Protein AF-A0A8H6QRD6-F1 (afdb_monomer)

Radius of gyration: 29.02 Å; Cα contacts (8 Å, |Δi|>4): 895; chains: 1; bounding box: 68×52×86 Å

pLDDT: mean 90.39, std 12.4, range [26.47, 98.62]

Mean predicted aligned error: 15.02 Å

Sequence (496 aa):
MPYAVLGATGNCGTALIKNLLGSSTSKVHAYCRNKRKLQRLLPQVADNKQVDIFEGSIDDLPLITACVRTCHAVFLVISTNDNVPQCHMALDTATAVIQALRILQGEGATMPKLVLLSSATLDDQLSRNTAPWVRWILLKSASQVYQDLAQAETFLRSQQHWVSTIFIKPGGLSVDVQRGHRLSFTEEKSPLSYLDLAAAMIEAADDPDGRYDMRNVGVTYADGPARFPRGAPMCIFMGLVRHFLPFLHPYLPATGPNQPFCAARRSTKPDMTDIKPITVYGKGGPNPPRVAILLAELDLPHKIITVPLSKVKEPDYLAINPNGRIPAIYDPNTDLTLWESGAIIEYLVSHYDPNHRISFPAGSNLAALATQWLFFQASGQGPYYGQAAWFKKFHPEKVPSAVERYVKEINRVTGVLEGHLARQPVATGGDGPWLVGGKCSFADLAWISWQFIITAIIQPDDGYTVEDYPHVKDWLDRMMARPGVKKGMADIYPDT

Structure (mmCIF, N/CA/C/O backbone):
data_AF-A0A8H6QRD6-F1
#
_entry.id   AF-A0A8H6QRD6-F1
#
loop_
_atom_site.group_PDB
_atom_site.id
_atom_site.type_symbol
_atom_site.label_atom_id
_atom_site.label_alt_id
_atom_site.label_comp_id
_atom_site.label_asym_id
_atom_site.label_entity_id
_atom_site.label_seq_id
_atom_site.pdbx_PDB_ins_code
_atom_site.Cartn_x
_atom_site.Cartn_y
_atom_site.Cartn_z
_atom_site.occupancy
_atom_site.B_iso_or_equiv
_atom_site.auth_seq_id
_atom_site.auth_comp_id
_atom_site.auth_asym_id
_atom_site.auth_atom_id
_atom_site.pdbx_PDB_model_num
ATOM 1 N N . MET A 1 1 ? -31.481 3.401 17.141 1.00 85.25 1 MET A N 1
ATOM 2 C CA . MET A 1 1 ? -30.694 4.132 16.122 1.00 85.25 1 MET A CA 1
ATOM 3 C C . MET A 1 1 ? -29.303 3.507 16.060 1.00 85.25 1 MET A C 1
ATOM 5 O O . MET A 1 1 ? -28.861 3.023 17.096 1.00 85.25 1 MET A O 1
ATOM 9 N N . PRO A 1 2 ? -28.653 3.425 14.889 1.00 94.25 2 PRO A N 1
ATOM 10 C CA . PRO A 1 2 ? -27.316 2.851 14.764 1.00 94.25 2 PRO A CA 1
ATOM 11 C C . PRO A 1 2 ? -26.226 3.699 15.436 1.00 94.25 2 PRO A C 1
ATOM 13 O O . PRO A 1 2 ? -26.386 4.903 15.613 1.00 94.25 2 PRO A O 1
ATOM 16 N N . TYR A 1 3 ? -25.098 3.077 15.761 1.00 97.75 3 TYR A N 1
ATOM 17 C CA . TYR A 1 3 ? -23.858 3.739 16.166 1.00 97.75 3 TYR A CA 1
ATOM 18 C C . TYR A 1 3 ? -22.844 3.633 15.032 1.00 97.75 3 TYR A C 1
ATOM 20 O O . TYR A 1 3 ? -22.601 2.530 14.542 1.00 97.75 3 TYR A O 1
ATOM 28 N N . ALA A 1 4 ? -22.214 4.736 14.635 1.00 98.25 4 ALA A N 1
ATOM 29 C CA . ALA A 1 4 ? -21.121 4.686 13.667 1.00 98.25 4 ALA A CA 1
ATOM 30 C C . ALA A 1 4 ? -19.770 4.589 14.379 1.00 98.25 4 ALA A C 1
ATOM 32 O O . ALA A 1 4 ? -19.483 5.374 15.277 1.00 98.25 4 ALA A O 1
ATOM 33 N N . VAL A 1 5 ? -18.921 3.652 13.959 1.00 98.25 5 VAL A N 1
ATOM 34 C CA . VAL A 1 5 ? -17.552 3.488 14.468 1.00 98.25 5 VAL A CA 1
ATOM 35 C C . VAL A 1 5 ? -16.572 3.734 13.327 1.00 98.25 5 VAL A C 1
ATOM 37 O O . VAL A 1 5 ? -16.309 2.843 12.513 1.00 98.25 5 VAL A O 1
ATOM 40 N N . LEU A 1 6 ? -16.008 4.944 13.270 1.00 97.56 6 LEU A N 1
ATOM 41 C CA . LEU A 1 6 ? -14.956 5.288 12.321 1.00 97.56 6 LEU A CA 1
ATOM 42 C C . LEU A 1 6 ? -13.609 4.875 12.905 1.00 97.56 6 LEU A C 1
ATOM 44 O O . LEU A 1 6 ? -13.173 5.397 13.928 1.00 97.56 6 LEU A O 1
ATOM 48 N N . GLY A 1 7 ? -12.950 3.917 12.249 1.00 93.06 7 GLY A N 1
ATOM 49 C CA . GLY A 1 7 ? -11.740 3.274 12.775 1.00 93.06 7 GLY A CA 1
ATOM 50 C C . GLY A 1 7 ? -11.978 1.859 13.289 1.00 93.06 7 GLY A C 1
ATOM 51 O O . GLY A 1 7 ? -11.255 1.395 14.170 1.00 93.06 7 GLY A O 1
ATOM 52 N N . ALA A 1 8 ? -12.945 1.143 12.705 1.00 94.88 8 ALA A N 1
ATOM 53 C CA . ALA A 1 8 ? -13.391 -0.185 13.134 1.00 94.88 8 ALA A CA 1
ATOM 54 C C . ALA A 1 8 ? -12.275 -1.245 13.247 1.00 94.88 8 ALA A C 1
ATOM 56 O O . ALA A 1 8 ? -12.426 -2.222 13.971 1.00 94.88 8 ALA A O 1
ATOM 57 N N . THR A 1 9 ? -11.139 -1.066 12.559 1.00 89.62 9 THR A N 1
ATOM 58 C CA . THR A 1 9 ? -10.000 -2.011 12.596 1.00 89.62 9 THR A CA 1
ATOM 59 C C . THR A 1 9 ? -8.931 -1.687 13.648 1.00 89.62 9 THR A C 1
ATOM 61 O O . THR A 1 9 ? -7.951 -2.427 13.757 1.00 89.62 9 THR A O 1
ATOM 64 N N . GLY A 1 10 ? -9.069 -0.583 14.391 1.00 88.12 10 GLY A N 1
ATOM 65 C CA . GLY A 1 10 ? -8.185 -0.230 15.506 1.00 88.12 10 GLY A CA 1
ATOM 66 C C . GLY A 1 10 ? -8.552 -0.965 16.800 1.00 88.12 10 GLY A C 1
ATOM 67 O O . GLY A 1 10 ? -9.644 -1.514 16.925 1.00 88.12 10 GLY A O 1
ATOM 68 N N . ASN A 1 11 ? -7.666 -0.953 17.802 1.00 90.69 11 ASN A N 1
ATOM 69 C CA . ASN A 1 11 ? -7.944 -1.592 19.101 1.00 90.69 11 ASN A CA 1
ATOM 70 C C . ASN A 1 11 ? -9.183 -0.987 19.791 1.00 90.69 11 ASN A C 1
ATOM 72 O O . ASN A 1 11 ? -10.016 -1.728 20.299 1.00 90.69 11 ASN A O 1
ATOM 76 N N . CYS A 1 12 ? -9.336 0.344 19.762 1.00 93.62 12 CYS A N 1
ATOM 77 C CA . CYS A 1 12 ? -10.519 1.010 20.313 1.00 93.62 12 CYS A CA 1
ATOM 78 C C . CYS A 1 12 ? -11.778 0.717 19.480 1.00 93.62 12 CYS A C 1
ATOM 80 O O . CYS A 1 12 ? -12.794 0.309 20.030 1.00 93.62 12 CYS A O 1
ATOM 82 N N . GLY A 1 13 ? -11.700 0.828 18.147 1.00 95.38 13 GLY A N 1
ATOM 83 C CA . GLY A 1 13 ? -12.836 0.535 17.265 1.00 95.38 13 GLY A CA 1
ATOM 84 C C . GLY A 1 13 ? -13.336 -0.906 17.386 1.00 95.38 13 GLY A C 1
ATOM 85 O O . GLY A 1 13 ? -14.536 -1.139 17.490 1.00 95.38 13 GLY A O 1
ATOM 86 N N . THR A 1 14 ? -12.426 -1.879 17.463 1.00 94.06 14 THR A N 1
ATOM 87 C CA . THR A 1 14 ? -12.810 -3.281 17.682 1.00 94.06 14 THR A CA 1
ATOM 88 C C . THR A 1 14 ? -13.427 -3.511 19.062 1.00 94.06 14 THR A C 1
ATOM 90 O O . THR A 1 14 ? -14.372 -4.289 19.172 1.00 94.06 14 THR A O 1
ATOM 93 N N . ALA A 1 15 ? -12.941 -2.829 20.104 1.00 94.50 15 ALA A N 1
ATOM 94 C CA . ALA A 1 15 ? -13.530 -2.875 21.442 1.00 94.50 15 ALA A CA 1
ATOM 95 C C . ALA A 1 15 ? -14.936 -2.245 21.487 1.00 94.50 15 ALA A C 1
ATOM 97 O O . ALA A 1 15 ? -15.842 -2.843 22.061 1.00 94.50 15 ALA A O 1
ATOM 98 N N . LEU A 1 16 ? -15.144 -1.106 20.815 1.00 96.12 16 LEU A N 1
ATOM 99 C CA . LEU A 1 16 ? -16.460 -0.471 20.660 1.00 96.12 16 LEU A CA 1
ATOM 100 C C . LEU A 1 16 ? -17.461 -1.415 20.000 1.00 96.12 16 LEU A C 1
ATOM 102 O O . LEU A 1 16 ? -18.538 -1.635 20.542 1.00 96.12 16 LEU A O 1
ATOM 106 N N . ILE A 1 17 ? -17.089 -2.031 18.875 1.00 95.44 17 ILE A N 1
ATOM 107 C CA . ILE A 1 17 ? -17.973 -2.972 18.174 1.00 95.44 17 ILE A CA 1
ATOM 108 C C . ILE A 1 17 ? -18.297 -4.177 19.066 1.00 95.44 17 ILE A C 1
ATOM 110 O O . ILE A 1 17 ? -19.452 -4.584 19.132 1.00 95.44 17 ILE A O 1
ATOM 114 N N . LYS A 1 18 ? -17.315 -4.730 19.793 1.00 93.19 18 LYS A N 1
ATOM 115 C CA . LYS A 1 18 ? -17.559 -5.836 20.737 1.00 93.19 18 LYS A CA 1
ATOM 116 C C . LYS A 1 18 ? -18.562 -5.456 21.827 1.00 93.19 18 LYS A C 1
ATOM 118 O O . LYS A 1 18 ? -19.479 -6.231 22.075 1.00 93.19 18 LYS A O 1
ATOM 123 N N . ASN A 1 19 ? -18.407 -4.284 22.442 1.00 92.69 19 ASN A N 1
ATOM 124 C CA . ASN A 1 19 ? -19.301 -3.833 23.509 1.00 92.69 19 ASN A CA 1
ATOM 125 C C . ASN A 1 19 ? -20.708 -3.530 22.975 1.00 92.69 19 ASN A C 1
ATOM 127 O O . ASN A 1 19 ? -21.690 -3.949 23.580 1.00 92.69 19 ASN A O 1
ATOM 131 N N . LEU A 1 20 ? -20.814 -2.873 21.814 1.00 94.06 20 LEU A N 1
ATOM 132 C CA . LEU A 1 20 ? -22.099 -2.558 21.182 1.00 94.06 20 LEU A CA 1
ATOM 133 C C . LEU A 1 20 ? -22.873 -3.819 20.781 1.00 94.06 20 LEU A C 1
ATOM 135 O O . LEU A 1 20 ? -24.078 -3.879 20.999 1.00 94.06 20 LEU A O 1
ATOM 139 N N . LEU A 1 21 ? -22.190 -4.841 20.256 1.00 91.00 21 LEU A N 1
ATOM 140 C CA . LEU A 1 21 ? -22.807 -6.129 19.916 1.00 91.00 21 LEU A CA 1
ATOM 141 C C . LEU A 1 21 ? -23.189 -6.974 21.140 1.00 91.00 21 LEU A C 1
ATOM 143 O O . LEU A 1 21 ? -23.931 -7.942 21.000 1.00 91.00 21 LEU A O 1
ATOM 147 N N . GLY A 1 22 ? -22.711 -6.618 22.336 1.00 84.00 22 GLY A N 1
ATOM 148 C CA . GLY A 1 22 ? -23.193 -7.203 23.588 1.00 84.00 22 GLY A CA 1
ATOM 149 C C . GLY A 1 22 ? -24.637 -6.807 23.920 1.00 84.00 22 GLY A C 1
ATOM 150 O O . GLY A 1 22 ? -25.295 -7.503 24.689 1.00 84.00 22 GLY A O 1
ATOM 151 N N . SER A 1 23 ? -25.147 -5.722 23.324 1.00 80.50 23 SER A N 1
ATOM 152 C CA . SER A 1 23 ? -26.540 -5.288 23.446 1.00 80.50 23 SER A CA 1
ATOM 153 C C . SER A 1 23 ? -27.387 -5.829 22.290 1.00 80.50 23 SER A C 1
ATOM 155 O O . SER A 1 23 ? -27.069 -5.641 21.115 1.00 80.50 23 SER A O 1
ATOM 157 N N . SER A 1 24 ? -28.515 -6.474 22.599 1.00 64.25 24 SER A N 1
ATOM 158 C CA . SER A 1 24 ? -29.408 -7.078 21.596 1.00 64.25 24 SER A CA 1
ATOM 159 C C . SER A 1 24 ? -30.145 -6.058 20.715 1.00 64.25 24 SER A C 1
ATOM 161 O O . SER A 1 24 ? -30.715 -6.431 19.690 1.00 64.25 24 SER A O 1
ATOM 163 N N . THR A 1 25 ? -30.122 -4.771 21.070 1.00 76.56 25 THR A N 1
ATOM 164 C CA . THR A 1 25 ? -30.872 -3.706 20.384 1.00 76.56 25 THR A CA 1
ATOM 165 C C . THR A 1 25 ? -30.006 -2.784 19.527 1.00 76.56 25 THR A C 1
ATOM 167 O O . THR A 1 25 ? -30.541 -1.974 18.766 1.00 76.56 25 THR A O 1
ATOM 170 N N . SER A 1 26 ? -28.681 -2.870 19.640 1.00 85.12 26 SER A N 1
ATOM 171 C CA . SER A 1 26 ? -27.770 -1.935 18.978 1.00 85.12 26 SER A CA 1
ATOM 172 C C . SER A 1 26 ? -27.490 -2.347 17.534 1.00 85.12 26 SER A C 1
ATOM 174 O O . SER A 1 26 ? -27.178 -3.501 17.250 1.00 85.12 26 SER A O 1
ATOM 176 N N . LYS A 1 27 ? -27.570 -1.381 16.612 1.00 94.62 27 LYS A N 1
ATOM 177 C CA . LYS A 1 27 ? -27.100 -1.518 15.226 1.00 94.62 27 LYS A CA 1
ATOM 178 C C . LYS A 1 27 ? -25.787 -0.749 15.074 1.00 94.62 27 LYS A C 1
ATOM 180 O O . LYS A 1 27 ? -25.632 0.308 15.680 1.00 94.62 27 LYS A O 1
ATOM 185 N N . VAL A 1 28 ? -24.842 -1.256 14.295 1.00 96.88 28 VAL A N 1
ATOM 186 C CA . VAL A 1 28 ? -23.491 -0.703 14.170 1.00 96.88 28 VAL A CA 1
ATOM 187 C C . VAL A 1 28 ? -23.169 -0.449 12.705 1.00 96.88 28 VAL A C 1
ATOM 189 O O . VAL A 1 28 ? -23.204 -1.363 11.890 1.00 96.88 28 VAL A O 1
ATOM 192 N N . HIS A 1 29 ? -22.806 0.785 12.374 1.00 97.94 29 HIS A N 1
ATOM 193 C CA . HIS A 1 29 ? -22.185 1.138 11.104 1.00 97.94 29 HIS A CA 1
ATOM 194 C C . HIS A 1 29 ? -20.662 1.125 11.299 1.00 97.94 29 HIS A C 1
ATOM 196 O O . HIS A 1 29 ? -20.092 1.998 11.953 1.00 97.94 29 HIS A O 1
ATOM 202 N N . ALA A 1 30 ? -19.988 0.098 10.788 1.00 97.31 30 ALA A N 1
ATOM 203 C CA . ALA A 1 30 ? -18.553 -0.091 10.955 1.00 97.31 30 ALA A CA 1
ATOM 204 C C . ALA A 1 30 ? -17.796 0.431 9.728 1.00 97.31 30 ALA A C 1
ATOM 206 O O . ALA A 1 30 ? -17.772 -0.221 8.683 1.00 97.31 30 ALA A O 1
ATOM 207 N N . TYR A 1 31 ? -17.139 1.585 9.862 1.00 97.56 31 TYR A N 1
ATOM 208 C CA . TYR A 1 31 ? -16.312 2.142 8.793 1.00 97.56 31 TYR A CA 1
ATOM 209 C C . TYR A 1 31 ? -14.870 1.624 8.861 1.00 97.56 31 TYR A C 1
ATOM 211 O O . TYR A 1 31 ? -14.189 1.708 9.896 1.00 97.56 31 TYR A O 1
ATOM 219 N N . CYS A 1 32 ? -14.378 1.110 7.733 1.00 91.88 32 CYS A N 1
ATOM 220 C CA . CYS A 1 32 ? -13.007 0.637 7.585 1.00 91.88 32 CYS A CA 1
ATOM 221 C C . CYS A 1 32 ? -12.471 0.840 6.162 1.00 91.88 32 CYS A C 1
ATOM 223 O O . CYS A 1 32 ? -13.219 0.907 5.204 1.00 91.88 32 CYS A O 1
ATOM 225 N N . ARG A 1 33 ? -11.142 0.862 6.009 1.00 84.62 33 ARG A N 1
ATOM 226 C CA . ARG A 1 33 ? -10.495 0.842 4.681 1.00 84.62 33 ARG A CA 1
ATOM 227 C C . ARG A 1 33 ? -10.339 -0.566 4.095 1.00 84.62 33 ARG A C 1
ATOM 229 O O . ARG A 1 33 ? -9.861 -0.712 2.981 1.00 84.62 33 ARG A O 1
ATOM 236 N N . ASN A 1 34 ? -10.591 -1.598 4.903 1.00 81.75 34 ASN A N 1
ATOM 237 C CA . ASN A 1 34 ? -10.387 -2.995 4.528 1.00 81.75 34 ASN A CA 1
ATOM 238 C C . ASN A 1 34 ? -11.342 -3.891 5.333 1.00 81.75 34 ASN A C 1
ATOM 240 O O . ASN A 1 34 ? -11.109 -4.160 6.521 1.00 81.75 34 ASN A O 1
ATOM 244 N N . LYS A 1 35 ? -12.406 -4.354 4.678 1.00 88.81 35 LYS A N 1
ATOM 245 C CA . LYS A 1 35 ? -13.465 -5.194 5.248 1.00 88.81 35 LYS A CA 1
ATOM 246 C C . LYS A 1 35 ? -12.932 -6.548 5.688 1.00 88.81 35 LYS A C 1
ATOM 248 O O . LYS A 1 35 ? -13.246 -6.994 6.790 1.00 88.81 35 LYS A O 1
ATOM 253 N N . ARG A 1 36 ? -12.054 -7.172 4.895 1.00 81.06 36 ARG A N 1
ATOM 254 C CA . ARG A 1 36 ? -11.445 -8.468 5.248 1.00 81.06 36 ARG A CA 1
ATOM 255 C C . ARG A 1 36 ? -10.624 -8.373 6.539 1.00 81.06 36 ARG A C 1
ATOM 257 O O . ARG A 1 36 ? -10.693 -9.263 7.384 1.00 81.06 36 ARG A O 1
ATOM 264 N N . LYS A 1 37 ? -9.882 -7.277 6.750 1.00 79.62 37 LYS A N 1
ATOM 265 C CA . LYS A 1 37 ? -9.134 -7.022 7.994 1.00 79.62 37 LYS A CA 1
ATOM 266 C C . LYS A 1 37 ? -10.079 -6.900 9.186 1.00 79.62 37 LYS A C 1
ATOM 268 O O . LYS A 1 37 ? -9.773 -7.458 10.238 1.00 79.62 37 LYS A O 1
ATOM 273 N N . LEU A 1 38 ? -11.196 -6.187 9.030 1.00 88.19 38 LEU A N 1
ATOM 274 C CA . LEU A 1 38 ? -12.219 -6.080 10.070 1.00 88.19 38 LEU A CA 1
ATOM 275 C C . LEU A 1 38 ? -12.800 -7.457 10.412 1.00 88.19 38 LEU A C 1
ATOM 277 O O . LEU A 1 38 ? -12.797 -7.834 11.579 1.00 88.19 38 LEU A O 1
ATOM 281 N N . GLN A 1 39 ? -13.197 -8.233 9.403 1.00 89.62 39 GLN A N 1
ATOM 282 C CA . GLN A 1 39 ? -13.740 -9.584 9.576 1.00 89.62 39 GLN A CA 1
ATOM 283 C C . GLN A 1 39 ? -12.731 -10.546 10.218 1.00 89.62 39 GLN A C 1
ATOM 285 O O . GLN A 1 39 ? -13.106 -11.372 11.036 1.00 89.62 39 GLN A O 1
ATOM 290 N N . ARG A 1 40 ? -11.429 -10.415 9.938 1.00 84.88 40 ARG A N 1
ATOM 291 C CA . ARG A 1 40 ? -10.397 -11.211 10.623 1.00 84.88 40 ARG A CA 1
ATOM 292 C C . ARG A 1 40 ? -10.253 -10.842 12.103 1.00 84.88 40 ARG A C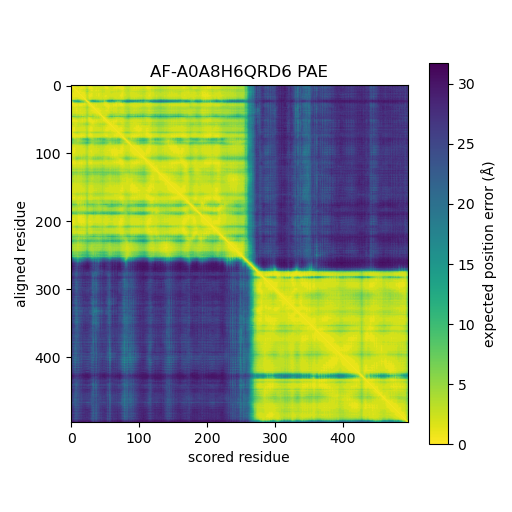 1
ATOM 294 O O . ARG A 1 40 ? -9.999 -11.713 12.928 1.00 84.88 40 ARG A O 1
ATOM 301 N N . LEU A 1 41 ? -10.355 -9.554 12.436 1.00 82.94 41 LEU A N 1
ATOM 302 C CA . LEU A 1 41 ? -10.251 -9.074 13.820 1.00 82.94 41 LEU A CA 1
ATOM 303 C C . LEU A 1 41 ? -11.516 -9.373 14.633 1.00 82.94 41 LEU A C 1
ATOM 305 O O . LEU A 1 41 ? -11.430 -9.588 15.842 1.00 82.94 41 LEU A O 1
ATOM 309 N N . LEU A 1 42 ? -12.673 -9.370 13.971 1.00 88.75 42 LEU A N 1
ATOM 310 C CA . LEU A 1 42 ? -13.986 -9.630 14.545 1.00 88.75 42 LEU A CA 1
ATOM 311 C C . LEU A 1 42 ? -14.784 -10.567 13.620 1.00 88.75 42 LEU A C 1
ATOM 313 O O . LEU A 1 42 ? -15.651 -10.092 12.889 1.00 88.75 42 LEU A O 1
ATOM 317 N N . PRO A 1 43 ? -14.535 -11.889 13.636 1.00 87.88 43 PRO A N 1
ATOM 318 C CA . PRO A 1 43 ? -15.242 -12.839 12.768 1.00 87.88 43 PRO A CA 1
ATOM 319 C C . PRO A 1 43 ? -16.766 -12.748 12.875 1.00 87.88 43 PRO A C 1
ATOM 321 O O . PRO A 1 43 ? -17.476 -12.892 11.884 1.00 87.88 43 PRO A O 1
ATOM 324 N N . GLN A 1 44 ? -17.267 -12.398 14.061 1.00 86.94 44 GLN A N 1
ATOM 325 C CA . GLN A 1 44 ? -18.687 -12.209 14.328 1.00 86.94 44 GLN A CA 1
ATOM 326 C C . GLN A 1 44 ? -19.340 -11.052 13.555 1.00 86.94 44 GLN A C 1
ATOM 328 O O . GLN A 1 44 ? -20.554 -10.933 13.619 1.00 86.94 44 GLN A O 1
ATOM 333 N N . VAL A 1 45 ? -18.593 -10.182 12.862 1.00 89.50 45 VAL A N 1
ATOM 334 C CA . VAL A 1 45 ? -19.181 -9.092 12.055 1.00 89.50 45 VAL A CA 1
ATOM 335 C C . VAL A 1 45 ? -19.534 -9.514 10.628 1.00 89.50 45 VAL A C 1
ATOM 337 O O . VAL A 1 45 ? -20.234 -8.772 9.952 1.00 89.50 45 VAL A O 1
ATOM 340 N N . ALA A 1 46 ? -19.040 -10.660 10.141 1.00 84.12 46 ALA A N 1
ATOM 341 C CA . ALA A 1 46 ? -19.188 -11.037 8.733 1.00 84.12 46 ALA A CA 1
ATOM 342 C C . ALA A 1 46 ? -20.646 -11.328 8.336 1.00 84.12 46 ALA A C 1
ATOM 344 O O . ALA A 1 46 ? -21.071 -10.880 7.276 1.00 84.12 46 ALA A O 1
ATOM 345 N N . ASP A 1 47 ? -21.395 -11.993 9.220 1.00 82.38 47 ASP A N 1
ATOM 346 C CA . ASP A 1 47 ? -22.772 -12.450 8.977 1.00 82.38 47 ASP A CA 1
ATOM 347 C C . ASP A 1 47 ? -23.771 -11.896 10.010 1.00 82.38 47 ASP A C 1
ATOM 349 O O . ASP A 1 47 ? -24.867 -12.430 10.204 1.00 82.38 47 ASP A O 1
ATOM 353 N N . ASN A 1 48 ? -23.401 -10.824 10.717 1.00 88.62 48 ASN A N 1
ATOM 354 C CA . ASN A 1 48 ? -24.250 -10.246 11.752 1.00 88.62 48 ASN A CA 1
ATOM 355 C C . ASN A 1 48 ? -25.147 -9.143 11.187 1.00 88.62 48 ASN A C 1
ATOM 357 O O . ASN A 1 48 ? -24.678 -8.079 10.794 1.00 88.62 48 ASN A O 1
ATOM 361 N N . LYS A 1 49 ? -26.463 -9.377 11.234 1.00 90.69 49 LYS A N 1
ATOM 362 C CA . LYS A 1 49 ? -27.506 -8.444 10.774 1.00 90.69 49 LYS A CA 1
ATOM 363 C C . LYS A 1 49 ? -27.524 -7.103 11.521 1.00 90.69 49 LYS A C 1
ATOM 365 O O . LYS A 1 49 ? -28.154 -6.158 11.055 1.00 90.69 49 LYS A O 1
ATOM 370 N N . GLN A 1 50 ? -26.876 -7.020 12.682 1.00 92.38 50 GLN A N 1
ATOM 371 C CA . GLN A 1 50 ? -26.710 -5.780 13.434 1.00 92.38 50 GLN A CA 1
ATOM 372 C C . GLN A 1 50 ? -25.563 -4.911 12.897 1.00 92.38 50 GLN A C 1
ATOM 374 O O . GLN A 1 50 ? -25.451 -3.771 13.336 1.00 92.38 50 GLN A O 1
ATOM 379 N N . VAL A 1 51 ? -24.715 -5.402 11.982 1.00 95.56 51 VAL A N 1
ATOM 380 C CA . VAL A 1 51 ? -23.529 -4.678 11.497 1.00 95.56 51 VAL A CA 1
ATOM 381 C C . VAL A 1 51 ? -23.626 -4.385 10.005 1.00 95.56 51 VAL A C 1
ATOM 383 O O . VAL A 1 51 ? -23.617 -5.296 9.183 1.00 95.56 51 VAL A O 1
ATOM 386 N N . ASP A 1 52 ? -23.603 -3.102 9.656 1.00 96.44 52 ASP A N 1
ATOM 387 C CA . ASP A 1 52 ? -23.394 -2.639 8.286 1.00 96.44 52 ASP A CA 1
ATOM 388 C C . ASP A 1 52 ? -21.933 -2.197 8.132 1.00 96.44 52 ASP A C 1
ATOM 390 O O . ASP A 1 52 ? -21.449 -1.349 8.885 1.00 96.44 52 ASP A O 1
ATOM 394 N N . ILE A 1 53 ? -21.204 -2.782 7.178 1.00 96.62 53 ILE A N 1
ATOM 395 C CA . ILE A 1 53 ? -19.789 -2.460 6.942 1.00 96.62 53 ILE A CA 1
ATOM 396 C C . ILE A 1 53 ? -19.672 -1.473 5.782 1.00 96.62 53 ILE A C 1
ATOM 398 O O . ILE A 1 53 ? -20.071 -1.784 4.661 1.00 96.62 53 ILE A O 1
ATOM 402 N N . PHE A 1 54 ? -19.047 -0.328 6.048 1.00 97.12 54 PHE A N 1
ATOM 403 C CA . PHE A 1 54 ? -18.742 0.706 5.063 1.00 97.12 54 PHE A CA 1
ATOM 404 C C . PHE A 1 54 ? -17.245 0.644 4.740 1.00 97.12 54 PHE A C 1
ATOM 406 O O . PHE A 1 54 ? -16.408 0.979 5.583 1.00 97.12 54 PHE A O 1
ATOM 413 N N . GLU A 1 55 ? -16.906 0.151 3.545 1.00 95.44 55 GLU A N 1
ATOM 414 C CA . GLU A 1 55 ? -15.526 -0.033 3.085 1.00 95.44 55 GLU A CA 1
ATOM 415 C C . GLU A 1 55 ? -15.157 0.971 1.994 1.00 95.44 55 GLU A C 1
ATOM 417 O O . GLU A 1 55 ? -15.759 0.955 0.925 1.00 95.44 55 GLU A O 1
ATOM 422 N N . GLY A 1 56 ? -14.152 1.812 2.241 1.00 88.88 56 GLY A N 1
ATOM 423 C CA . GLY A 1 56 ? -13.671 2.763 1.238 1.00 88.88 56 GLY A CA 1
ATOM 424 C C . GLY A 1 56 ? -12.661 3.773 1.774 1.00 88.88 56 GLY A C 1
ATOM 425 O O . GLY A 1 56 ? -12.075 3.573 2.843 1.00 88.88 56 GLY A O 1
ATOM 426 N N . SER A 1 57 ? -12.433 4.841 1.003 1.00 86.56 57 SER A N 1
ATOM 427 C CA . SER A 1 57 ? -11.603 5.974 1.434 1.00 86.56 57 SER A CA 1
ATOM 428 C C . SER A 1 57 ? -12.368 6.881 2.398 1.00 86.56 57 SER A C 1
ATOM 430 O O . SER A 1 57 ? -13.590 6.977 2.324 1.00 86.56 57 SER A O 1
ATOM 432 N N . ILE A 1 58 ? -11.642 7.597 3.264 1.00 86.12 58 ILE A N 1
ATOM 433 C CA . ILE A 1 58 ? -12.243 8.621 4.136 1.00 86.12 58 ILE A CA 1
ATOM 434 C C . ILE A 1 58 ? -12.689 9.842 3.322 1.00 86.12 58 ILE A C 1
ATOM 436 O O . ILE A 1 58 ? -13.605 10.548 3.726 1.00 86.12 58 ILE A O 1
ATOM 440 N N . ASP A 1 59 ? -12.087 10.027 2.145 1.00 84.50 59 ASP A N 1
ATOM 441 C CA . ASP A 1 59 ? -12.406 11.097 1.197 1.00 84.50 59 ASP A CA 1
ATOM 442 C C . ASP A 1 59 ? -13.657 10.793 0.352 1.00 84.50 59 ASP A C 1
ATOM 444 O O . ASP A 1 59 ? -14.136 11.653 -0.388 1.00 84.50 59 ASP A O 1
ATOM 448 N N . ASP A 1 60 ? -14.200 9.572 0.439 1.00 92.19 60 ASP A N 1
ATOM 449 C CA . ASP A 1 60 ? -15.451 9.194 -0.222 1.00 92.19 60 ASP A CA 1
ATOM 450 C C . ASP A 1 60 ? -16.640 9.754 0.571 1.00 92.19 60 ASP A C 1
ATOM 452 O O . ASP A 1 60 ? -17.232 9.106 1.440 1.00 92.19 60 ASP A O 1
ATOM 456 N N . LEU A 1 61 ? -16.967 11.015 0.291 1.00 94.44 61 LEU A N 1
ATOM 457 C CA . LEU A 1 61 ? -18.015 11.744 0.995 1.00 94.44 61 LEU A CA 1
ATOM 458 C C . LEU A 1 61 ? -19.400 11.060 0.918 1.00 94.44 61 LEU A C 1
ATOM 460 O O . LEU A 1 61 ? -20.060 10.995 1.962 1.00 94.44 61 LEU A O 1
ATOM 464 N N . PRO A 1 62 ? -19.863 10.513 -0.229 1.00 96.88 62 PRO A N 1
ATOM 465 C CA . PRO A 1 62 ? -21.081 9.698 -0.281 1.00 96.88 62 PRO A CA 1
ATOM 466 C C . PRO A 1 62 ? -21.064 8.505 0.680 1.00 96.88 62 PRO A C 1
ATOM 468 O O . PRO A 1 62 ? -22.047 8.276 1.391 1.00 96.88 62 PRO A O 1
ATOM 471 N N . LEU A 1 63 ? -19.948 7.775 0.750 1.00 96.94 63 LEU A N 1
ATOM 472 C CA . LEU A 1 63 ? -19.799 6.636 1.652 1.00 96.94 63 LEU A CA 1
ATOM 473 C C . LEU A 1 63 ? -19.846 7.058 3.122 1.00 96.94 63 LEU A C 1
ATOM 475 O O . LEU A 1 63 ? -20.566 6.441 3.912 1.00 96.94 63 LEU A O 1
ATOM 479 N N . ILE A 1 64 ? -19.131 8.123 3.498 1.00 97.81 64 ILE A N 1
ATOM 480 C CA . ILE A 1 64 ? -19.161 8.647 4.872 1.00 97.81 64 ILE A CA 1
ATOM 481 C C . ILE A 1 64 ? -20.557 9.157 5.227 1.00 97.81 64 ILE A C 1
ATOM 483 O O . ILE A 1 64 ? -21.060 8.846 6.306 1.00 97.81 64 ILE A O 1
ATOM 487 N N . THR A 1 65 ? -21.227 9.848 4.303 1.00 98.06 65 THR A N 1
ATOM 488 C CA . THR A 1 65 ? -22.618 10.300 4.465 1.00 98.06 65 THR A CA 1
ATOM 489 C C . THR A 1 65 ? -23.562 9.131 4.717 1.00 98.06 65 THR A C 1
ATOM 491 O O . THR A 1 65 ? -24.368 9.192 5.643 1.00 98.06 65 THR A O 1
ATOM 494 N N . ALA A 1 66 ? -23.442 8.042 3.955 1.00 97.50 66 ALA A N 1
ATOM 495 C CA . ALA A 1 66 ? -24.220 6.830 4.188 1.00 97.50 66 ALA A CA 1
ATOM 496 C C . ALA A 1 66 ? -23.896 6.181 5.548 1.00 97.50 66 ALA A C 1
ATOM 498 O O . ALA A 1 66 ? -24.809 5.757 6.256 1.00 97.50 66 ALA A O 1
ATOM 499 N N . CYS A 1 67 ? -22.621 6.165 5.948 1.00 97.62 67 CYS A N 1
ATOM 500 C CA . CYS A 1 67 ? -22.170 5.585 7.212 1.00 97.62 67 CYS A CA 1
ATOM 501 C C . CYS A 1 67 ? -22.689 6.339 8.446 1.00 97.62 67 CYS A C 1
ATOM 503 O O . CYS A 1 67 ? -22.983 5.711 9.463 1.00 97.62 67 CYS A O 1
ATOM 505 N N . VAL A 1 68 ? -22.782 7.671 8.406 1.00 97.75 68 VAL A N 1
ATOM 506 C CA . VAL A 1 68 ? -23.202 8.479 9.573 1.00 97.75 68 VAL A CA 1
ATOM 507 C C . VAL A 1 68 ? -24.697 8.816 9.579 1.00 97.75 68 VAL A C 1
ATOM 509 O O . VAL A 1 68 ? -25.204 9.382 10.550 1.00 97.75 68 VAL A O 1
ATOM 512 N N . ARG A 1 69 ? -25.426 8.452 8.518 1.00 96.06 69 ARG A N 1
ATOM 513 C CA . ARG A 1 69 ? -26.862 8.709 8.377 1.00 96.06 69 ARG A CA 1
ATOM 514 C C . ARG A 1 69 ? -27.660 8.021 9.486 1.00 96.06 69 ARG A C 1
ATOM 516 O O . ARG A 1 69 ? -27.514 6.825 9.728 1.00 96.06 69 ARG A O 1
ATOM 523 N N . THR A 1 70 ? -28.575 8.769 10.110 1.00 92.62 70 THR A N 1
ATOM 524 C CA . THR A 1 70 ? -29.506 8.299 11.164 1.00 92.62 70 THR A CA 1
ATOM 525 C C . THR A 1 70 ? -28.847 7.727 12.425 1.00 92.62 70 THR A C 1
ATOM 527 O O . THR A 1 70 ? -29.508 7.047 13.211 1.00 92.62 70 THR A O 1
ATOM 530 N N . CYS A 1 71 ? -27.556 7.990 12.639 1.00 96.50 71 CYS A N 1
ATOM 531 C CA . CYS A 1 71 ? -26.844 7.490 13.807 1.00 96.50 71 CYS A CA 1
ATOM 532 C C . CYS A 1 71 ? -27.270 8.202 15.098 1.00 96.50 71 CYS A C 1
ATOM 534 O O . CYS A 1 71 ? -27.576 9.389 15.098 1.00 96.50 71 CYS A O 1
ATOM 536 N N . HIS A 1 72 ? -27.253 7.467 16.209 1.00 95.31 72 HIS A N 1
ATOM 537 C CA . HIS A 1 72 ? -27.364 8.026 17.554 1.00 95.31 72 HIS A CA 1
ATOM 538 C C . HIS A 1 72 ? -26.078 8.769 17.931 1.00 95.31 72 HIS A C 1
ATOM 540 O O . HIS A 1 72 ? -26.103 9.940 18.310 1.00 95.31 72 HIS A O 1
ATOM 546 N N . ALA A 1 73 ? -24.945 8.086 17.754 1.00 97.69 73 ALA A N 1
ATOM 547 C CA . ALA A 1 73 ? -23.619 8.624 17.992 1.00 97.69 73 ALA A CA 1
ATOM 548 C C . ALA A 1 73 ? -22.624 8.161 16.920 1.00 97.69 73 ALA A C 1
ATOM 550 O O . ALA A 1 73 ? -22.773 7.090 16.320 1.00 97.69 73 ALA A O 1
ATOM 551 N N . VAL A 1 74 ? -21.603 8.982 16.689 1.00 98.50 74 VAL A N 1
ATOM 552 C CA . VAL A 1 74 ? -20.508 8.729 15.749 1.00 98.50 74 VAL A CA 1
ATOM 553 C C . VAL A 1 74 ? -19.188 8.770 16.516 1.00 98.50 74 VAL A C 1
ATOM 555 O O . VAL A 1 74 ? -18.741 9.826 16.966 1.00 98.50 74 VAL A O 1
ATOM 558 N N . PHE A 1 75 ? -18.554 7.610 16.658 1.00 98.62 75 PHE A N 1
ATOM 559 C CA . PHE A 1 75 ? -17.263 7.451 17.315 1.00 98.62 75 PHE A CA 1
ATOM 560 C C . PHE A 1 75 ? -16.123 7.704 16.326 1.00 98.62 75 PHE A C 1
ATOM 562 O O . PHE A 1 75 ? -15.938 6.954 15.365 1.00 98.62 75 PHE A O 1
ATOM 569 N N . LEU A 1 76 ? -15.332 8.742 16.592 1.00 98.31 76 LEU A N 1
ATOM 570 C CA . LEU A 1 76 ? -14.142 9.115 15.835 1.00 98.31 76 LEU A CA 1
ATOM 571 C C . LEU A 1 76 ? -12.917 8.524 16.546 1.00 98.31 76 LEU A C 1
ATOM 573 O O . LEU A 1 76 ? -12.339 9.143 17.441 1.00 98.31 76 LEU A O 1
ATOM 577 N N . VAL A 1 77 ? -12.553 7.288 16.189 1.00 96.38 77 VAL A N 1
ATOM 578 C CA . VAL A 1 77 ? -11.456 6.526 16.826 1.00 96.38 77 VAL A CA 1
ATOM 579 C C . VAL A 1 77 ? -10.339 6.157 15.848 1.00 96.38 77 VAL A C 1
ATOM 581 O O . VAL A 1 77 ? -9.578 5.212 16.073 1.00 96.38 77 VAL A O 1
ATOM 584 N N . ILE A 1 78 ? -10.239 6.900 14.744 1.00 88.81 78 ILE A N 1
ATOM 585 C CA . ILE A 1 78 ? -9.149 6.781 13.778 1.00 88.81 78 ILE A CA 1
ATOM 586 C C . ILE A 1 78 ? -7.930 7.518 14.327 1.00 88.81 78 ILE A C 1
ATOM 588 O O . ILE A 1 78 ? -7.942 8.735 14.467 1.00 88.81 78 ILE A O 1
ATOM 592 N N . SER A 1 79 ? -6.860 6.779 14.611 1.00 81.06 79 SER A N 1
ATOM 593 C CA . SER A 1 79 ? -5.570 7.354 14.985 1.00 81.06 79 SER A CA 1
ATOM 594 C C . SER A 1 79 ? -4.409 6.500 14.476 1.00 81.06 79 SER A C 1
ATOM 596 O O . SER A 1 79 ? -4.579 5.349 14.055 1.00 81.06 79 SER A O 1
ATOM 598 N N . THR A 1 80 ? -3.211 7.076 14.519 1.00 76.38 80 THR A N 1
ATOM 599 C CA . THR A 1 80 ? -1.946 6.363 14.341 1.00 76.38 80 THR A CA 1
ATOM 600 C C . THR A 1 80 ? -1.201 6.319 15.673 1.00 76.38 80 THR A C 1
ATOM 602 O O . THR A 1 80 ? -1.199 7.291 16.422 1.00 76.38 80 THR A O 1
ATOM 605 N N . ASN A 1 81 ? -0.561 5.186 15.971 1.00 71.44 81 ASN A N 1
ATOM 606 C CA . ASN A 1 81 ? 0.348 5.080 17.119 1.00 71.44 81 ASN A CA 1
ATOM 607 C C . ASN A 1 81 ? 1.759 5.582 16.779 1.00 71.44 81 ASN A C 1
ATOM 609 O O . ASN A 1 81 ? 2.567 5.809 17.675 1.00 71.44 81 ASN A O 1
ATOM 613 N N . ASP A 1 82 ? 2.055 5.742 15.489 1.00 74.31 82 ASP A N 1
ATOM 614 C CA . ASP A 1 82 ? 3.345 6.216 15.018 1.00 74.31 82 ASP A CA 1
ATOM 615 C C . ASP A 1 82 ? 3.377 7.738 14.933 1.00 74.31 82 ASP A C 1
ATOM 617 O O . ASP A 1 82 ? 2.446 8.367 14.428 1.00 74.31 82 ASP A O 1
ATOM 621 N N . ASN A 1 83 ? 4.502 8.315 15.360 1.00 82.19 83 ASN A N 1
ATOM 622 C CA . ASN A 1 83 ? 4.808 9.740 15.243 1.00 82.19 83 ASN A CA 1
ATOM 623 C C . ASN A 1 83 ? 5.178 10.106 13.788 1.00 82.19 83 ASN A C 1
ATOM 625 O O . ASN A 1 83 ? 6.318 10.475 13.498 1.00 82.19 83 ASN A O 1
ATOM 629 N N . VAL A 1 84 ? 4.247 9.884 12.855 1.00 80.06 84 VAL A N 1
ATOM 630 C CA . VAL A 1 84 ? 4.422 10.096 11.410 1.00 80.06 84 VAL A CA 1
ATOM 631 C C . VAL A 1 84 ? 4.330 11.595 11.095 1.00 80.06 84 VAL A C 1
ATOM 633 O O . VAL A 1 84 ? 3.309 12.200 11.421 1.00 80.06 84 VAL A O 1
ATOM 636 N N . PRO A 1 85 ? 5.354 12.212 10.476 1.00 75.75 85 PRO A N 1
ATOM 637 C CA . PRO A 1 85 ? 5.293 13.612 10.058 1.00 75.75 85 PRO A CA 1
ATOM 638 C C . PRO A 1 85 ? 4.117 13.887 9.112 1.00 75.75 85 PRO A C 1
ATOM 640 O O . PRO A 1 85 ? 3.870 13.086 8.215 1.00 75.75 85 PRO A O 1
ATOM 643 N N . GLN A 1 86 ? 3.441 15.032 9.287 1.00 76.81 86 GLN A N 1
ATOM 644 C CA . GLN A 1 86 ? 2.369 15.524 8.395 1.00 76.81 86 GLN A CA 1
ATOM 645 C C . GLN A 1 86 ? 1.154 14.584 8.267 1.00 76.81 86 GLN A C 1
ATOM 647 O O . GLN A 1 86 ? 0.413 14.633 7.289 1.00 76.81 86 GLN A O 1
ATOM 652 N N . CYS A 1 87 ? 0.955 13.698 9.242 1.00 79.94 87 CYS A N 1
ATOM 653 C CA . CYS A 1 87 ? -0.166 12.770 9.272 1.00 79.94 87 CYS A CA 1
ATOM 654 C C . CYS A 1 87 ? -1.320 13.381 10.080 1.00 79.94 87 CYS A C 1
ATOM 656 O O . CYS A 1 87 ? -1.143 13.644 11.269 1.00 79.94 87 CYS A O 1
ATOM 658 N N . HIS A 1 88 ? -2.480 13.581 9.447 1.00 87.50 88 HIS A N 1
ATOM 659 C CA . HIS A 1 88 ? -3.634 14.299 10.013 1.00 87.50 88 HIS A CA 1
ATOM 660 C C . HIS A 1 88 ? -4.895 13.422 10.106 1.00 87.50 88 HIS A C 1
ATOM 662 O O . HIS A 1 88 ? -6.005 13.839 9.794 1.00 87.50 88 HIS A O 1
ATOM 668 N N . MET A 1 89 ? -4.736 12.166 10.528 1.00 89.50 89 MET A N 1
ATOM 669 C CA . MET A 1 89 ? -5.813 11.169 10.496 1.00 89.50 89 MET A CA 1
ATOM 670 C C . MET A 1 89 ? -7.066 11.590 11.278 1.00 89.50 89 MET A C 1
ATOM 672 O O . MET A 1 89 ? -8.182 11.331 10.820 1.00 89.50 89 MET A O 1
ATOM 676 N N . ALA A 1 90 ? -6.905 12.180 12.464 1.00 93.44 90 ALA A N 1
ATOM 677 C CA . ALA A 1 90 ? -8.022 12.572 13.315 1.00 93.44 90 ALA A CA 1
ATOM 678 C C . ALA A 1 90 ? -8.738 13.803 12.744 1.00 93.44 90 ALA A C 1
ATOM 680 O O . ALA A 1 90 ? -9.971 13.821 12.681 1.00 93.44 90 ALA A O 1
ATOM 681 N N . LEU A 1 91 ? -7.974 14.798 12.282 1.00 94.81 91 LEU A N 1
ATOM 682 C CA . LEU A 1 91 ? -8.507 16.009 11.661 1.00 94.81 91 LEU A CA 1
ATOM 683 C C . LEU A 1 91 ? -9.221 15.721 10.332 1.00 94.81 91 LEU A C 1
ATOM 685 O O . LEU A 1 91 ? -10.331 16.216 10.122 1.00 94.81 91 LEU A O 1
ATOM 689 N N . ASP A 1 92 ? -8.626 14.897 9.468 1.00 92.94 92 ASP A N 1
ATOM 690 C CA . ASP A 1 92 ? -9.197 14.511 8.172 1.00 92.94 92 ASP A CA 1
ATOM 691 C C . ASP A 1 92 ? -10.524 13.770 8.377 1.00 92.94 92 ASP A C 1
ATOM 693 O O . ASP A 1 92 ? -11.544 14.095 7.768 1.00 92.94 92 ASP A O 1
ATOM 697 N N . THR A 1 93 ? -10.546 12.833 9.332 1.00 95.56 93 THR A N 1
ATOM 698 C CA . THR A 1 93 ? -11.762 12.097 9.705 1.00 95.56 93 THR A CA 1
ATOM 699 C C . THR A 1 93 ? -12.845 13.034 10.238 1.00 95.56 93 THR A C 1
ATOM 701 O O . THR A 1 93 ? -14.002 12.936 9.830 1.00 95.56 93 THR A O 1
ATOM 704 N N . ALA A 1 94 ? -12.492 13.952 11.144 1.00 97.62 94 ALA A N 1
ATOM 705 C CA . ALA A 1 94 ? -13.439 14.920 11.688 1.00 97.62 94 ALA A CA 1
ATOM 706 C C . ALA A 1 94 ? -14.010 15.821 10.582 1.00 97.62 94 ALA A C 1
ATOM 708 O O . ALA A 1 94 ? -15.211 16.088 10.563 1.00 97.62 94 ALA A O 1
ATOM 709 N N . THR A 1 95 ? -13.173 16.244 9.634 1.00 97.62 95 THR A N 1
ATOM 710 C CA . THR A 1 95 ? -13.569 17.100 8.512 1.00 97.62 95 THR A CA 1
ATOM 711 C C . THR A 1 95 ? -14.531 16.378 7.572 1.00 97.62 95 THR A C 1
ATOM 713 O O . THR A 1 95 ? -15.596 16.919 7.274 1.00 97.62 95 THR A O 1
ATOM 716 N N . ALA A 1 96 ? -14.221 15.139 7.176 1.00 97.12 96 ALA A N 1
ATOM 717 C CA . ALA A 1 96 ? -15.097 14.320 6.337 1.00 97.12 96 ALA A CA 1
ATOM 718 C C . ALA A 1 96 ? -16.466 14.075 7.000 1.00 97.12 96 ALA A C 1
ATOM 720 O O . ALA A 1 96 ? -17.510 14.215 6.361 1.00 97.12 96 ALA A O 1
ATOM 721 N N . VAL A 1 97 ? -16.485 13.782 8.307 1.00 98.25 97 VAL A N 1
ATOM 722 C CA . VAL A 1 97 ? -17.739 13.601 9.059 1.00 98.25 97 VAL A CA 1
ATOM 723 C C . VAL A 1 97 ? -18.540 14.895 9.132 1.00 98.25 97 VAL A C 1
ATOM 725 O O . VAL A 1 97 ? -19.746 14.871 8.907 1.00 98.25 97 VAL A O 1
ATOM 728 N N . ILE A 1 98 ? -17.902 16.035 9.397 1.00 98.38 98 ILE A N 1
ATOM 729 C CA . ILE A 1 98 ? -18.595 17.327 9.426 1.00 98.38 98 ILE A CA 1
ATOM 730 C C . ILE A 1 98 ? -19.186 17.676 8.054 1.00 98.38 98 ILE A C 1
ATOM 732 O O . ILE A 1 98 ? -20.331 18.122 7.988 1.00 98.38 98 ILE A O 1
ATOM 736 N N . GLN A 1 99 ? -18.461 17.430 6.960 1.00 98.00 99 GLN A N 1
ATOM 737 C CA . GLN A 1 99 ? -18.982 17.621 5.602 1.00 98.00 99 GLN A CA 1
ATOM 738 C C . GLN A 1 99 ? -20.203 16.729 5.332 1.00 98.00 99 GLN A C 1
ATOM 740 O O . GLN A 1 99 ? -21.224 17.216 4.847 1.00 98.00 99 GLN A O 1
ATOM 745 N N . ALA A 1 100 ? -20.137 15.453 5.717 1.00 98.19 100 ALA A N 1
ATOM 746 C CA . ALA A 1 100 ? -21.253 14.519 5.600 1.00 98.19 100 ALA A CA 1
ATOM 747 C C . ALA A 1 100 ? -22.474 14.963 6.426 1.00 98.19 100 ALA A C 1
ATOM 749 O O . ALA A 1 100 ? -23.608 14.945 5.943 1.00 98.19 100 ALA A O 1
ATOM 750 N N . LEU A 1 101 ? -22.255 15.425 7.659 1.00 98.25 101 LEU A N 1
ATOM 751 C CA . LEU A 1 101 ? -23.324 15.921 8.524 1.00 98.25 101 LEU A CA 1
ATOM 752 C C . LEU A 1 101 ? -23.957 17.214 8.004 1.00 98.25 101 LEU A C 1
ATOM 754 O O . LEU A 1 101 ? -25.159 17.388 8.167 1.00 98.25 101 LEU A O 1
ATOM 758 N N . ARG A 1 102 ? -23.205 18.096 7.332 1.00 97.81 102 ARG A N 1
ATOM 759 C CA . ARG A 1 102 ? -23.774 19.290 6.680 1.00 97.81 102 ARG A CA 1
ATOM 760 C C . ARG A 1 102 ? -24.744 18.927 5.557 1.00 97.81 102 ARG A C 1
ATOM 762 O O . ARG A 1 102 ? -25.792 19.559 5.447 1.00 97.81 102 ARG A O 1
ATOM 769 N N . ILE A 1 103 ? -24.428 17.898 4.768 1.00 97.56 103 ILE A N 1
ATOM 770 C CA . ILE A 1 103 ? -25.340 17.374 3.739 1.00 97.56 103 ILE A CA 1
ATOM 771 C C . ILE A 1 103 ? -26.624 16.868 4.403 1.00 97.56 103 ILE A C 1
ATOM 773 O O . ILE A 1 103 ? -27.718 17.303 4.051 1.00 97.56 103 ILE A O 1
ATOM 777 N N . LEU A 1 104 ? -26.491 16.027 5.431 1.00 97.31 104 LEU A N 1
ATOM 778 C CA . LEU A 1 104 ? -27.631 15.473 6.167 1.00 97.31 104 LEU A CA 1
ATOM 779 C C . LEU A 1 104 ? -28.462 16.548 6.885 1.00 97.31 104 LEU A C 1
ATOM 781 O O . LEU A 1 104 ? -29.683 16.436 6.952 1.00 97.31 104 LEU A O 1
ATOM 785 N N . GLN A 1 105 ? -27.823 17.605 7.388 1.00 95.94 105 GLN A N 1
ATOM 786 C CA . GLN A 1 105 ? -28.500 18.761 7.974 1.00 95.94 105 GLN A CA 1
ATOM 787 C C . GLN A 1 105 ? -29.367 19.476 6.930 1.00 95.94 105 GLN A C 1
ATOM 789 O O . GLN A 1 105 ? -30.506 19.828 7.231 1.00 95.94 105 GLN A O 1
ATOM 794 N N . GLY A 1 106 ? -28.862 19.649 5.703 1.00 94.88 106 GLY A N 1
ATOM 795 C CA . GLY A 1 106 ? -29.629 20.206 4.585 1.00 94.88 106 GLY A CA 1
ATOM 796 C C . GLY A 1 106 ? -30.830 19.344 4.176 1.00 94.88 106 GLY A C 1
ATOM 797 O O . GLY A 1 106 ? -31.831 19.873 3.703 1.00 94.88 106 GLY A O 1
ATOM 798 N N . GLU A 1 107 ? -30.763 18.035 4.422 1.00 95.44 107 GLU A N 1
ATOM 799 C CA . GLU A 1 107 ? -31.863 17.080 4.220 1.00 95.44 107 GLU A CA 1
ATOM 800 C C . GLU A 1 107 ? -32.851 17.015 5.406 1.00 95.44 107 GLU A C 1
ATOM 802 O O . GLU A 1 107 ? -33.806 16.240 5.372 1.00 95.44 107 GLU A O 1
ATOM 807 N N . GLY A 1 108 ? -32.639 17.804 6.468 1.00 92.81 108 GLY A N 1
ATOM 808 C CA . GLY A 1 108 ? -33.495 17.815 7.659 1.00 92.81 108 GLY A CA 1
ATOM 809 C C . GLY A 1 108 ? -33.273 16.641 8.620 1.00 92.81 108 GLY A C 1
ATOM 810 O O . GLY A 1 108 ? -34.134 16.359 9.453 1.00 92.81 108 GLY A O 1
ATOM 811 N N . ALA A 1 109 ? -32.140 15.939 8.526 1.00 92.88 109 ALA A N 1
ATOM 812 C CA . ALA A 1 109 ? -31.813 14.849 9.440 1.00 92.88 109 ALA A CA 1
ATOM 813 C C . ALA A 1 109 ? -31.451 15.359 10.847 1.00 92.88 109 ALA A C 1
ATOM 815 O O . ALA A 1 109 ? -30.862 16.427 11.019 1.00 92.88 109 ALA A O 1
ATOM 816 N N . THR A 1 110 ? -31.739 14.553 11.869 1.00 92.19 110 THR A N 1
ATOM 817 C CA . THR A 1 110 ? -31.272 14.801 13.241 1.00 92.19 110 THR A CA 1
ATOM 818 C C . THR A 1 110 ? -29.763 14.574 13.340 1.00 92.19 110 THR A C 1
ATOM 820 O O . THR A 1 110 ? -29.251 13.577 12.828 1.00 92.19 110 THR A O 1
ATOM 823 N N . MET A 1 111 ? -29.047 15.490 13.997 1.00 96.19 111 MET A N 1
ATOM 824 C CA . MET A 1 111 ? -27.595 15.387 14.161 1.00 96.19 111 MET A CA 1
ATOM 825 C C . MET A 1 111 ? -27.223 14.379 15.258 1.00 96.19 111 MET A C 1
ATOM 827 O O . MET A 1 111 ? -27.804 14.437 16.344 1.00 96.19 111 MET A O 1
ATOM 831 N N . PRO A 1 112 ? -26.257 13.475 15.007 1.00 97.12 112 PRO A N 1
ATOM 832 C CA . PRO A 1 112 ? -25.758 12.561 16.026 1.00 97.12 112 PRO A CA 1
ATOM 833 C C . PRO A 1 112 ? -24.881 13.294 17.045 1.00 97.12 112 PRO A C 1
ATOM 835 O O . PRO A 1 112 ? -24.315 14.352 16.751 1.00 97.12 112 PRO A O 1
ATOM 838 N N . LYS A 1 113 ? -24.662 12.673 18.208 1.00 97.25 113 LYS A N 1
ATOM 839 C CA . LYS A 1 113 ? -23.543 13.059 19.078 1.00 97.25 113 LYS A CA 1
ATOM 840 C C . LYS A 1 113 ? -22.225 12.576 18.472 1.00 97.25 113 LYS A C 1
ATOM 842 O O . LYS A 1 113 ? -22.098 11.411 18.091 1.00 97.25 113 LYS A O 1
ATOM 847 N N . LEU A 1 114 ? -21.223 13.442 18.401 1.00 98.62 114 LEU A N 1
ATOM 848 C CA . LEU A 1 114 ? -19.865 13.041 18.041 1.00 98.62 114 LEU A CA 1
ATOM 849 C C . LEU A 1 114 ? -19.096 12.644 19.300 1.00 98.62 114 LEU A C 1
ATOM 851 O O . LEU A 1 114 ? -19.206 13.299 20.332 1.00 98.62 114 LEU A O 1
ATOM 855 N N . VAL A 1 115 ? -18.282 11.595 19.218 1.00 98.62 115 VAL A N 1
ATOM 856 C CA . VAL A 1 115 ? -17.417 11.167 20.324 1.00 98.62 115 VAL A CA 1
ATOM 857 C C . VAL A 1 115 ? -15.999 11.008 19.795 1.00 98.62 115 VAL A C 1
ATOM 859 O O . VAL A 1 115 ? -15.697 10.046 19.087 1.00 98.62 115 VAL A O 1
ATOM 862 N N . LEU A 1 116 ? -15.127 11.963 20.120 1.00 98.44 116 LEU A N 1
ATOM 863 C CA . LEU A 1 116 ? -13.727 11.950 19.702 1.00 98.44 116 LEU A CA 1
ATOM 864 C C . LEU A 1 116 ? -12.870 11.231 20.744 1.00 98.44 116 LEU A C 1
ATOM 866 O O . LEU A 1 116 ? -12.865 11.605 21.920 1.00 98.44 116 LEU A O 1
ATOM 870 N N . LEU A 1 117 ? -12.092 10.243 20.299 1.00 97.56 117 LEU A N 1
ATOM 871 C CA . LEU A 1 117 ? -10.990 9.710 21.093 1.00 97.56 117 LEU A CA 1
ATOM 872 C C . LEU A 1 117 ? -9.799 10.672 21.033 1.00 97.56 117 LEU A C 1
ATOM 874 O O . LEU A 1 117 ? -9.114 10.752 20.018 1.00 97.56 117 LEU A O 1
ATOM 878 N N . SER A 1 118 ? -9.549 11.369 22.138 1.00 95.94 118 SER A N 1
ATOM 879 C CA . SER A 1 118 ? -8.386 12.232 22.353 1.00 95.94 118 SER A CA 1
ATOM 880 C C . SER A 1 118 ? -7.474 11.637 23.441 1.00 95.94 118 SER A C 1
ATOM 882 O O . SER A 1 118 ? -7.367 10.417 23.570 1.00 95.94 118 SER A O 1
ATOM 884 N N . SER A 1 119 ? -6.763 12.465 24.209 1.00 95.25 119 SER A N 1
ATOM 885 C CA . SER A 1 119 ? -5.839 12.042 25.262 1.00 95.25 119 SER A CA 1
ATOM 886 C C . SER A 1 119 ? -5.818 13.018 26.433 1.00 95.25 119 SER A C 1
ATOM 888 O O . SER A 1 119 ? -5.768 14.234 26.243 1.00 95.25 119 SER A O 1
ATOM 890 N N . ALA A 1 120 ? -5.754 12.479 27.654 1.00 95.69 120 ALA A N 1
ATOM 891 C CA . ALA A 1 120 ? -5.544 13.259 28.874 1.00 95.69 120 ALA A CA 1
ATOM 892 C C . ALA A 1 120 ? -4.214 14.025 28.867 1.00 95.69 120 ALA A C 1
ATOM 894 O O . ALA A 1 120 ? -4.103 15.061 29.508 1.00 95.69 120 ALA A O 1
ATOM 895 N N . THR A 1 121 ? -3.212 13.568 28.106 1.00 94.44 121 THR A N 1
ATOM 896 C CA . THR A 1 121 ? -1.887 14.222 28.045 1.00 94.44 121 THR A CA 1
ATOM 897 C C . THR A 1 121 ? -1.965 15.651 27.480 1.00 94.44 121 THR A C 1
ATOM 899 O O . THR A 1 121 ? -1.148 16.508 27.837 1.00 94.44 121 THR A O 1
ATOM 902 N N . LEU A 1 122 ? -2.962 15.916 26.626 1.00 94.25 122 LEU A N 1
ATOM 903 C CA . LEU A 1 122 ? -3.251 17.234 26.049 1.00 94.25 122 LEU A CA 1
ATOM 904 C C . LEU A 1 122 ? -4.003 18.169 27.005 1.00 94.25 122 LEU A C 1
ATOM 906 O O . LEU A 1 122 ? -4.131 19.352 26.710 1.00 94.25 122 LEU A O 1
ATOM 910 N N . ASP A 1 123 ? -4.524 17.657 28.117 1.00 95.31 123 ASP A N 1
ATOM 911 C CA . ASP A 1 123 ? -5.378 18.399 29.036 1.00 95.31 123 ASP A CA 1
ATOM 912 C C . ASP A 1 123 ? -4.632 18.687 30.339 1.00 95.31 123 ASP A C 1
ATOM 914 O O . ASP A 1 123 ? -4.193 17.768 31.030 1.00 95.31 123 ASP A O 1
ATOM 918 N N . ASP A 1 124 ? -4.459 19.966 30.672 1.00 92.00 124 ASP A N 1
ATOM 919 C CA . ASP A 1 124 ? -3.714 20.381 31.864 1.00 92.00 124 ASP A CA 1
ATOM 920 C C . ASP A 1 124 ? -4.380 19.929 33.170 1.00 92.00 124 ASP A C 1
ATOM 922 O O . ASP A 1 124 ? -3.684 19.635 34.142 1.00 92.00 124 ASP A O 1
ATOM 926 N N . GLN A 1 125 ? -5.714 19.862 33.207 1.00 93.19 125 GLN A N 1
ATOM 927 C CA . GLN A 1 125 ? -6.451 19.494 34.411 1.00 93.19 125 GLN A CA 1
ATOM 928 C C . GLN A 1 125 ? -6.403 17.990 34.656 1.00 93.19 125 GLN A C 1
ATOM 930 O O . GLN A 1 125 ? -6.223 17.577 35.800 1.00 93.19 125 GLN A O 1
ATOM 935 N N . LEU A 1 126 ? -6.558 17.185 33.606 1.00 93.38 126 LEU A N 1
ATOM 936 C CA . LEU A 1 126 ? -6.432 15.735 33.715 1.00 93.38 126 LEU A CA 1
ATOM 937 C C . LEU A 1 126 ? -4.965 15.384 34.017 1.00 93.38 126 LEU A C 1
ATOM 939 O O . LEU A 1 126 ? -4.642 14.945 35.119 1.00 93.38 126 LEU A O 1
ATOM 943 N N . SER A 1 127 ? -4.027 15.781 33.153 1.00 91.94 127 SER A N 1
ATOM 944 C CA . SER A 1 127 ? -2.606 15.421 33.297 1.00 91.94 127 SER A CA 1
ATOM 945 C C . SER A 1 127 ? -1.861 16.019 34.503 1.00 91.94 127 SER A C 1
ATOM 947 O O . SER A 1 127 ? -0.663 15.768 34.647 1.00 91.94 127 SER A O 1
ATOM 949 N N . ARG A 1 128 ? -2.526 16.752 35.409 1.00 90.12 128 ARG A N 1
ATOM 950 C CA . ARG A 1 128 ? -1.933 17.383 36.607 1.00 90.12 128 ARG A CA 1
ATOM 951 C C . ARG A 1 128 ? -1.178 16.419 37.523 1.00 90.12 128 ARG A C 1
ATOM 953 O O . ARG A 1 128 ? -0.226 16.822 38.184 1.00 90.12 128 ARG A O 1
ATOM 960 N N . ASN A 1 129 ? -1.590 15.151 37.558 1.00 87.50 129 ASN A N 1
ATOM 961 C CA . ASN A 1 129 ? -0.944 14.113 38.367 1.00 87.50 129 ASN A CA 1
ATOM 962 C C . ASN A 1 129 ? 0.214 13.418 37.628 1.00 87.50 129 ASN A C 1
ATOM 964 O O . ASN A 1 129 ? 0.952 12.632 38.224 1.00 87.50 129 ASN A O 1
ATOM 968 N N . THR A 1 130 ? 0.395 13.699 36.336 1.00 88.69 130 THR A N 1
ATOM 969 C CA . THR A 1 130 ? 1.532 13.209 35.558 1.00 88.69 130 THR A CA 1
ATOM 970 C C . THR A 1 130 ? 2.734 14.109 35.817 1.00 88.69 130 THR A C 1
ATOM 972 O O . THR A 1 130 ? 2.678 15.316 35.590 1.00 88.69 130 THR A O 1
ATOM 975 N N . ALA A 1 131 ? 3.853 13.526 36.259 1.00 92.50 131 ALA A N 1
ATOM 976 C CA . ALA A 1 131 ? 5.075 14.288 36.504 1.00 92.50 131 ALA A CA 1
ATOM 977 C C . ALA A 1 131 ? 5.457 15.134 35.264 1.00 92.50 131 ALA A C 1
ATOM 979 O O . ALA A 1 131 ? 5.461 14.591 34.152 1.00 92.50 131 ALA A O 1
ATOM 980 N N . PRO A 1 132 ? 5.820 16.426 35.411 1.00 92.69 132 PRO A N 1
ATOM 981 C CA . PRO A 1 132 ? 6.011 17.328 34.269 1.00 92.69 132 PRO A CA 1
ATOM 982 C C . PRO A 1 132 ? 6.996 16.816 33.211 1.00 92.69 132 PRO A C 1
ATOM 984 O O . PRO A 1 132 ? 6.755 16.948 32.013 1.00 92.69 132 PRO A O 1
ATOM 987 N N . TRP A 1 133 ? 8.082 16.168 33.640 1.00 92.94 133 TRP A N 1
ATOM 988 C CA . TRP A 1 133 ? 9.074 15.585 32.734 1.00 92.94 133 TRP A CA 1
ATOM 989 C C . TRP A 1 133 ? 8.539 14.353 31.982 1.00 92.94 133 TRP A C 1
ATOM 991 O O . TRP A 1 133 ? 8.863 14.171 30.811 1.00 92.94 133 TRP A O 1
ATOM 1001 N N . VAL A 1 134 ? 7.670 13.543 32.603 1.00 92.12 134 VAL A N 1
ATOM 1002 C CA . VAL A 1 134 ? 6.989 12.416 31.938 1.00 92.12 134 VAL A CA 1
ATOM 1003 C C . VAL A 1 134 ? 6.016 12.948 30.896 1.00 92.12 134 VAL A C 1
ATOM 1005 O O . VAL A 1 134 ? 6.034 12.495 29.753 1.00 92.12 134 VAL A O 1
ATOM 1008 N N . ARG A 1 135 ? 5.207 13.951 31.259 1.00 93.25 135 ARG A N 1
ATOM 1009 C CA . ARG A 1 135 ? 4.281 14.608 30.329 1.00 93.25 135 ARG A CA 1
ATOM 1010 C C . ARG A 1 135 ? 5.030 15.186 29.129 1.00 93.25 135 ARG A C 1
ATOM 1012 O O . ARG A 1 135 ? 4.613 14.982 27.992 1.00 93.25 135 ARG A O 1
ATOM 1019 N N . TRP A 1 136 ? 6.166 15.838 29.369 1.00 94.88 136 TRP A N 1
ATOM 1020 C CA . TRP A 1 136 ? 7.033 16.347 28.309 1.00 94.88 136 TRP A CA 1
ATOM 1021 C C . TRP A 1 136 ? 7.533 15.228 27.383 1.00 94.88 136 TRP A C 1
ATOM 1023 O O . TRP A 1 136 ? 7.406 15.353 26.166 1.00 94.88 136 TRP A O 1
ATOM 1033 N N . ILE A 1 137 ? 8.026 14.110 27.933 1.00 94.81 137 ILE A N 1
ATOM 1034 C CA . ILE A 1 137 ? 8.465 12.951 27.136 1.00 94.81 137 ILE A CA 1
ATOM 1035 C C . ILE A 1 137 ? 7.321 12.430 26.265 1.00 94.81 137 ILE A C 1
ATOM 1037 O O . ILE A 1 137 ? 7.521 12.205 25.072 1.00 94.81 137 ILE A O 1
ATOM 1041 N N . LEU A 1 138 ? 6.124 12.265 26.834 1.00 92.94 138 LEU A N 1
ATOM 1042 C CA . LEU A 1 138 ? 4.956 11.791 26.096 1.00 92.94 138 LEU A CA 1
ATOM 1043 C C . LEU A 1 138 ? 4.635 12.737 24.936 1.00 92.94 138 LEU A C 1
ATOM 1045 O O . LEU A 1 138 ? 4.655 12.294 23.786 1.00 92.94 138 LEU A O 1
ATOM 1049 N N . LEU A 1 139 ? 4.450 14.032 25.218 1.00 94.25 139 LEU A N 1
ATOM 1050 C CA . LEU A 1 139 ? 4.149 15.063 24.218 1.00 94.25 139 LEU A CA 1
ATOM 1051 C C . LEU A 1 139 ? 5.172 15.107 23.080 1.00 94.25 139 LEU A C 1
ATOM 1053 O O . LEU A 1 139 ? 4.807 15.337 21.931 1.00 94.25 139 LEU A O 1
ATOM 1057 N N . LYS A 1 140 ? 6.453 14.874 23.377 1.00 95.38 140 LYS A N 1
ATOM 1058 C CA . LYS A 1 140 ? 7.509 14.833 22.362 1.00 95.38 140 LYS A CA 1
ATOM 1059 C C . LYS A 1 140 ? 7.507 13.526 21.581 1.00 95.38 140 LYS A C 1
ATOM 1061 O O . LYS A 1 140 ? 7.577 13.552 20.357 1.00 95.38 140 LYS A O 1
ATOM 1066 N N . SER A 1 141 ? 7.360 12.393 22.261 1.00 92.56 141 SER A N 1
ATOM 1067 C CA . SER A 1 141 ? 7.399 11.074 21.627 1.00 92.56 141 SER A CA 1
ATOM 1068 C C . SER A 1 141 ? 6.275 10.846 20.610 1.00 92.56 141 SER A C 1
ATOM 1070 O O . SER A 1 141 ? 6.500 10.204 19.591 1.00 92.56 141 SER A O 1
ATOM 1072 N N . ALA A 1 142 ? 5.091 11.415 20.825 1.00 91.31 142 ALA A N 1
ATOM 1073 C CA . ALA A 1 142 ? 3.962 11.310 19.901 1.00 91.31 142 ALA A CA 1
ATOM 1074 C C . ALA A 1 142 ? 3.502 12.691 19.413 1.00 91.31 142 ALA A C 1
ATOM 1076 O O . ALA A 1 142 ? 2.310 12.942 19.263 1.00 91.31 142 ALA A O 1
ATOM 1077 N N . SER A 1 143 ? 4.448 13.607 19.186 1.00 92.50 143 SER A N 1
ATOM 1078 C CA . SER A 1 143 ? 4.161 15.013 18.875 1.00 92.50 143 SER A CA 1
ATOM 1079 C C . SER A 1 143 ? 3.186 15.225 17.721 1.00 92.50 143 SER A C 1
ATOM 1081 O O . SER A 1 143 ? 2.318 16.078 17.830 1.00 92.50 143 SER A O 1
ATOM 1083 N N . GLN A 1 144 ? 3.311 14.457 16.638 1.00 91.06 144 GLN A N 1
ATOM 1084 C CA . GLN A 1 144 ? 2.447 14.565 15.460 1.00 91.06 144 GLN A CA 1
ATOM 1085 C C . GLN A 1 144 ? 1.034 14.070 15.783 1.00 91.06 144 GLN A C 1
ATOM 1087 O O . GLN A 1 144 ? 0.062 14.735 15.453 1.00 91.06 144 GLN A O 1
ATOM 1092 N N . VAL A 1 145 ? 0.921 12.967 16.534 1.00 91.94 145 VAL A N 1
ATOM 1093 C CA . VAL A 1 145 ? -0.369 12.430 17.004 1.00 91.94 145 VAL A CA 1
ATOM 1094 C C . VAL A 1 145 ? -1.075 13.438 17.911 1.00 91.94 145 VAL A C 1
ATOM 1096 O O . VAL A 1 145 ? -2.263 13.698 17.756 1.00 91.94 145 VAL A O 1
ATOM 1099 N N . TYR A 1 146 ? -0.344 14.039 18.850 1.00 94.50 146 TYR A N 1
ATOM 1100 C CA . TYR A 1 146 ? -0.891 15.039 19.763 1.00 94.50 146 TYR A CA 1
ATOM 1101 C C . TYR A 1 146 ? -1.272 16.344 19.059 1.00 94.50 146 TYR A C 1
ATOM 1103 O O . TYR A 1 146 ? -2.288 16.939 19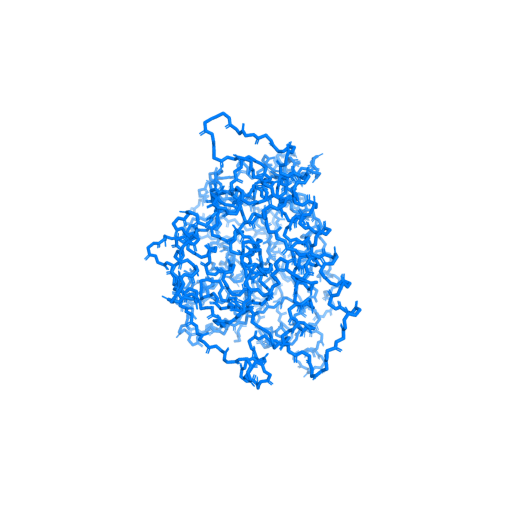.409 1.00 94.50 146 TYR A O 1
ATOM 1111 N N . GLN A 1 147 ? -0.495 16.776 18.063 1.00 94.19 147 GLN A N 1
ATOM 1112 C CA . GLN A 1 147 ? -0.832 17.934 17.234 1.00 94.19 147 GLN A CA 1
ATOM 1113 C C . GLN A 1 147 ? -2.104 17.689 16.416 1.00 94.19 147 GLN A C 1
ATOM 1115 O O . GLN A 1 147 ? -2.993 18.536 16.440 1.00 94.19 147 GLN A O 1
ATOM 1120 N N . ASP A 1 148 ? -2.223 16.528 15.767 1.00 95.38 148 ASP A N 1
ATOM 1121 C CA . ASP A 1 148 ? -3.414 16.121 15.010 1.00 95.38 148 ASP A CA 1
ATOM 1122 C C . ASP A 1 148 ? -4.667 16.083 15.904 1.00 95.38 148 ASP A C 1
ATOM 1124 O O . ASP A 1 148 ? -5.674 16.724 15.605 1.00 95.38 148 ASP A O 1
ATOM 1128 N N . LEU A 1 149 ? -4.585 15.444 17.078 1.00 95.81 149 LEU A N 1
ATOM 1129 C CA . LEU A 1 149 ? -5.688 15.417 18.047 1.00 95.81 149 LEU A CA 1
ATOM 1130 C C . LEU A 1 149 ? -6.088 16.819 18.530 1.00 95.81 149 LEU A C 1
ATOM 1132 O O . LEU A 1 149 ? -7.277 17.125 18.601 1.00 95.81 149 LEU A O 1
ATOM 1136 N N . ALA A 1 150 ? -5.122 17.689 18.838 1.00 96.19 150 ALA A N 1
ATOM 1137 C CA . ALA A 1 150 ? -5.409 19.058 19.269 1.00 96.19 150 ALA A CA 1
ATOM 1138 C C . ALA A 1 150 ? -6.075 19.892 18.155 1.00 96.19 150 ALA A C 1
ATOM 1140 O O . ALA A 1 150 ? -6.985 20.685 18.425 1.00 96.19 150 ALA A O 1
ATOM 1141 N N . GLN A 1 151 ? -5.657 19.698 16.900 1.00 96.75 151 GLN A N 1
ATOM 1142 C CA . GLN A 1 151 ? -6.282 20.328 15.736 1.00 96.75 151 GLN A CA 1
ATOM 1143 C C . GLN A 1 151 ? -7.710 19.816 15.522 1.00 96.75 151 GLN A C 1
ATOM 1145 O O . GLN A 1 151 ? -8.617 20.629 15.345 1.00 96.75 151 GLN A O 1
ATOM 1150 N N . ALA A 1 152 ? -7.935 18.503 15.623 1.00 97.38 152 ALA A N 1
ATOM 1151 C CA . ALA A 1 152 ? -9.265 17.904 15.544 1.00 97.38 152 ALA A CA 1
ATOM 1152 C C . ALA A 1 152 ? -10.193 18.401 16.669 1.00 97.38 152 ALA A C 1
ATOM 1154 O O . ALA A 1 152 ? -11.344 18.747 16.402 1.00 97.38 152 ALA A O 1
ATOM 1155 N N . GLU A 1 153 ? -9.700 18.516 17.912 1.00 98.00 153 GLU A N 1
ATOM 1156 C CA . GLU A 1 153 ? -10.465 19.106 19.022 1.00 98.00 153 GLU A CA 1
ATOM 1157 C C . GLU A 1 153 ? -10.875 20.547 18.718 1.00 98.00 153 GLU A C 1
ATOM 1159 O O . GLU A 1 153 ? -12.042 20.910 18.868 1.00 98.00 153 GLU A O 1
ATOM 1164 N N . THR A 1 154 ? -9.923 21.368 18.277 1.00 98.31 154 THR A N 1
ATOM 1165 C CA . THR A 1 154 ? -10.170 22.778 17.947 1.00 98.31 154 THR A CA 1
ATOM 1166 C C . THR A 1 154 ? -11.194 22.903 16.820 1.00 98.31 154 THR A C 1
ATOM 1168 O O . THR A 1 154 ? -12.140 23.689 16.916 1.00 98.31 154 THR A O 1
ATOM 1171 N N . PHE A 1 155 ? -11.046 22.082 15.779 1.00 98.44 155 PHE A N 1
ATOM 1172 C CA . PHE A 1 155 ? -11.970 22.031 14.657 1.00 98.44 155 PHE A CA 1
ATOM 1173 C C . PHE A 1 155 ? -13.384 21.641 15.102 1.00 98.44 155 PHE A C 1
ATOM 1175 O O . PHE A 1 155 ? -14.326 22.375 14.817 1.00 98.44 155 PHE A O 1
ATOM 1182 N N . LEU A 1 156 ? -13.560 20.560 15.865 1.00 98.38 156 LEU A N 1
ATOM 1183 C CA . LEU A 1 156 ? -14.887 20.133 16.322 1.00 98.38 156 LEU A CA 1
ATOM 1184 C C . LEU A 1 156 ? -15.525 21.136 17.292 1.00 98.38 156 LEU A C 1
ATOM 1186 O O . LEU A 1 156 ? -16.723 21.398 17.200 1.00 98.38 156 LEU A O 1
ATOM 1190 N N . ARG A 1 157 ? -14.740 21.793 18.156 1.00 98.25 157 ARG A N 1
ATOM 1191 C CA . ARG A 1 157 ? -15.248 22.886 19.007 1.00 98.25 157 ARG A CA 1
ATOM 1192 C C . ARG A 1 157 ? -15.770 24.069 18.204 1.00 98.25 157 ARG A C 1
ATOM 1194 O O . ARG A 1 157 ? -16.752 24.683 18.612 1.00 98.25 157 ARG A O 1
ATOM 1201 N N . SER A 1 158 ? -15.185 24.363 17.042 1.00 98.25 158 SER A N 1
ATOM 1202 C CA . SER A 1 158 ? -15.715 25.406 16.149 1.00 98.25 158 SER A CA 1
ATOM 1203 C C . SER A 1 158 ? -17.118 25.076 15.606 1.00 98.25 158 SER A C 1
ATOM 1205 O O . SER A 1 158 ? -17.865 25.975 15.216 1.00 98.25 158 SER A O 1
ATOM 1207 N N . GLN A 1 159 ? -17.519 23.800 15.639 1.00 98.19 159 GLN A N 1
ATOM 1208 C CA . GLN A 1 159 ? -18.814 23.310 15.159 1.00 98.19 159 GLN A CA 1
ATOM 1209 C C . GLN A 1 159 ? -19.886 23.199 16.263 1.00 98.19 159 GLN A C 1
ATOM 1211 O O . GLN A 1 159 ? -21.021 22.825 15.979 1.00 98.19 159 GLN A O 1
ATOM 1216 N N . GLN A 1 160 ? -19.581 23.606 17.502 1.00 96.75 160 GLN A N 1
ATOM 1217 C CA . GLN A 1 160 ? -20.458 23.432 18.674 1.00 96.75 160 GLN A CA 1
ATOM 1218 C C . GLN A 1 160 ? -21.852 24.076 18.573 1.00 96.75 160 GLN A C 1
ATOM 1220 O O . GLN A 1 160 ? -22.749 23.729 19.331 1.00 96.75 160 GLN A O 1
ATOM 1225 N N . HIS A 1 161 ? -22.047 25.029 17.658 1.00 96.50 161 HIS A N 1
ATOM 1226 C CA . HIS A 1 161 ? -23.316 25.741 17.486 1.00 96.50 161 HIS A CA 1
ATOM 1227 C C . HIS A 1 161 ? -24.425 24.883 16.853 1.00 96.50 161 HIS A C 1
ATOM 1229 O O . HIS A 1 161 ? -25.581 25.297 16.858 1.00 96.50 161 HIS A O 1
ATOM 1235 N N . TRP A 1 162 ? -24.088 23.726 16.274 1.00 96.50 162 TRP A N 1
ATOM 1236 C CA . TRP A 1 162 ? -25.053 22.877 15.564 1.00 96.50 162 TRP A CA 1
ATOM 1237 C C . TRP A 1 162 ? -24.816 21.370 15.716 1.00 96.50 162 TRP A C 1
ATOM 1239 O O . TRP A 1 162 ? -25.717 20.595 15.403 1.00 96.50 162 TRP A O 1
ATOM 1249 N N . VAL A 1 163 ? -23.643 20.941 16.195 1.00 97.00 163 VAL A N 1
ATOM 1250 C CA . VAL A 1 163 ? -23.359 19.533 16.497 1.00 97.00 163 VAL A CA 1
ATOM 1251 C C . VAL A 1 163 ? -22.587 19.412 17.811 1.00 97.00 163 VAL A C 1
ATOM 1253 O O . VAL A 1 163 ? -21.603 20.116 18.041 1.00 97.00 163 VAL A O 1
ATOM 1256 N N . SER A 1 164 ? -23.049 18.517 18.685 1.00 97.50 164 SER A N 1
ATOM 1257 C CA . SER A 1 164 ? -22.430 18.251 19.987 1.00 97.50 164 SER A CA 1
ATOM 1258 C C . SER A 1 164 ? -21.291 17.241 19.847 1.00 97.50 164 SER A C 1
ATOM 1260 O O . SER A 1 164 ? -21.422 16.241 19.138 1.00 97.50 164 SER A O 1
ATOM 1262 N N . THR A 1 165 ? -20.167 17.497 20.521 1.00 98.56 165 THR A N 1
ATOM 1263 C CA . THR A 1 165 ? -18.996 16.608 20.540 1.00 98.56 165 THR A CA 1
ATOM 1264 C C . THR A 1 165 ? -18.537 16.339 21.967 1.00 98.56 165 THR A C 1
ATOM 1266 O O . THR A 1 165 ? -18.288 17.271 22.724 1.00 98.56 165 THR A O 1
ATOM 1269 N N . ILE A 1 166 ? -18.356 15.071 22.324 1.00 98.62 166 ILE A N 1
ATOM 1270 C CA . ILE A 1 166 ? -17.749 14.630 23.583 1.00 98.62 166 ILE A CA 1
ATOM 1271 C C . ILE A 1 166 ? -16.269 14.326 23.330 1.00 98.62 166 ILE A C 1
ATOM 1273 O O . ILE A 1 166 ? -15.928 13.585 22.404 1.00 98.62 166 ILE A O 1
ATOM 1277 N N . PHE A 1 167 ? -15.381 14.874 24.162 1.00 98.31 167 PHE A N 1
ATOM 1278 C CA . PHE A 1 167 ? -13.934 14.697 24.033 1.00 98.31 167 PHE A CA 1
ATOM 1279 C C . PHE A 1 167 ? -13.439 13.706 25.085 1.00 98.31 167 PHE A C 1
ATOM 1281 O O . PHE A 1 167 ? -13.179 14.074 26.231 1.00 98.31 167 PHE A O 1
ATOM 1288 N N . ILE A 1 168 ? -13.314 12.438 24.701 1.00 98.06 168 ILE A N 1
ATOM 1289 C CA . ILE A 1 168 ? -12.886 11.367 25.603 1.00 98.06 168 ILE A CA 1
ATOM 1290 C C . ILE A 1 168 ? -11.362 11.400 25.716 1.00 98.06 168 ILE A C 1
ATOM 1292 O O . ILE A 1 168 ? -10.649 11.259 24.724 1.00 98.06 168 ILE A O 1
ATOM 1296 N N . LYS A 1 169 ? -10.858 11.596 26.933 1.00 96.94 169 LYS A N 1
ATOM 1297 C CA . LYS A 1 169 ? -9.449 11.852 27.247 1.00 96.94 169 LYS A CA 1
ATOM 1298 C C . LYS A 1 169 ? -8.894 10.776 28.181 1.00 96.94 169 LYS A C 1
ATOM 1300 O O . LYS A 1 169 ? -8.709 11.024 29.369 1.00 96.94 169 LYS A O 1
ATOM 1305 N N . PRO A 1 170 ? -8.632 9.557 27.687 1.00 94.62 170 PRO A N 1
ATOM 1306 C CA . PRO A 1 170 ? -8.003 8.529 28.495 1.00 94.62 170 PRO A CA 1
ATOM 1307 C C . PRO A 1 170 ? -6.520 8.829 28.722 1.00 94.62 170 PRO A C 1
ATOM 1309 O O . PRO A 1 170 ? -5.887 9.592 27.987 1.00 94.62 170 PRO A O 1
ATOM 1312 N N . GLY A 1 171 ? -5.960 8.167 29.731 1.00 90.00 171 GLY A N 1
ATOM 1313 C CA . GLY A 1 171 ? -4.519 8.035 29.889 1.00 90.00 171 GLY A CA 1
ATOM 1314 C C . GLY A 1 171 ? -3.928 6.940 28.988 1.00 90.00 171 GLY A C 1
ATOM 1315 O O . GLY A 1 171 ? -4.426 6.665 27.897 1.00 90.00 171 GLY A O 1
ATOM 1316 N N . GLY A 1 172 ? -2.851 6.290 29.432 1.00 88.62 172 GLY A N 1
ATOM 1317 C CA . GLY A 1 172 ? -2.198 5.220 28.671 1.00 88.62 172 GLY A CA 1
ATOM 1318 C C . GLY A 1 172 ? -3.127 4.026 28.427 1.00 88.62 172 GLY A C 1
ATOM 1319 O O . GLY A 1 172 ? -3.766 3.547 29.358 1.00 88.62 172 GLY A O 1
ATOM 1320 N N . LEU A 1 173 ? -3.179 3.517 27.192 1.00 89.00 173 LEU A N 1
ATOM 1321 C CA . LEU A 1 173 ? -4.078 2.426 26.794 1.00 89.00 173 LEU A CA 1
ATOM 1322 C C . LEU A 1 173 ? -3.340 1.102 26.598 1.00 89.00 173 LEU A C 1
ATOM 1324 O O . LEU A 1 173 ? -2.211 1.068 26.106 1.00 89.00 173 LEU A O 1
ATOM 1328 N N . SER A 1 174 ? -4.006 -0.002 26.929 1.00 85.75 174 SER A N 1
ATOM 1329 C CA . SER A 1 174 ? -3.460 -1.351 26.790 1.00 85.75 174 SER A CA 1
ATOM 1330 C C . SER A 1 174 ? -4.504 -2.356 26.308 1.00 85.75 174 SER A C 1
ATOM 1332 O O . SER A 1 174 ? -5.698 -2.232 26.586 1.00 85.75 174 SER A O 1
ATOM 1334 N N . VAL A 1 175 ? -4.052 -3.371 25.568 1.00 80.94 175 VAL A N 1
ATOM 1335 C CA . VAL A 1 175 ? -4.890 -4.528 25.230 1.00 80.94 175 VAL A CA 1
ATOM 1336 C C . VAL A 1 175 ? -4.882 -5.466 26.432 1.00 80.94 175 VAL A C 1
ATOM 1338 O O . VAL A 1 175 ? -3.885 -6.130 26.706 1.00 80.94 175 VAL A O 1
ATOM 1341 N N . ASP A 1 176 ? -5.990 -5.485 27.161 1.00 82.62 176 ASP A N 1
ATOM 1342 C CA . ASP A 1 176 ? -6.180 -6.273 28.377 1.00 82.62 176 ASP A CA 1
ATOM 1343 C C . ASP A 1 176 ? -7.675 -6.599 28.548 1.00 82.62 176 ASP A C 1
ATOM 1345 O O . ASP A 1 176 ? -8.500 -6.217 27.714 1.00 82.62 176 ASP A O 1
ATOM 1349 N N . VAL A 1 177 ? -8.017 -7.321 29.613 1.00 82.56 177 VAL A N 1
ATOM 1350 C CA . VAL A 1 177 ? -9.401 -7.623 29.993 1.00 82.56 177 VAL A CA 1
ATOM 1351 C C . VAL A 1 177 ? -10.121 -6.391 30.546 1.00 82.56 177 VAL A C 1
ATOM 1353 O O . VAL A 1 177 ? -9.494 -5.485 31.094 1.00 82.56 177 VAL A O 1
ATOM 1356 N N . GLN A 1 178 ? -11.446 -6.392 30.416 1.00 88.12 178 GLN A N 1
ATOM 1357 C CA . GLN A 1 178 ? -12.333 -5.375 30.973 1.00 88.12 178 GLN A CA 1
ATOM 1358 C C . GLN A 1 178 ? -12.405 -5.520 32.502 1.00 88.12 178 GLN A C 1
ATOM 1360 O O . GLN A 1 178 ? -12.631 -6.625 32.997 1.00 88.12 178 GLN A O 1
ATOM 1365 N N . ARG A 1 179 ? -12.193 -4.425 33.241 1.00 87.69 179 ARG A N 1
ATOM 1366 C CA . ARG A 1 179 ? -12.222 -4.376 34.721 1.00 87.69 179 ARG A CA 1
ATOM 1367 C C . ARG A 1 179 ? -13.121 -3.258 35.265 1.00 87.69 179 ARG A C 1
ATOM 1369 O O . ARG A 1 179 ? -13.003 -2.850 36.416 1.00 87.69 179 ARG A O 1
ATOM 1376 N N . GLY A 1 180 ? -14.004 -2.735 34.421 1.00 89.00 180 GLY A N 1
ATOM 1377 C CA . GLY A 1 180 ? -14.895 -1.634 34.754 1.00 89.00 180 GLY A CA 1
ATOM 1378 C C . GLY A 1 180 ? -14.223 -0.272 34.591 1.00 89.00 180 GLY A C 1
ATOM 1379 O O . GLY A 1 180 ? -12.999 -0.128 34.631 1.00 89.00 180 GLY A O 1
ATOM 1380 N N . HIS A 1 181 ? -15.050 0.752 34.412 1.00 95.00 181 HIS A N 1
ATOM 1381 C CA . HIS A 1 181 ? -14.617 2.113 34.123 1.00 95.00 181 HIS A CA 1
ATOM 1382 C C . HIS A 1 181 ? -15.388 3.129 34.967 1.00 95.00 181 HIS A C 1
ATOM 1384 O O . HIS A 1 181 ? -16.433 2.812 35.533 1.00 95.00 181 HIS A O 1
ATOM 1390 N N . ARG A 1 182 ? -14.863 4.353 35.059 1.00 94.94 182 ARG A N 1
ATOM 1391 C CA . ARG A 1 182 ? -15.583 5.528 35.565 1.00 94.94 182 ARG A CA 1
ATOM 1392 C C . ARG A 1 182 ? -15.203 6.759 34.752 1.00 94.94 182 ARG A C 1
ATOM 1394 O O . ARG A 1 182 ? -14.011 6.993 34.517 1.00 94.94 182 ARG A O 1
ATOM 1401 N N . LEU A 1 183 ? -16.206 7.544 34.373 1.00 96.12 183 LEU A N 1
ATOM 1402 C CA . LEU A 1 183 ? -16.041 8.852 33.743 1.00 96.12 183 LEU A CA 1
ATOM 1403 C C . LEU A 1 183 ? -15.725 9.911 34.808 1.00 96.12 183 LEU A C 1
ATOM 1405 O O . LEU A 1 183 ? -16.320 9.919 35.885 1.00 96.12 183 LEU A O 1
ATOM 1409 N N . SER A 1 184 ? -14.789 10.81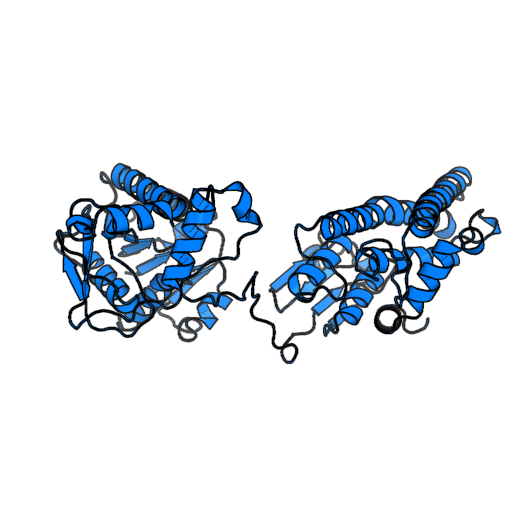1 34.517 1.00 94.81 184 SER A N 1
ATOM 1410 C CA . SER A 1 184 ? -14.406 11.901 35.418 1.00 94.81 184 SER A CA 1
ATOM 1411 C C . SER A 1 184 ? -14.081 13.170 34.638 1.00 94.81 184 SER A C 1
ATOM 1413 O O . SER A 1 184 ? -13.574 13.118 33.525 1.00 94.81 184 SER A O 1
ATOM 1415 N N . PHE A 1 185 ? -14.342 14.333 35.231 1.00 95.12 185 PHE A N 1
ATOM 1416 C CA . PHE A 1 185 ? -13.930 15.624 34.667 1.00 95.12 185 PHE A CA 1
ATOM 1417 C C . PHE A 1 185 ? -12.560 16.088 35.175 1.00 95.12 185 PHE A C 1
ATOM 1419 O O . PHE A 1 185 ? -12.053 17.108 34.721 1.00 95.12 185 PHE A O 1
ATOM 1426 N N . THR A 1 186 ? -11.986 15.395 36.160 1.00 91.62 186 THR A N 1
ATOM 1427 C CA . THR A 1 186 ? -10.824 15.886 36.918 1.00 91.62 186 THR A CA 1
ATOM 1428 C C . THR A 1 186 ? -9.730 14.841 37.114 1.00 91.62 186 THR A C 1
ATOM 1430 O O . THR A 1 186 ? -8.670 15.167 37.654 1.00 91.62 186 THR A O 1
ATOM 1433 N N . GLU A 1 187 ? -9.988 13.594 36.721 1.00 89.00 187 GLU A N 1
ATOM 1434 C CA . GLU A 1 187 ? -9.082 12.469 36.920 1.00 89.00 187 GLU A CA 1
ATOM 1435 C C . GLU A 1 187 ? -9.030 11.559 35.694 1.00 89.00 187 GLU A C 1
ATOM 1437 O O . GLU A 1 187 ? -10.045 11.220 35.086 1.00 89.00 187 GLU A O 1
ATOM 1442 N N . GLU A 1 188 ? -7.834 11.070 35.417 1.00 87.00 188 GLU A N 1
ATOM 1443 C CA . GLU A 1 188 ? -7.530 9.930 34.572 1.00 87.00 188 GLU A CA 1
ATOM 1444 C C . GLU A 1 188 ? -6.657 8.938 35.350 1.00 87.00 188 GLU A C 1
ATOM 1446 O O . GLU A 1 188 ? -5.875 9.308 36.230 1.00 87.00 188 GLU A O 1
ATOM 1451 N N . LYS A 1 189 ? -6.764 7.649 35.017 1.00 86.81 189 LYS A N 1
ATOM 1452 C CA . LYS A 1 189 ? -5.874 6.613 35.556 1.00 86.81 189 LYS A CA 1
ATOM 1453 C C . LYS A 1 189 ? -5.338 5.748 34.427 1.00 86.81 189 LYS A C 1
ATOM 1455 O O . LYS A 1 189 ? -6.059 5.413 33.492 1.00 86.81 189 LYS A O 1
ATOM 1460 N N . SER A 1 190 ? -4.061 5.389 34.530 1.00 84.50 190 SER A N 1
ATOM 1461 C CA . SER A 1 190 ? -3.322 4.641 33.509 1.00 84.50 190 SER A CA 1
ATOM 1462 C C . SER A 1 190 ? -2.592 3.442 34.122 1.00 84.50 190 SER A C 1
ATOM 1464 O O . SER A 1 190 ? -2.101 3.568 35.243 1.00 84.50 190 SER A O 1
ATOM 1466 N N . PRO A 1 191 ? -2.411 2.329 33.386 1.00 89.06 191 PRO A 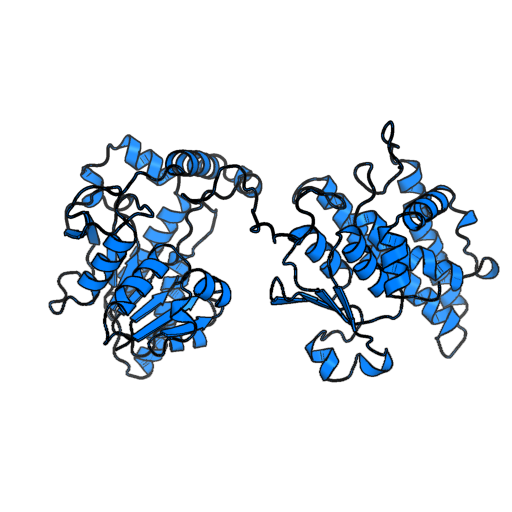N 1
ATOM 1467 C CA . PRO A 1 191 ? -2.991 2.036 32.074 1.00 89.06 191 PRO A CA 1
ATOM 1468 C C . PRO A 1 191 ? -4.476 1.639 32.153 1.00 89.06 191 PRO A C 1
ATOM 1470 O O . PRO A 1 191 ? -4.902 1.013 33.120 1.00 89.06 191 PRO A O 1
ATOM 1473 N N . LEU A 1 192 ? -5.249 1.958 31.116 1.00 91.19 192 LEU A N 1
ATOM 1474 C CA . LEU A 1 192 ? -6.661 1.601 30.949 1.00 91.19 192 LEU A CA 1
ATOM 1475 C C . LEU A 1 192 ? -6.819 0.579 29.809 1.00 91.19 192 LEU A C 1
ATOM 1477 O O . LEU A 1 192 ? -6.097 0.645 28.809 1.00 91.19 192 LEU A O 1
ATOM 1481 N N . SER A 1 193 ? -7.744 -0.376 29.937 1.00 93.00 193 SER A N 1
ATOM 1482 C CA . SER A 1 193 ? -8.008 -1.334 28.859 1.00 93.00 193 SER A CA 1
ATOM 1483 C C . SER A 1 193 ? -8.822 -0.686 27.729 1.00 93.00 193 SER A C 1
ATOM 1485 O O . SER A 1 193 ? -9.670 0.174 27.972 1.00 93.00 193 SER A O 1
ATOM 1487 N N . TYR A 1 194 ? -8.610 -1.110 26.478 1.00 92.94 194 TYR A N 1
ATOM 1488 C CA . TYR A 1 194 ? -9.446 -0.642 25.359 1.00 92.94 194 TYR A CA 1
ATOM 1489 C C . TYR A 1 194 ? -10.932 -1.013 25.524 1.00 92.94 194 TYR A C 1
ATOM 1491 O O . TYR A 1 194 ? -11.784 -0.291 25.018 1.00 92.94 194 TYR A O 1
ATOM 1499 N N . LEU A 1 195 ? -11.247 -2.106 26.231 1.00 92.31 195 LEU A N 1
ATOM 1500 C CA . LEU A 1 195 ? -12.628 -2.525 26.507 1.00 92.31 195 LEU A CA 1
ATOM 1501 C C . LEU A 1 195 ? -13.312 -1.605 27.525 1.00 92.31 195 LEU A C 1
ATOM 1503 O O . LEU A 1 195 ? -14.467 -1.235 27.322 1.00 92.31 195 LEU A O 1
ATOM 1507 N N . ASP A 1 196 ? -12.594 -1.201 28.576 1.00 94.38 196 ASP A N 1
ATOM 1508 C CA . ASP A 1 196 ? -13.085 -0.244 29.575 1.00 94.38 196 ASP A CA 1
ATOM 1509 C C . ASP A 1 196 ? -13.264 1.145 28.960 1.00 94.38 196 ASP A C 1
ATOM 1511 O O . ASP A 1 196 ? -14.290 1.786 29.172 1.00 94.38 196 ASP A O 1
ATOM 1515 N N . LEU A 1 197 ? -12.308 1.580 28.130 1.00 96.50 197 LEU A N 1
ATOM 1516 C CA . LEU A 1 197 ? -12.437 2.811 27.353 1.00 96.50 197 LEU A CA 1
ATOM 1517 C C . LEU A 1 197 ? -13.678 2.776 26.457 1.00 96.50 197 LEU A C 1
ATOM 1519 O O . LEU A 1 197 ? -14.474 3.706 26.488 1.00 96.50 197 LEU A O 1
ATOM 1523 N N . ALA A 1 198 ? -13.854 1.714 25.669 1.00 96.31 198 ALA A N 1
ATOM 1524 C CA . ALA A 1 198 ? -14.992 1.590 24.768 1.00 96.31 198 ALA A CA 1
ATOM 1525 C C . ALA A 1 198 ? -16.332 1.628 25.518 1.00 96.31 198 ALA A C 1
ATOM 1527 O O . ALA A 1 198 ? -17.269 2.268 25.053 1.00 96.31 198 ALA A O 1
ATOM 1528 N N . ALA A 1 199 ? -16.423 0.984 26.685 1.00 95.81 199 ALA A N 1
ATOM 1529 C CA . ALA A 1 199 ? -17.616 1.044 27.526 1.00 95.81 199 ALA A CA 1
ATOM 1530 C C . ALA A 1 199 ? -17.882 2.474 28.032 1.00 95.81 199 ALA A C 1
ATOM 1532 O O . ALA A 1 199 ? -19.004 2.953 27.912 1.00 95.81 199 ALA A O 1
ATOM 1533 N N . ALA A 1 200 ? -16.838 3.185 28.469 1.00 96.81 200 ALA A N 1
ATOM 1534 C CA . ALA A 1 200 ? -16.930 4.579 28.903 1.00 96.81 200 ALA A CA 1
ATOM 1535 C C . ALA A 1 200 ? -17.390 5.523 27.783 1.00 96.81 200 ALA A C 1
ATOM 1537 O O . ALA A 1 200 ? -18.185 6.432 28.008 1.00 96.81 200 ALA A O 1
ATOM 1538 N N . MET A 1 201 ? -16.907 5.300 26.558 1.00 97.94 201 MET A N 1
ATOM 1539 C CA . MET A 1 201 ? -17.329 6.067 25.385 1.00 97.94 201 MET A CA 1
ATOM 1540 C C . MET A 1 201 ? -18.820 5.870 25.083 1.00 97.94 201 MET A C 1
ATOM 1542 O O . MET A 1 201 ? -19.489 6.834 24.721 1.00 97.94 201 MET A O 1
ATOM 1546 N N . ILE A 1 202 ? -19.330 4.643 25.231 1.00 97.00 202 ILE A N 1
ATOM 1547 C CA . ILE A 1 202 ? -20.750 4.322 25.030 1.00 97.00 202 ILE A CA 1
ATOM 1548 C C . ILE A 1 202 ? -21.598 4.947 26.145 1.00 97.00 202 ILE A C 1
ATOM 1550 O O . ILE A 1 202 ? -22.562 5.634 25.831 1.00 97.00 202 ILE A O 1
ATOM 1554 N N . GLU A 1 203 ? -21.197 4.811 27.417 1.00 96.38 203 GLU A N 1
ATOM 1555 C CA . GLU A 1 203 ? -21.886 5.446 28.556 1.00 96.38 203 GLU A CA 1
ATOM 1556 C C . GLU A 1 203 ? -22.002 6.966 28.371 1.00 96.38 203 GLU A C 1
ATOM 1558 O O . GLU A 1 203 ? -23.071 7.539 28.565 1.00 96.38 203 GLU A O 1
ATOM 1563 N N . ALA A 1 204 ? -20.919 7.623 27.944 1.00 97.25 204 ALA A N 1
ATOM 1564 C CA . ALA A 1 204 ? -20.932 9.061 27.706 1.00 97.25 204 ALA A CA 1
ATOM 1565 C C . ALA A 1 204 ? -21.841 9.457 26.528 1.00 97.25 204 ALA A C 1
ATOM 1567 O O . ALA A 1 204 ? -22.512 10.487 26.590 1.00 97.25 204 ALA A O 1
ATOM 1568 N N . ALA A 1 205 ? -21.864 8.655 25.457 1.00 96.69 205 ALA A N 1
ATOM 1569 C CA . ALA A 1 205 ? -22.719 8.895 24.296 1.00 96.69 205 ALA A CA 1
ATOM 1570 C C . ALA A 1 205 ? -24.209 8.771 24.654 1.00 96.69 205 ALA A C 1
ATOM 1572 O O . ALA A 1 205 ? -25.000 9.653 24.309 1.00 96.69 205 ALA A O 1
ATOM 1573 N N . ASP A 1 206 ? -24.553 7.719 25.398 1.00 95.88 206 ASP A N 1
ATOM 1574 C CA . ASP A 1 206 ? -25.923 7.360 25.767 1.00 95.88 206 ASP A CA 1
ATOM 1575 C C . ASP A 1 206 ? -26.472 8.194 26.944 1.00 95.88 206 ASP A C 1
ATOM 1577 O O . ASP A 1 206 ? -27.629 8.023 27.327 1.00 95.88 206 ASP A O 1
ATOM 1581 N N . ASP A 1 207 ? -25.680 9.114 27.514 1.00 95.88 207 ASP A N 1
ATOM 1582 C CA . ASP A 1 207 ? -26.112 9.982 28.612 1.00 95.88 207 ASP A CA 1
ATOM 1583 C C . ASP A 1 207 ? -27.302 10.871 28.184 1.00 95.88 207 ASP A C 1
ATOM 1585 O O . ASP A 1 207 ? -27.140 11.752 27.322 1.00 95.88 207 ASP A O 1
ATOM 1589 N N . PRO A 1 208 ? -28.499 10.671 28.769 1.00 91.44 208 PRO A N 1
ATOM 1590 C CA . PRO A 1 208 ? -29.718 11.352 28.333 1.00 91.44 208 PRO A CA 1
ATOM 1591 C C . PRO A 1 208 ? -29.732 12.829 28.737 1.00 91.44 208 PRO A C 1
ATOM 1593 O O . PRO A 1 208 ? -30.369 13.643 28.072 1.00 91.44 208 PRO A O 1
ATOM 1596 N N . ASP A 1 209 ? -28.998 13.172 29.796 1.00 93.88 209 ASP A N 1
ATOM 1597 C CA . ASP A 1 209 ? -28.941 14.513 30.377 1.00 93.88 209 ASP A CA 1
ATOM 1598 C C . ASP A 1 209 ? -27.899 15.417 29.691 1.00 93.88 209 ASP A C 1
ATOM 1600 O O . ASP A 1 209 ? -27.802 16.604 30.004 1.00 93.88 209 ASP A O 1
ATOM 1604 N N . GLY A 1 210 ? -27.095 14.872 28.768 1.00 93.62 210 GLY A N 1
ATOM 1605 C CA . GLY A 1 210 ? -26.066 15.623 28.044 1.00 93.62 210 GLY A CA 1
ATOM 1606 C C . GLY A 1 210 ? -24.947 16.165 28.942 1.00 93.62 210 GLY A C 1
ATOM 1607 O O . GLY A 1 210 ? -24.314 17.167 28.618 1.00 93.62 210 GLY A O 1
ATOM 1608 N N . ARG A 1 211 ? -24.668 15.521 30.080 1.00 96.75 211 ARG A N 1
ATOM 1609 C CA . ARG A 1 211 ? -23.656 15.939 31.069 1.00 96.75 211 ARG A CA 1
ATOM 1610 C C . ARG A 1 211 ? -22.248 16.015 30.483 1.00 96.75 211 ARG A C 1
ATOM 1612 O O . ARG A 1 211 ? -21.410 16.766 30.985 1.00 96.75 211 ARG A O 1
ATOM 1619 N N . TYR A 1 212 ? -21.978 15.223 29.449 1.00 97.69 212 TYR A N 1
ATOM 1620 C CA . TYR A 1 212 ? -20.665 15.100 28.813 1.00 97.69 212 TYR A CA 1
ATOM 1621 C C . TYR A 1 212 ? -20.529 15.915 27.520 1.00 97.69 212 TYR A C 1
ATOM 1623 O O . TYR A 1 212 ? -19.422 16.053 26.993 1.00 97.69 212 TYR A O 1
ATOM 1631 N N . ASP A 1 213 ? -21.626 16.479 27.024 1.00 97.06 213 ASP A N 1
ATOM 1632 C CA . ASP A 1 213 ? -21.679 17.211 25.765 1.00 97.06 213 ASP A CA 1
ATOM 1633 C C . ASP A 1 213 ? -20.746 18.432 25.799 1.00 97.06 213 ASP A C 1
ATOM 1635 O O . ASP A 1 213 ? -20.783 19.250 26.717 1.00 97.06 213 ASP A O 1
ATOM 1639 N N . MET A 1 214 ? -19.871 18.552 24.795 1.00 97.56 214 MET A N 1
ATOM 1640 C CA . MET A 1 214 ? -18.851 19.606 24.678 1.00 97.56 214 MET A CA 1
ATOM 1641 C C . MET A 1 214 ? -17.777 19.622 25.781 1.00 97.56 214 MET A C 1
ATOM 1643 O O . MET A 1 214 ? -16.983 20.567 25.867 1.00 97.56 214 MET A O 1
ATOM 1647 N N . ARG A 1 215 ? -17.678 18.564 26.597 1.00 97.69 215 ARG A N 1
ATOM 1648 C CA . ARG A 1 215 ? -16.737 18.469 27.725 1.00 97.69 215 ARG A CA 1
ATOM 1649 C C . ARG A 1 215 ? -15.546 17.560 27.428 1.00 97.69 215 ARG A C 1
ATOM 1651 O O . ARG A 1 215 ? -15.622 16.631 26.627 1.00 97.69 215 ARG A O 1
ATOM 1658 N N . ASN A 1 216 ? -14.450 17.827 28.139 1.00 97.94 216 ASN A N 1
ATOM 1659 C CA . ASN A 1 216 ? -13.325 16.904 28.269 1.00 97.94 216 ASN A CA 1
ATOM 1660 C C . ASN A 1 216 ? -13.652 15.891 29.357 1.00 97.94 216 ASN A C 1
ATOM 1662 O O . ASN A 1 216 ? -13.976 16.286 30.477 1.00 97.94 216 ASN A O 1
ATOM 1666 N N . VAL A 1 217 ? -13.575 14.607 29.024 1.00 97.75 217 VAL A N 1
ATOM 1667 C CA . VAL A 1 217 ? -13.975 13.530 29.927 1.00 97.75 217 VAL A CA 1
ATOM 1668 C C . VAL A 1 217 ? -12.831 12.540 30.073 1.00 97.75 217 VAL A C 1
ATOM 1670 O O . VAL A 1 217 ? -12.510 11.791 29.151 1.00 97.75 217 VAL A O 1
ATOM 1673 N N . GLY A 1 218 ? -12.198 12.560 31.240 1.00 96.56 218 GLY A N 1
ATOM 1674 C CA . GLY A 1 218 ? -11.229 11.564 31.665 1.00 96.56 218 GLY A CA 1
ATOM 1675 C C . GLY A 1 218 ? -11.885 10.207 31.902 1.00 96.56 218 GLY A C 1
ATOM 1676 O O . GLY A 1 218 ? -13.065 10.113 32.250 1.00 96.56 218 GLY A O 1
ATOM 1677 N N . VAL A 1 219 ? -11.105 9.142 31.719 1.00 95.50 219 VAL A N 1
ATOM 1678 C CA . VAL A 1 219 ? -11.550 7.770 31.984 1.00 95.50 219 VAL A CA 1
ATOM 1679 C C . VAL A 1 219 ? -10.596 7.111 32.971 1.00 95.50 219 VAL A C 1
ATOM 1681 O O . VAL A 1 219 ? -9.373 7.155 32.815 1.00 95.50 219 VAL A O 1
ATOM 1684 N N . THR A 1 220 ? -11.172 6.490 33.994 1.00 92.19 220 THR A N 1
ATOM 1685 C CA . THR A 1 220 ? -10.451 5.735 35.024 1.00 92.19 220 THR A CA 1
ATOM 1686 C C . THR A 1 220 ? -10.954 4.293 35.060 1.00 92.19 220 THR A C 1
ATOM 1688 O O . THR A 1 220 ? -12.075 4.021 34.637 1.00 92.19 220 THR A O 1
ATOM 1691 N N . TYR A 1 221 ? -10.133 3.361 35.544 1.00 89.62 221 TYR A N 1
ATOM 1692 C CA . TYR A 1 221 ? -10.557 1.980 35.793 1.00 89.62 221 TYR A CA 1
ATOM 1693 C C . TYR A 1 221 ? -11.277 1.866 37.144 1.00 89.62 221 TYR A C 1
ATOM 1695 O O . TYR A 1 221 ? -10.915 2.554 38.104 1.00 89.62 221 TYR A O 1
ATOM 1703 N N . ALA A 1 222 ? -12.274 0.984 37.231 1.00 88.81 222 ALA A N 1
ATOM 1704 C CA . ALA A 1 222 ? -12.954 0.675 38.487 1.00 88.81 222 ALA A CA 1
ATOM 1705 C C . ALA A 1 222 ? -12.131 -0.316 39.329 1.00 88.81 222 ALA A C 1
ATOM 1707 O O . ALA A 1 222 ? -11.746 0.024 40.448 1.00 88.81 222 ALA A O 1
ATOM 1708 N N . ASP A 1 223 ? -11.761 -1.466 38.752 1.00 85.25 223 ASP A N 1
ATOM 1709 C CA . ASP A 1 223 ? -11.110 -2.570 39.469 1.00 85.25 223 ASP A CA 1
ATOM 1710 C C . ASP A 1 223 ? -9.650 -2.784 39.028 1.00 85.25 223 ASP A C 1
ATOM 1712 O O . ASP A 1 223 ? -9.245 -3.836 38.529 1.00 85.25 223 ASP A O 1
ATOM 1716 N N . GLY A 1 224 ? -8.828 -1.756 39.249 1.00 86.88 224 GLY A N 1
ATOM 1717 C CA . GLY A 1 224 ? -7.371 -1.814 39.079 1.00 86.88 224 GLY A CA 1
ATOM 1718 C C . GLY A 1 224 ? -6.846 -1.577 37.649 1.00 86.88 224 GLY A C 1
ATOM 1719 O O . GLY A 1 224 ? -7.594 -1.636 36.672 1.00 86.88 224 GLY A O 1
ATOM 1720 N N . PRO A 1 225 ? -5.540 -1.274 37.513 1.00 88.56 225 PRO A N 1
ATOM 1721 C CA . PRO A 1 225 ? -4.940 -0.887 36.240 1.00 88.56 225 PRO A CA 1
ATOM 1722 C C . PRO A 1 225 ? -4.854 -2.043 35.243 1.00 88.56 225 PRO A C 1
ATOM 1724 O O . PRO A 1 225 ? -4.670 -3.207 35.606 1.00 88.56 225 PRO A O 1
ATOM 1727 N N . ALA A 1 226 ? -4.896 -1.702 33.956 1.00 86.12 226 ALA A N 1
ATOM 1728 C CA . ALA A 1 226 ? -4.518 -2.617 32.893 1.00 86.12 226 ALA A CA 1
ATOM 1729 C C . ALA A 1 226 ? -3.011 -2.911 32.905 1.00 86.12 226 ALA A C 1
ATOM 1731 O O . ALA A 1 226 ? -2.191 -2.117 33.374 1.00 86.12 226 ALA A O 1
ATOM 1732 N N . ARG A 1 227 ? -2.630 -4.067 32.356 1.00 84.75 227 ARG A N 1
ATOM 1733 C CA . ARG A 1 227 ? -1.229 -4.461 32.197 1.00 84.75 227 ARG A CA 1
ATOM 1734 C C . ARG A 1 227 ? -0.489 -3.412 31.381 1.00 84.75 227 ARG A C 1
ATOM 1736 O O . ARG A 1 227 ? -0.936 -3.030 30.300 1.00 84.75 227 ARG A O 1
ATOM 1743 N N . PHE A 1 228 ? 0.673 -2.990 31.871 1.00 81.38 228 PHE A N 1
ATOM 1744 C CA . PHE A 1 228 ? 1.509 -2.045 31.143 1.00 81.38 228 PHE A CA 1
ATOM 1745 C C . PHE A 1 228 ? 1.936 -2.637 29.786 1.00 81.38 228 PHE A C 1
ATOM 1747 O O . PHE A 1 228 ? 2.388 -3.790 29.745 1.00 81.38 228 PHE A O 1
ATOM 1754 N N . PRO A 1 229 ? 1.805 -1.900 28.668 1.00 74.81 229 PRO A N 1
ATOM 1755 C CA . PRO A 1 229 ? 2.147 -2.435 27.357 1.00 74.81 229 PRO A CA 1
ATOM 1756 C C . PRO A 1 229 ? 3.659 -2.655 27.264 1.00 74.81 229 PRO A C 1
ATOM 1758 O O . PRO A 1 229 ? 4.437 -1.706 27.360 1.00 74.81 229 PRO A O 1
ATOM 1761 N N . ARG A 1 230 ? 4.100 -3.897 27.022 1.00 73.44 230 ARG A N 1
ATOM 1762 C CA . ARG A 1 230 ? 5.537 -4.231 26.929 1.00 73.44 230 ARG A CA 1
ATOM 1763 C C . ARG A 1 230 ? 6.272 -3.436 25.839 1.00 73.44 230 ARG A C 1
ATOM 1765 O O . ARG A 1 230 ? 7.459 -3.175 25.985 1.00 73.44 230 ARG A O 1
ATOM 1772 N N . GLY A 1 231 ? 5.576 -3.029 24.773 1.00 73.19 231 GLY A N 1
ATOM 1773 C CA . GLY A 1 231 ? 6.136 -2.214 23.690 1.00 73.19 231 GLY A CA 1
ATOM 1774 C C . GLY A 1 231 ? 6.194 -0.706 23.969 1.00 73.19 231 GLY A C 1
ATOM 1775 O O . GLY A 1 231 ? 6.836 0.015 23.207 1.00 73.19 231 GLY A O 1
ATOM 1776 N N . ALA A 1 232 ? 5.559 -0.207 25.038 1.00 80.81 232 ALA A N 1
ATOM 1777 C CA . ALA A 1 232 ? 5.429 1.232 25.283 1.00 80.81 232 ALA A CA 1
ATOM 1778 C C . ALA A 1 232 ? 6.772 1.974 25.441 1.00 80.81 232 ALA A C 1
ATOM 1780 O O . ALA A 1 232 ? 6.920 3.013 24.797 1.00 80.81 232 ALA A O 1
ATOM 1781 N N . PRO A 1 233 ? 7.781 1.469 26.187 1.00 86.19 233 PRO A N 1
ATOM 1782 C CA . PRO A 1 233 ? 9.069 2.160 26.308 1.00 86.19 233 PRO A CA 1
ATOM 1783 C C . PRO A 1 233 ? 9.750 2.348 24.951 1.00 86.19 233 PRO A C 1
ATOM 1785 O O . PRO A 1 233 ? 10.344 3.389 24.680 1.00 86.19 233 PRO A O 1
ATOM 1788 N N . MET A 1 234 ? 9.601 1.360 24.067 1.00 82.75 234 MET A N 1
ATOM 1789 C CA . MET A 1 234 ? 10.203 1.406 22.743 1.00 82.75 234 MET A CA 1
ATOM 1790 C C . MET A 1 234 ? 9.463 2.338 21.788 1.00 82.75 234 MET A C 1
ATOM 1792 O O . MET A 1 234 ? 10.097 3.053 21.014 1.00 82.75 234 MET A O 1
ATOM 1796 N N . CYS A 1 235 ? 8.131 2.371 21.875 1.00 82.88 235 CYS A N 1
ATOM 1797 C CA . CYS A 1 235 ? 7.319 3.338 21.139 1.00 82.88 235 CYS A CA 1
ATOM 1798 C C . CYS A 1 235 ? 7.684 4.770 21.548 1.00 82.88 235 CYS A C 1
ATOM 1800 O O . CYS A 1 235 ? 7.878 5.618 20.683 1.00 82.88 235 CYS A O 1
ATOM 1802 N N . ILE A 1 236 ? 7.865 5.018 22.852 1.00 89.31 236 ILE A N 1
ATOM 1803 C CA . ILE A 1 236 ? 8.308 6.318 23.369 1.00 89.31 236 ILE A CA 1
ATOM 1804 C C . ILE A 1 236 ? 9.690 6.672 22.810 1.00 89.31 236 ILE A C 1
ATOM 1806 O O . ILE A 1 236 ? 9.862 7.752 22.250 1.00 89.31 236 ILE A O 1
ATOM 1810 N N . PHE A 1 237 ? 10.661 5.759 22.902 1.00 90.50 237 PHE A N 1
ATOM 1811 C CA . PHE A 1 237 ? 12.014 5.989 22.394 1.00 90.50 237 PHE A CA 1
ATOM 1812 C C . PHE A 1 237 ? 12.021 6.322 20.895 1.00 90.50 237 PHE A C 1
ATOM 1814 O O . PHE A 1 237 ? 12.519 7.372 20.498 1.00 90.50 237 PHE A O 1
ATOM 1821 N N . MET A 1 238 ? 11.410 5.480 20.060 1.00 88.25 238 MET A N 1
ATOM 1822 C CA . MET A 1 238 ? 11.337 5.699 18.608 1.00 88.25 238 MET A CA 1
ATOM 1823 C C . MET A 1 238 ? 10.548 6.958 18.246 1.00 88.25 238 MET A C 1
ATOM 1825 O O . MET A 1 238 ? 10.887 7.662 17.295 1.00 88.25 238 MET A O 1
ATOM 1829 N N . GLY A 1 239 ? 9.514 7.266 19.022 1.00 89.69 239 GLY A N 1
ATOM 1830 C CA . GLY A 1 239 ? 8.756 8.499 18.917 1.00 89.69 239 GLY A CA 1
ATOM 1831 C C . GLY A 1 239 ? 9.611 9.748 19.138 1.00 89.69 239 GLY A C 1
ATOM 1832 O O . GLY A 1 239 ? 9.526 10.698 18.357 1.00 89.69 239 GLY A O 1
ATOM 1833 N N . LEU A 1 240 ? 10.487 9.726 20.150 1.00 93.00 240 LEU A N 1
ATOM 1834 C CA . LEU A 1 240 ? 11.450 10.800 20.410 1.00 93.00 240 LEU A CA 1
ATOM 1835 C C . LEU A 1 240 ? 12.476 10.916 19.280 1.00 93.00 240 LEU A C 1
ATOM 1837 O O . LEU A 1 240 ? 12.758 12.031 18.844 1.00 93.00 240 LEU A O 1
ATOM 1841 N N . VAL A 1 241 ? 12.984 9.792 18.757 1.00 91.00 241 VAL A N 1
ATOM 1842 C CA . VAL A 1 241 ? 13.890 9.811 17.594 1.00 91.00 241 VAL A CA 1
ATOM 1843 C C . VAL A 1 241 ? 13.206 10.491 16.406 1.00 91.00 241 VAL A C 1
ATOM 1845 O O . VAL A 1 241 ? 13.794 11.382 15.806 1.00 91.00 241 VAL A O 1
ATOM 1848 N N . ARG A 1 242 ? 11.943 10.161 16.106 1.00 88.06 242 ARG A N 1
ATOM 1849 C CA . ARG A 1 242 ? 11.179 10.829 15.035 1.00 88.06 242 ARG A CA 1
ATOM 1850 C C . ARG A 1 242 ? 10.934 12.313 15.291 1.00 88.06 242 ARG A C 1
ATOM 1852 O O . ARG A 1 242 ? 10.890 13.081 14.338 1.00 88.06 242 ARG A O 1
ATOM 1859 N N . HIS A 1 243 ? 10.769 12.716 16.549 1.00 91.62 243 HIS A N 1
ATOM 1860 C CA . HIS A 1 243 ? 10.560 14.118 16.902 1.00 91.62 243 HIS A CA 1
ATOM 1861 C C . HIS A 1 243 ? 11.819 14.958 16.688 1.00 91.62 243 HIS A C 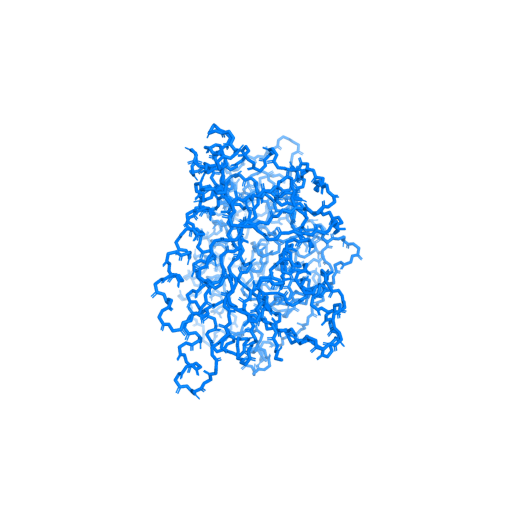1
ATOM 1863 O O . HIS A 1 243 ? 11.761 16.012 16.060 1.00 91.62 243 HIS A O 1
ATOM 1869 N N . PHE A 1 244 ? 12.953 14.499 17.221 1.00 93.62 244 PHE A N 1
ATOM 1870 C CA . PHE A 1 244 ? 14.202 15.261 17.195 1.00 93.62 244 PHE A CA 1
ATOM 1871 C C . PHE A 1 244 ? 14.998 15.065 15.902 1.00 93.62 244 PHE A C 1
ATOM 1873 O O . PHE A 1 244 ? 15.752 15.951 15.512 1.00 93.62 244 PHE A O 1
ATOM 1880 N N . LEU A 1 245 ? 14.817 13.933 15.219 1.00 90.50 245 LEU A N 1
ATOM 1881 C CA . LEU A 1 245 ? 15.495 13.575 13.973 1.00 90.50 245 LEU A CA 1
ATOM 1882 C C . LEU A 1 245 ? 14.451 13.180 12.909 1.00 90.50 245 LEU A C 1
ATOM 1884 O O . LEU A 1 245 ? 14.415 12.029 12.470 1.00 90.50 245 LEU A O 1
ATOM 1888 N N . PRO A 1 246 ? 13.579 14.108 12.467 1.00 82.94 246 PRO A N 1
ATOM 1889 C CA . PRO A 1 246 ? 12.475 13.790 11.556 1.00 82.94 246 PRO A CA 1
ATOM 1890 C C . PRO A 1 246 ? 12.947 13.252 10.199 1.00 82.94 246 PRO A C 1
ATOM 1892 O O . PRO A 1 246 ? 12.266 12.427 9.597 1.00 82.94 246 PRO A O 1
ATOM 1895 N N . PHE A 1 247 ? 14.148 13.631 9.749 1.00 82.12 247 PHE A N 1
ATOM 1896 C CA . PHE A 1 247 ? 14.773 13.089 8.537 1.00 82.12 247 PHE A CA 1
ATOM 1897 C C . PHE A 1 247 ? 15.082 11.586 8.636 1.00 82.12 247 PHE A C 1
ATOM 1899 O O . PHE A 1 247 ? 15.233 10.929 7.609 1.00 82.12 247 PHE A O 1
ATOM 1906 N N . LEU A 1 248 ? 15.149 11.026 9.851 1.00 81.94 248 LEU A N 1
ATOM 1907 C CA . LEU A 1 248 ? 15.298 9.589 10.052 1.00 81.94 248 LEU A CA 1
ATOM 1908 C C . LEU A 1 248 ? 13.978 8.828 9.902 1.00 81.94 248 LEU A C 1
ATOM 1910 O O . LEU A 1 248 ? 14.014 7.607 9.792 1.00 81.94 248 LEU A O 1
ATOM 1914 N N . HIS A 1 249 ? 12.823 9.504 9.868 1.00 77.69 249 HIS A N 1
ATOM 1915 C CA . HIS A 1 249 ? 11.512 8.852 9.799 1.00 77.69 249 HIS A CA 1
ATOM 1916 C C . HIS A 1 249 ? 11.415 7.742 8.730 1.00 77.69 249 HIS A C 1
ATOM 1918 O O . HIS A 1 249 ? 10.959 6.656 9.096 1.00 77.69 249 HIS A O 1
ATOM 1924 N N . PRO A 1 250 ? 11.895 7.930 7.478 1.00 70.69 250 PRO A N 1
ATOM 1925 C CA . PRO A 1 250 ? 11.848 6.886 6.448 1.00 70.69 250 PRO A CA 1
ATOM 1926 C C . PRO A 1 250 ? 12.658 5.622 6.783 1.00 70.69 250 PRO A C 1
ATOM 1928 O O . PRO A 1 250 ? 12.402 4.564 6.217 1.00 70.69 250 PRO A O 1
ATOM 1931 N N . TYR A 1 251 ? 13.622 5.722 7.702 1.00 74.56 251 TYR A N 1
ATOM 1932 C CA . TYR A 1 251 ? 14.545 4.651 8.087 1.00 74.56 251 TYR A CA 1
ATOM 1933 C C . TYR A 1 251 ? 14.166 3.975 9.416 1.00 74.56 251 TYR A C 1
ATOM 1935 O O . TYR A 1 251 ? 14.781 2.979 9.797 1.00 74.56 251 TYR A O 1
ATOM 1943 N N . LEU A 1 252 ? 13.177 4.505 10.148 1.00 73.50 252 LEU A N 1
ATOM 1944 C CA . LEU A 1 252 ? 12.789 4.012 11.474 1.00 73.50 252 LEU A CA 1
ATOM 1945 C C . LEU A 1 252 ? 11.618 3.018 11.392 1.00 73.50 252 LEU A C 1
ATOM 1947 O O . LEU A 1 252 ? 10.630 3.287 10.703 1.00 73.50 252 LEU A O 1
ATOM 1951 N N . PRO A 1 253 ? 11.657 1.900 12.143 1.00 68.75 253 PRO A N 1
ATOM 1952 C CA . PRO A 1 253 ? 10.605 0.884 12.114 1.00 68.75 253 PRO A CA 1
ATOM 1953 C C . PRO A 1 253 ? 9.296 1.424 12.688 1.00 68.75 253 PRO A C 1
ATOM 1955 O O . PRO A 1 253 ? 9.318 2.148 13.683 1.00 68.75 253 PRO A O 1
ATOM 1958 N N . ALA A 1 254 ? 8.152 1.045 12.113 1.00 63.72 254 ALA A N 1
ATOM 1959 C CA . ALA A 1 254 ? 6.848 1.309 12.725 1.00 63.72 254 ALA A CA 1
ATOM 1960 C C . ALA A 1 254 ? 6.808 0.769 14.168 1.00 63.72 254 ALA A C 1
ATOM 1962 O O . ALA A 1 254 ? 7.411 -0.256 14.493 1.00 63.72 254 ALA A O 1
ATOM 1963 N N . THR A 1 255 ? 6.139 1.505 15.041 1.00 62.03 255 THR A N 1
ATOM 1964 C CA . THR A 1 255 ? 6.168 1.355 16.494 1.00 62.03 255 THR A CA 1
ATOM 1965 C C . THR A 1 255 ? 4.757 1.419 17.061 1.00 62.03 255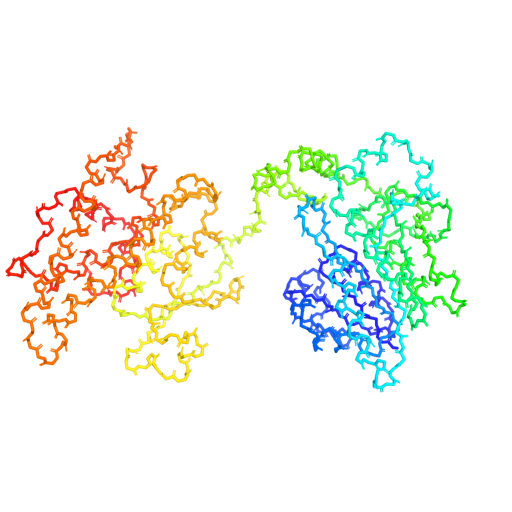 THR A C 1
ATOM 1967 O O . THR A 1 255 ? 4.346 2.386 17.693 1.00 62.03 255 THR A O 1
ATOM 1970 N N . GLY A 1 256 ? 3.992 0.348 16.845 1.00 54.81 256 GLY A N 1
ATOM 1971 C CA . GLY A 1 256 ? 2.765 0.098 17.601 1.00 54.81 256 GLY A CA 1
ATOM 1972 C C . GLY A 1 256 ? 3.041 -0.637 18.926 1.00 54.81 256 GLY A C 1
ATOM 1973 O O . GLY A 1 256 ? 3.922 -1.496 18.961 1.00 54.81 256 GLY A O 1
ATOM 1974 N N . PRO A 1 257 ? 2.246 -0.424 19.997 1.00 43.06 257 PRO A N 1
ATOM 1975 C CA . PRO A 1 257 ? 2.440 -1.061 21.313 1.00 43.06 257 PRO A CA 1
ATOM 1976 C C . PRO A 1 257 ? 2.371 -2.602 21.306 1.00 43.06 257 PRO A C 1
ATOM 1978 O O . PRO A 1 257 ? 2.802 -3.233 22.270 1.00 43.06 257 PRO A O 1
ATOM 1981 N N . ASN A 1 258 ? 1.891 -3.199 20.208 1.00 43.75 258 ASN A N 1
ATOM 1982 C CA . ASN A 1 258 ? 1.829 -4.646 19.971 1.00 43.75 258 ASN A CA 1
ATOM 1983 C C . ASN A 1 258 ? 2.731 -5.127 18.813 1.00 43.75 258 ASN A C 1
ATOM 1985 O O . ASN A 1 258 ? 2.588 -6.262 18.364 1.00 43.75 258 ASN A O 1
ATOM 1989 N N . GLN A 1 259 ? 3.637 -4.292 18.294 1.00 40.62 259 GLN A N 1
ATOM 1990 C CA . GLN A 1 259 ? 4.589 -4.703 17.259 1.00 40.62 259 GLN A CA 1
ATOM 1991 C C . GLN A 1 259 ? 5.922 -5.105 17.915 1.00 40.62 259 GLN A C 1
ATOM 1993 O O . GLN A 1 259 ? 6.586 -4.252 18.504 1.00 40.62 259 GLN A O 1
ATOM 1998 N N . PRO A 1 260 ? 6.341 -6.387 17.863 1.00 31.03 260 PRO A N 1
ATOM 1999 C CA . PRO A 1 260 ? 7.669 -6.768 18.331 1.00 31.03 260 PRO A CA 1
ATOM 2000 C C . PRO A 1 260 ? 8.740 -6.063 17.489 1.00 31.03 260 PRO A C 1
ATOM 2002 O O . PRO A 1 260 ? 8.612 -5.971 16.268 1.00 31.03 260 PRO A O 1
ATOM 2005 N N . PHE A 1 261 ? 9.812 -5.611 18.150 1.00 33.69 261 PHE A N 1
ATOM 2006 C CA . PHE A 1 261 ? 10.908 -4.778 17.624 1.00 33.69 261 PHE A CA 1
ATOM 2007 C C . PHE A 1 261 ? 11.827 -5.485 16.595 1.00 33.69 261 PHE A C 1
ATOM 2009 O O . PHE A 1 261 ? 13.005 -5.192 16.452 1.00 33.69 261 PHE A O 1
ATOM 2016 N N . CYS A 1 262 ? 11.281 -6.432 15.838 1.00 26.47 262 CYS A N 1
ATOM 2017 C CA . CYS A 1 262 ? 11.942 -7.123 14.733 1.00 26.47 262 CYS A CA 1
ATOM 2018 C C . CYS A 1 262 ? 11.028 -7.173 13.492 1.00 26.47 262 CYS A C 1
ATOM 2020 O O . CYS A 1 262 ? 11.003 -8.148 12.738 1.00 26.47 262 CYS A O 1
ATOM 2022 N N . ALA A 1 263 ? 10.210 -6.133 13.322 1.00 29.44 263 ALA A N 1
ATOM 2023 C CA . ALA A 1 263 ? 9.229 -6.018 12.256 1.00 29.44 263 ALA A CA 1
ATOM 2024 C C . ALA A 1 263 ? 9.340 -4.662 11.543 1.00 29.44 263 ALA A C 1
ATOM 2026 O O . ALA A 1 263 ? 8.400 -3.871 11.540 1.00 29.44 263 ALA A O 1
ATOM 2027 N N . ALA A 1 264 ? 10.469 -4.418 10.866 1.00 30.61 264 ALA A N 1
ATOM 2028 C CA . ALA A 1 264 ? 10.401 -3.700 9.591 1.00 30.61 264 ALA A CA 1
ATOM 2029 C C . ALA A 1 264 ? 9.275 -4.357 8.789 1.00 30.61 264 ALA A C 1
ATOM 2031 O O . ALA A 1 264 ? 9.345 -5.576 8.654 1.00 30.61 264 ALA A O 1
ATOM 2032 N N . ARG A 1 265 ? 8.214 -3.609 8.423 1.00 31.12 265 ARG A N 1
ATOM 2033 C CA . ARG A 1 265 ? 6.979 -4.107 7.777 1.00 31.12 265 ARG A CA 1
ATOM 2034 C C . ARG A 1 265 ? 6.903 -5.637 7.787 1.00 31.12 265 ARG A C 1
ATOM 2036 O O . ARG A 1 265 ? 7.106 -6.279 6.760 1.00 31.12 265 ARG A O 1
ATOM 2043 N N . ARG A 1 266 ? 6.585 -6.244 8.938 1.00 32.78 266 ARG A N 1
ATOM 2044 C CA . ARG A 1 266 ? 5.950 -7.558 8.872 1.00 32.78 266 ARG A CA 1
ATOM 2045 C C . ARG A 1 266 ? 4.559 -7.281 8.312 1.00 32.78 266 ARG A C 1
ATOM 2047 O O . ARG A 1 266 ? 3.588 -7.167 9.053 1.00 32.78 266 ARG A O 1
ATOM 2054 N N . SER A 1 267 ? 4.487 -7.197 6.978 1.00 33.00 267 SER A N 1
ATOM 2055 C CA . SER A 1 267 ? 3.625 -8.127 6.258 1.00 33.00 267 SER A CA 1
ATOM 2056 C C . SER A 1 267 ? 3.670 -9.397 7.091 1.00 33.00 267 SER A C 1
ATOM 2058 O O . SER A 1 267 ? 4.748 -9.966 7.296 1.00 33.00 267 SER A O 1
ATOM 2060 N N . THR A 1 268 ? 2.573 -9.705 7.783 1.00 30.75 268 THR A N 1
ATOM 2061 C CA . THR A 1 268 ? 2.401 -11.041 8.341 1.00 30.75 268 THR A CA 1
ATOM 2062 C C . THR A 1 268 ? 2.887 -11.961 7.245 1.00 30.75 268 THR A C 1
ATOM 2064 O O . THR A 1 268 ? 2.298 -11.895 6.166 1.00 30.75 268 THR A O 1
ATOM 2067 N N . LYS A 1 269 ? 4.005 -12.677 7.468 1.00 35.66 269 LYS A N 1
ATOM 2068 C CA . LYS A 1 269 ? 4.467 -13.700 6.532 1.00 35.66 269 LYS A CA 1
ATOM 2069 C C . LYS A 1 269 ? 3.189 -14.397 6.080 1.00 35.66 269 LYS A C 1
ATOM 2071 O O . LYS A 1 269 ? 2.484 -14.890 6.970 1.00 35.66 269 LYS A O 1
ATOM 2076 N N . PRO A 1 270 ? 2.831 -14.386 4.786 1.00 40.19 270 PRO A N 1
ATOM 2077 C CA . PRO A 1 270 ? 2.001 -15.466 4.324 1.00 40.19 270 PRO A CA 1
ATOM 2078 C C . PRO A 1 270 ? 2.789 -16.688 4.769 1.00 40.19 270 PRO A C 1
ATOM 2080 O O . PRO A 1 270 ? 3.992 -16.797 4.499 1.00 40.19 270 PRO A O 1
ATOM 2083 N N . ASP A 1 271 ? 2.173 -17.520 5.592 1.00 43.41 271 ASP A N 1
ATOM 2084 C CA . ASP A 1 271 ? 2.662 -18.874 5.660 1.00 43.41 271 ASP A CA 1
ATOM 2085 C C . ASP A 1 271 ? 2.731 -19.325 4.195 1.00 43.41 271 ASP A C 1
ATOM 2087 O O . ASP A 1 271 ? 1.721 -19.269 3.494 1.00 43.41 271 ASP A O 1
ATOM 2091 N N . MET A 1 272 ? 3.932 -19.610 3.678 1.00 50.66 272 MET A N 1
ATOM 2092 C CA . MET A 1 272 ? 4.108 -19.949 2.257 1.00 50.66 272 MET A CA 1
ATOM 2093 C C . MET A 1 272 ? 3.293 -21.205 1.902 1.00 50.66 272 MET A C 1
ATOM 2095 O O . MET A 1 272 ? 3.091 -21.493 0.728 1.00 50.66 272 MET A O 1
ATOM 2099 N N . THR A 1 273 ? 2.802 -21.928 2.917 1.00 52.72 273 THR A N 1
ATOM 2100 C CA . THR A 1 273 ? 1.872 -23.050 2.791 1.00 52.72 273 THR A CA 1
ATOM 2101 C C . THR A 1 273 ? 0.417 -22.645 2.493 1.00 52.72 273 THR A C 1
ATOM 2103 O O . THR A 1 273 ? -0.354 -23.514 2.099 1.00 52.72 273 THR A O 1
ATOM 2106 N N . ASP A 1 274 ? 0.047 -21.358 2.591 1.00 77.31 274 ASP A N 1
ATOM 2107 C CA . ASP A 1 274 ? -1.321 -20.841 2.366 1.00 77.31 274 ASP A CA 1
ATOM 2108 C C . ASP A 1 274 ? -1.384 -19.684 1.336 1.00 77.31 274 ASP A C 1
ATOM 2110 O O . ASP A 1 274 ? -2.370 -18.945 1.256 1.00 77.31 274 ASP A O 1
ATOM 2114 N N . ILE A 1 275 ? -0.334 -19.491 0.519 1.00 87.12 275 ILE A N 1
ATOM 2115 C CA . ILE A 1 275 ? -0.385 -18.529 -0.596 1.00 87.12 275 ILE A CA 1
ATOM 2116 C C . ILE A 1 275 ? -1.309 -19.075 -1.684 1.00 87.12 275 ILE A C 1
ATOM 2118 O O . ILE A 1 275 ? -1.060 -20.121 -2.286 1.00 87.12 275 ILE A O 1
ATOM 2122 N N . LYS A 1 276 ? -2.371 -18.328 -1.984 1.00 93.38 276 LYS A N 1
ATOM 2123 C CA . LYS A 1 276 ? -3.289 -18.656 -3.074 1.00 93.38 276 LYS A CA 1
ATOM 2124 C C . LYS A 1 276 ? -2.631 -18.370 -4.429 1.00 93.38 276 LYS A C 1
ATOM 2126 O O . LYS A 1 276 ? -1.943 -17.353 -4.550 1.00 93.38 276 LYS A O 1
ATOM 2131 N N . PRO A 1 277 ? -2.880 -19.196 -5.466 1.00 97.12 277 PRO A N 1
ATOM 2132 C CA . PRO A 1 277 ? -2.268 -19.003 -6.773 1.00 97.12 277 PRO A CA 1
ATOM 2133 C C . PRO A 1 277 ? -2.570 -17.632 -7.394 1.00 97.12 277 PRO A C 1
ATOM 2135 O O . PRO A 1 277 ? -3.737 -17.283 -7.599 1.00 97.12 277 PRO A O 1
ATOM 2138 N N . ILE A 1 278 ? -1.523 -16.887 -7.751 1.00 98.12 278 ILE A N 1
ATOM 2139 C CA . ILE A 1 278 ? -1.638 -15.623 -8.491 1.00 98.12 278 ILE A CA 1
ATOM 2140 C C . ILE A 1 278 ? -2.088 -15.931 -9.922 1.00 98.12 278 ILE A C 1
ATOM 2142 O O . ILE A 1 278 ? -1.569 -16.832 -10.581 1.00 98.12 278 ILE A O 1
ATOM 2146 N N . THR A 1 279 ? -3.078 -15.195 -10.419 1.00 98.31 279 THR A N 1
ATOM 2147 C CA . THR A 1 279 ? -3.559 -15.355 -11.795 1.00 98.31 279 THR A CA 1
ATOM 2148 C C . THR A 1 279 ? -2.790 -14.418 -12.709 1.00 98.31 279 THR A C 1
ATOM 2150 O O . THR A 1 279 ? -2.825 -13.212 -12.497 1.00 98.31 279 THR A O 1
ATOM 2153 N N . VAL A 1 280 ? -2.135 -14.951 -13.736 1.00 98.06 280 VAL A N 1
ATOM 2154 C CA . VAL A 1 280 ? -1.482 -14.179 -14.799 1.00 98.06 280 VAL A CA 1
ATOM 2155 C C . VAL A 1 280 ? -2.346 -14.246 -16.050 1.00 98.06 280 VAL A C 1
ATOM 2157 O O . VAL A 1 280 ? -2.695 -15.330 -16.507 1.00 98.06 280 VAL A O 1
ATOM 2160 N N . TYR A 1 281 ? -2.681 -13.099 -16.624 1.00 96.88 281 TYR A N 1
ATOM 2161 C CA . TYR A 1 281 ? -3.441 -12.998 -17.862 1.00 96.88 281 TYR A CA 1
ATOM 2162 C C . TYR A 1 281 ? -2.497 -12.694 -19.031 1.00 96.88 281 TYR A C 1
ATOM 2164 O O . TYR A 1 281 ? -1.913 -11.611 -19.112 1.00 96.88 281 TYR A O 1
ATOM 2172 N N . GLY A 1 282 ? -2.367 -13.652 -19.951 1.00 90.56 282 GLY A N 1
ATOM 2173 C CA . GLY A 1 282 ? -1.574 -13.549 -21.177 1.00 90.56 282 GLY A CA 1
ATOM 2174 C C . GLY A 1 282 ? -0.421 -14.554 -21.256 1.00 90.56 282 GLY A C 1
ATOM 2175 O O . GLY A 1 282 ? 0.339 -14.716 -20.308 1.00 90.56 282 GLY A O 1
ATOM 2176 N N . LYS A 1 283 ? -0.268 -15.187 -22.428 1.00 85.00 283 LYS A N 1
ATOM 2177 C CA . LYS A 1 283 ? 0.765 -16.201 -22.733 1.00 85.00 283 LYS A CA 1
ATOM 2178 C C . LYS A 1 283 ? 1.587 -15.859 -23.997 1.00 85.00 283 LYS A C 1
ATOM 2180 O O . LYS A 1 283 ? 2.193 -16.722 -24.609 1.00 85.00 283 LYS A O 1
ATOM 2185 N N . GLY A 1 284 ? 1.569 -14.601 -24.445 1.00 81.00 284 GLY A N 1
ATOM 2186 C CA . GLY A 1 284 ? 2.125 -14.204 -25.745 1.00 81.00 284 GLY A CA 1
ATOM 2187 C C . GLY A 1 284 ? 3.110 -13.040 -25.680 1.00 81.00 284 GLY A C 1
ATOM 2188 O O . GLY A 1 284 ? 2.892 -12.059 -24.968 1.00 81.00 284 GLY A O 1
ATOM 2189 N N . GLY A 1 285 ? 4.162 -13.121 -26.491 1.00 86.44 285 GLY A N 1
ATOM 2190 C CA . GLY A 1 285 ? 5.156 -12.064 -26.631 1.00 86.44 285 GLY A CA 1
ATOM 2191 C C . GLY A 1 285 ? 6.118 -11.950 -25.441 1.00 86.44 285 GLY A C 1
ATOM 2192 O O . GLY A 1 285 ? 6.086 -12.736 -24.500 1.00 86.44 285 GLY A O 1
ATOM 2193 N N . PRO A 1 286 ? 7.002 -10.948 -25.456 1.00 90.62 286 PRO A N 1
ATOM 2194 C CA . PRO A 1 286 ? 8.157 -10.909 -24.562 1.00 90.62 286 PRO A CA 1
ATOM 2195 C C . PRO A 1 286 ? 7.851 -10.438 -23.137 1.00 90.62 286 PRO A C 1
ATOM 2197 O O . PRO A 1 286 ? 8.687 -10.618 -22.262 1.00 90.62 286 PRO A O 1
ATOM 2200 N N . ASN A 1 287 ? 6.702 -9.815 -22.857 1.00 95.12 287 ASN A N 1
ATOM 2201 C CA . ASN A 1 287 ? 6.421 -9.270 -21.519 1.00 95.12 287 ASN A CA 1
ATOM 2202 C C . ASN A 1 287 ? 5.916 -10.323 -20.504 1.00 95.12 287 ASN A C 1
ATOM 2204 O O . ASN A 1 287 ? 6.435 -10.324 -19.386 1.00 95.12 287 ASN A O 1
ATOM 2208 N N . PRO A 1 288 ? 4.963 -11.225 -20.834 1.00 95.00 288 PRO A N 1
ATOM 2209 C CA . PRO A 1 288 ? 4.487 -12.242 -19.887 1.00 95.00 288 PRO A CA 1
ATOM 2210 C C . PRO A 1 288 ? 5.567 -13.165 -19.291 1.00 95.00 288 PRO A C 1
ATOM 2212 O O . PRO A 1 288 ? 5.514 -13.381 -18.078 1.00 95.00 288 PRO A O 1
ATOM 2215 N N . PRO A 1 289 ? 6.585 -13.639 -20.047 1.00 94.19 289 PRO A N 1
ATOM 2216 C CA . PRO A 1 289 ? 7.662 -14.458 -19.485 1.00 94.19 289 PRO A CA 1
ATOM 2217 C C . PRO A 1 289 ? 8.372 -13.823 -18.294 1.00 94.19 289 PRO A C 1
ATOM 2219 O O . PRO A 1 289 ? 8.696 -14.526 -17.351 1.00 94.19 289 PRO A O 1
ATOM 2222 N N . ARG A 1 290 ? 8.555 -12.496 -18.261 1.00 94.50 290 ARG A N 1
ATOM 2223 C CA . ARG A 1 290 ? 9.211 -11.829 -17.119 1.00 94.50 290 ARG A CA 1
ATOM 2224 C C . ARG A 1 290 ? 8.452 -12.035 -15.814 1.00 94.50 290 ARG A C 1
ATOM 2226 O O . ARG A 1 290 ? 9.062 -12.233 -14.771 1.00 94.50 290 ARG A O 1
ATOM 2233 N N . VAL A 1 291 ? 7.122 -11.982 -15.884 1.00 97.12 291 VAL A N 1
ATOM 2234 C CA . VAL A 1 291 ? 6.251 -12.176 -14.722 1.00 97.12 291 VAL A CA 1
ATOM 2235 C C . VAL A 1 291 ? 6.295 -13.637 -14.283 1.00 97.12 291 VAL A C 1
ATOM 2237 O O . VAL A 1 291 ? 6.492 -13.901 -13.102 1.00 97.12 291 VAL A O 1
ATOM 2240 N N . ALA A 1 292 ? 6.189 -14.580 -15.225 1.00 96.62 292 ALA A N 1
ATOM 2241 C CA . ALA A 1 292 ? 6.285 -16.012 -14.932 1.00 96.62 292 ALA A CA 1
ATOM 2242 C C . ALA A 1 292 ? 7.649 -16.393 -14.324 1.00 96.62 292 ALA A C 1
ATOM 2244 O O . ALA A 1 292 ? 7.702 -17.098 -13.319 1.00 96.62 292 ALA A O 1
ATOM 2245 N N . ILE A 1 293 ? 8.745 -15.855 -14.869 1.00 97.00 293 ILE A N 1
ATOM 2246 C CA . ILE A 1 293 ? 10.103 -16.025 -14.336 1.00 97.00 293 ILE A CA 1
ATOM 2247 C C . ILE A 1 293 ? 10.186 -15.523 -12.897 1.00 97.00 293 ILE A C 1
ATOM 2249 O O . ILE A 1 293 ? 10.699 -16.240 -12.047 1.00 97.00 293 ILE A O 1
ATOM 2253 N N . LEU A 1 294 ? 9.668 -14.329 -12.589 1.00 97.50 294 LEU A N 1
ATOM 2254 C CA . LEU A 1 294 ? 9.708 -13.816 -11.217 1.00 97.50 294 LEU A CA 1
ATOM 2255 C C . LEU A 1 294 ? 8.852 -14.633 -10.252 1.00 97.50 294 LEU A C 1
ATOM 2257 O O . LEU A 1 294 ? 9.273 -14.862 -9.124 1.00 97.50 294 LEU A O 1
ATOM 2261 N N . LEU A 1 295 ? 7.674 -15.086 -10.682 1.00 97.56 295 LEU A N 1
ATOM 2262 C CA . LEU A 1 295 ? 6.839 -15.976 -9.877 1.00 97.56 295 LEU A CA 1
ATOM 2263 C C . LEU A 1 295 ? 7.581 -17.286 -9.573 1.00 97.56 295 LEU A C 1
ATOM 2265 O O . LEU A 1 295 ? 7.578 -17.735 -8.430 1.00 97.56 295 LEU A O 1
ATOM 2269 N N . ALA A 1 296 ? 8.278 -17.860 -10.558 1.00 96.75 296 ALA A N 1
ATOM 2270 C CA . ALA A 1 296 ? 9.101 -19.052 -10.376 1.00 96.75 296 ALA A CA 1
ATOM 2271 C C . ALA A 1 296 ? 10.332 -18.797 -9.483 1.00 96.75 296 ALA A C 1
ATOM 2273 O O . ALA A 1 296 ? 10.583 -19.568 -8.563 1.00 96.75 296 ALA A O 1
ATOM 2274 N N . GLU A 1 297 ? 11.059 -17.697 -9.692 1.00 96.19 297 GLU A N 1
ATOM 2275 C CA . GLU A 1 297 ? 12.206 -17.265 -8.873 1.00 96.19 297 GLU A CA 1
ATOM 2276 C C . GLU A 1 297 ? 11.815 -16.831 -7.454 1.00 96.19 297 GLU A C 1
ATOM 2278 O O . GLU A 1 297 ? 12.700 -16.593 -6.636 1.00 96.19 297 GLU A O 1
ATOM 2283 N N . LEU A 1 298 ? 10.522 -16.730 -7.133 1.00 95.69 298 LEU A N 1
ATOM 2284 C CA . LEU A 1 298 ? 9.973 -16.471 -5.793 1.00 95.69 298 LEU A CA 1
ATOM 2285 C C . LEU A 1 298 ? 9.207 -17.670 -5.216 1.00 95.69 298 LEU A C 1
ATOM 2287 O O . LEU A 1 298 ? 8.656 -17.566 -4.123 1.00 95.69 298 LEU A O 1
ATOM 2291 N N . ASP A 1 299 ? 9.191 -18.805 -5.921 1.00 94.88 299 ASP A N 1
ATOM 2292 C CA . ASP A 1 299 ? 8.431 -20.003 -5.546 1.00 94.88 299 ASP A CA 1
ATOM 2293 C C . ASP A 1 299 ? 6.931 -19.720 -5.311 1.00 94.88 299 ASP A C 1
ATOM 2295 O O . ASP A 1 299 ? 6.283 -20.345 -4.471 1.00 94.88 299 ASP A O 1
ATOM 2299 N N . LEU A 1 300 ? 6.361 -18.767 -6.057 1.00 95.69 300 LEU A N 1
ATOM 2300 C CA . LEU A 1 300 ? 4.967 -18.359 -5.909 1.00 95.69 300 LEU A CA 1
ATOM 2301 C C . LEU A 1 300 ? 4.039 -19.255 -6.741 1.00 95.69 300 LEU A C 1
ATOM 2303 O O . LEU A 1 300 ? 4.236 -19.395 -7.959 1.00 95.69 300 LEU A O 1
ATOM 2307 N N . PRO A 1 301 ? 2.990 -19.838 -6.125 1.00 95.44 301 PRO A N 1
ATOM 2308 C CA . PRO A 1 301 ? 1.990 -20.579 -6.869 1.00 95.44 301 PRO A CA 1
ATOM 2309 C C . PRO A 1 301 ? 1.260 -19.619 -7.805 1.00 95.44 301 PRO A C 1
ATOM 2311 O O . PRO A 1 301 ? 0.882 -18.508 -7.425 1.00 95.44 301 PRO A O 1
ATOM 2314 N N . HIS A 1 302 ? 1.052 -20.043 -9.044 1.00 96.50 302 HIS A N 1
ATOM 2315 C CA . HIS A 1 302 ? 0.392 -19.216 -10.038 1.00 96.50 302 HIS A CA 1
ATOM 2316 C C . HIS A 1 302 ? -0.307 -20.061 -11.097 1.00 96.50 302 HIS A C 1
ATOM 2318 O O . HIS A 1 302 ? -0.031 -21.248 -11.264 1.00 96.50 302 HIS A O 1
ATOM 2324 N N . LYS A 1 303 ? -1.243 -19.432 -11.803 1.00 95.81 303 LYS A N 1
ATOM 2325 C CA . LYS A 1 303 ? -1.908 -19.990 -12.979 1.00 95.81 303 LYS A CA 1
ATOM 2326 C C . LYS A 1 303 ? -1.894 -18.967 -14.102 1.00 95.81 303 LYS A C 1
ATOM 2328 O O . LYS A 1 303 ? -2.053 -17.774 -13.850 1.00 95.81 303 LYS A O 1
ATOM 2333 N N . ILE A 1 304 ? -1.752 -19.437 -15.335 1.00 95.62 304 ILE A N 1
ATOM 2334 C CA . ILE A 1 304 ? -1.694 -18.577 -16.518 1.00 95.62 304 ILE A CA 1
ATOM 2335 C C . ILE A 1 304 ? -2.962 -18.779 -17.338 1.00 95.62 304 ILE A C 1
ATOM 2337 O O . ILE A 1 304 ? -3.246 -19.875 -17.817 1.00 95.62 304 ILE A O 1
ATOM 2341 N N . ILE A 1 305 ? -3.733 -17.709 -17.495 1.00 95.00 305 ILE A N 1
ATOM 2342 C CA . ILE A 1 305 ? -4.905 -17.654 -18.358 1.00 95.00 305 ILE A CA 1
ATOM 2343 C C . ILE A 1 305 ? -4.457 -17.094 -19.701 1.00 95.00 305 ILE A C 1
ATOM 2345 O O . ILE A 1 305 ? -3.955 -15.973 -19.797 1.00 95.00 305 ILE A O 1
ATOM 2349 N N . THR A 1 306 ? -4.642 -17.879 -20.758 1.00 94.75 306 THR A N 1
ATOM 2350 C CA . THR A 1 306 ? -4.321 -17.424 -22.111 1.00 94.75 306 THR A CA 1
ATOM 2351 C C . THR A 1 306 ? -5.330 -16.368 -22.545 1.00 94.75 306 THR A C 1
ATOM 2353 O O . THR A 1 306 ? -6.529 -16.624 -22.576 1.00 94.75 306 THR A O 1
ATOM 2356 N N . VAL A 1 307 ? -4.828 -15.192 -22.919 1.00 93.19 307 VAL A N 1
ATOM 2357 C CA . VAL A 1 307 ? -5.615 -14.123 -23.540 1.00 93.19 307 VAL A CA 1
ATOM 2358 C C . VAL A 1 307 ? -5.112 -13.955 -24.975 1.00 93.19 307 VAL A C 1
ATOM 2360 O O . VAL A 1 307 ? -3.970 -13.519 -25.156 1.00 93.19 307 VAL A O 1
ATOM 2363 N N . PRO A 1 308 ? -5.904 -14.322 -26.000 1.00 92.06 308 PRO A N 1
ATOM 2364 C CA . PRO A 1 308 ? -5.514 -14.123 -27.392 1.00 92.06 308 PRO A CA 1
ATOM 2365 C C . PRO A 1 308 ? -5.276 -12.640 -27.695 1.00 92.06 308 PRO A C 1
ATOM 2367 O O . PRO A 1 308 ? -6.042 -11.787 -27.251 1.00 92.06 308 PRO A O 1
ATOM 2370 N N . LEU A 1 309 ? -4.258 -12.314 -28.500 1.00 90.00 309 LEU A N 1
ATOM 2371 C CA . LEU A 1 309 ? -3.964 -10.918 -28.863 1.00 90.00 309 LEU A CA 1
ATOM 2372 C C . LEU A 1 309 ? -5.123 -10.228 -29.599 1.00 90.00 309 LEU A C 1
ATOM 2374 O O . LEU A 1 309 ? -5.270 -9.019 -29.490 1.00 90.00 309 LEU A O 1
ATOM 2378 N N . SER A 1 310 ? -5.980 -10.978 -30.295 1.00 92.50 310 SER A N 1
ATOM 2379 C CA . SER A 1 310 ? -7.207 -10.454 -30.912 1.00 92.50 310 SER A CA 1
ATOM 2380 C C . SER A 1 310 ? -8.287 -10.059 -29.896 1.00 92.50 310 SER A C 1
ATOM 2382 O O . SER A 1 310 ? -9.195 -9.310 -30.236 1.00 92.50 310 SER A O 1
ATOM 2384 N N . LYS A 1 311 ? -8.187 -10.542 -28.652 1.00 93.44 311 LYS A N 1
ATOM 2385 C CA . LYS A 1 311 ? -9.184 -10.385 -27.584 1.00 93.44 311 LYS A CA 1
ATOM 2386 C C . LYS A 1 311 ? -8.813 -9.327 -26.543 1.00 93.44 311 LYS A C 1
ATOM 2388 O O . LYS A 1 311 ? -9.656 -8.930 -25.749 1.00 93.44 311 LYS A O 1
ATOM 2393 N N . VAL A 1 312 ? -7.583 -8.803 -26.560 1.00 94.44 312 VAL A N 1
ATOM 2394 C CA . VAL A 1 312 ? -7.100 -7.820 -25.561 1.00 94.44 312 VAL A CA 1
ATOM 2395 C C . VAL A 1 312 ? -7.811 -6.461 -25.618 1.00 94.44 312 VAL A C 1
ATOM 2397 O O . VAL A 1 312 ? -7.574 -5.613 -24.764 1.00 94.44 312 VAL A O 1
ATOM 2400 N N . LYS A 1 313 ? -8.642 -6.217 -26.636 1.00 95.94 313 LYS A N 1
ATOM 2401 C CA . LYS A 1 313 ? -9.448 -4.995 -26.779 1.00 95.94 313 LYS A CA 1
ATOM 2402 C C . LYS A 1 313 ? -10.938 -5.222 -26.514 1.00 95.94 313 LYS A C 1
ATOM 2404 O O . LYS A 1 313 ? -11.715 -4.286 -26.652 1.00 95.94 313 LYS A O 1
ATOM 2409 N N . GLU A 1 314 ? -11.341 -6.437 -26.147 1.00 94.69 314 GLU A N 1
ATOM 2410 C CA . GLU A 1 314 ? -12.732 -6.728 -25.799 1.00 94.69 314 GLU A CA 1
ATOM 2411 C C . GLU A 1 314 ? -13.057 -6.273 -24.366 1.00 94.69 314 GLU A C 1
ATOM 2413 O O . GLU A 1 314 ? -12.151 -6.243 -23.522 1.00 94.69 314 GLU A O 1
ATOM 2418 N N . PRO A 1 315 ? -14.329 -5.929 -24.071 1.00 95.62 315 PRO A N 1
ATOM 2419 C CA . PRO A 1 315 ? -14.736 -5.381 -22.775 1.00 95.62 315 PRO A CA 1
ATOM 2420 C C . PRO A 1 315 ? -14.260 -6.197 -21.568 1.00 95.62 315 PRO A C 1
ATOM 2422 O O . PRO A 1 315 ? -13.769 -5.620 -20.601 1.00 95.62 315 PRO A O 1
ATOM 2425 N N . ASP A 1 316 ? -14.317 -7.528 -21.658 1.00 91.00 316 ASP A N 1
ATOM 2426 C CA . ASP A 1 316 ? -13.936 -8.431 -20.568 1.00 91.00 316 ASP A CA 1
ATOM 2427 C C . ASP A 1 316 ? -12.464 -8.281 -20.163 1.00 91.00 316 ASP A C 1
ATOM 2429 O O . ASP A 1 316 ? -12.139 -8.272 -18.977 1.00 91.00 316 ASP A O 1
ATOM 2433 N N . TYR A 1 317 ? -11.555 -8.124 -21.133 1.00 95.94 317 TYR A N 1
ATOM 2434 C CA . TYR A 1 317 ? -10.141 -7.909 -20.821 1.00 95.94 317 TYR A CA 1
ATOM 2435 C C . TYR A 1 317 ? -9.847 -6.451 -20.466 1.00 95.94 317 TYR A C 1
ATOM 2437 O O . TYR A 1 317 ? -9.002 -6.194 -19.610 1.00 95.94 317 TYR A O 1
ATOM 2445 N N . LEU A 1 318 ? -10.554 -5.490 -21.069 1.00 94.25 318 LEU A N 1
ATOM 2446 C CA . LEU A 1 318 ? -10.410 -4.073 -20.721 1.00 94.25 318 LEU A CA 1
ATOM 2447 C C . LEU A 1 318 ? -10.828 -3.778 -19.273 1.00 94.25 318 LEU A C 1
ATOM 2449 O O . LEU A 1 318 ? -10.255 -2.884 -18.654 1.00 94.25 318 LEU A O 1
ATOM 2453 N N . ALA A 1 319 ? -11.751 -4.563 -18.711 1.00 93.00 319 ALA A N 1
ATOM 2454 C CA . ALA A 1 319 ? -12.093 -4.513 -17.290 1.00 93.00 319 ALA A CA 1
ATOM 2455 C C . ALA A 1 319 ? -10.927 -4.931 -16.368 1.00 93.00 319 ALA A C 1
ATOM 2457 O O . ALA A 1 319 ? -10.875 -4.503 -15.218 1.00 93.00 319 ALA A O 1
ATOM 2458 N N . ILE A 1 320 ? -9.981 -5.739 -16.864 1.00 94.81 320 ILE A N 1
ATOM 2459 C CA . ILE A 1 320 ? -8.771 -6.167 -16.138 1.00 94.81 320 ILE A CA 1
ATOM 2460 C C . ILE A 1 320 ? -7.619 -5.189 -16.395 1.00 94.81 320 ILE A C 1
ATOM 2462 O O . ILE A 1 320 ? -6.927 -4.761 -15.472 1.00 94.81 320 ILE A O 1
ATOM 2466 N N . ASN A 1 321 ? -7.393 -4.851 -17.665 1.00 97.19 321 ASN A N 1
ATOM 2467 C CA . ASN A 1 321 ? -6.372 -3.910 -18.092 1.00 97.19 321 ASN A CA 1
ATOM 2468 C C . ASN A 1 321 ? -6.955 -2.919 -19.114 1.00 97.19 321 ASN A C 1
ATOM 2470 O O . ASN A 1 321 ? -7.059 -3.272 -20.294 1.00 97.19 321 ASN A O 1
ATOM 2474 N N . PRO A 1 322 ? -7.222 -1.658 -18.728 1.00 96.75 322 PRO A N 1
ATOM 2475 C CA . PRO A 1 322 ? -7.774 -0.650 -19.631 1.00 96.75 322 PRO A CA 1
ATOM 2476 C C . PRO A 1 322 ? -6.831 -0.273 -20.788 1.00 96.75 322 PRO A C 1
ATOM 2478 O O . PRO A 1 322 ? -7.295 0.192 -21.825 1.00 96.75 322 PRO A O 1
ATOM 2481 N N . ASN A 1 323 ? -5.516 -0.512 -20.675 1.00 96.88 323 ASN A N 1
ATOM 2482 C CA . ASN A 1 323 ? -4.572 -0.359 -21.793 1.00 96.88 323 ASN A CA 1
ATOM 2483 C C . ASN A 1 323 ? -4.787 -1.446 -22.870 1.00 96.88 323 ASN A C 1
ATOM 2485 O O . ASN A 1 323 ? -4.400 -1.298 -24.033 1.00 96.88 323 ASN A O 1
ATOM 2489 N N . GLY A 1 324 ? -5.408 -2.573 -22.511 1.00 96.12 324 GLY A N 1
ATOM 2490 C CA . GLY A 1 324 ? -5.654 -3.689 -23.416 1.00 96.12 324 GLY A CA 1
ATOM 2491 C C . GLY A 1 324 ? -4.358 -4.273 -23.978 1.00 96.12 324 GLY A C 1
ATOM 2492 O O . GLY A 1 324 ? -4.206 -4.400 -25.194 1.00 96.12 324 GLY A O 1
ATOM 2493 N N . ARG A 1 325 ? -3.383 -4.540 -23.098 1.00 96.25 325 ARG A N 1
ATOM 2494 C CA . ARG A 1 325 ? -2.111 -5.220 -23.408 1.00 96.25 325 ARG A CA 1
ATOM 2495 C C . ARG A 1 325 ? -1.819 -6.299 -22.363 1.00 96.25 325 ARG A C 1
ATOM 2497 O O . ARG A 1 325 ? -2.309 -6.227 -21.241 1.00 96.25 325 ARG A O 1
ATOM 2504 N N . ILE A 1 326 ? -1.030 -7.306 -22.720 1.00 96.19 326 ILE A N 1
ATOM 2505 C CA . ILE A 1 326 ? -0.571 -8.352 -21.790 1.00 96.19 326 ILE A CA 1
ATOM 2506 C C . ILE A 1 326 ? 0.875 -8.077 -21.332 1.00 96.19 326 ILE A C 1
ATOM 2508 O O . ILE A 1 326 ? 1.656 -7.512 -22.110 1.00 96.19 326 ILE A O 1
ATOM 2512 N N . PRO A 1 327 ? 1.268 -8.495 -20.115 1.00 97.31 327 PRO A N 1
ATOM 2513 C CA . PRO A 1 327 ? 0.464 -9.204 -19.117 1.00 97.31 327 PRO A CA 1
ATOM 2514 C C . PRO A 1 327 ? -0.330 -8.276 -18.182 1.00 97.31 327 PRO A C 1
ATOM 2516 O O . PRO A 1 327 ? -0.014 -7.095 -18.029 1.00 97.31 327 PRO A O 1
ATOM 2519 N N . ALA A 1 328 ? -1.315 -8.865 -17.510 1.00 98.25 328 ALA A N 1
ATOM 2520 C CA . ALA A 1 328 ? -1.900 -8.370 -16.265 1.00 98.25 328 ALA A CA 1
ATOM 2521 C C . ALA A 1 328 ? -1.895 -9.499 -15.222 1.00 98.25 328 ALA A C 1
ATOM 2523 O O . ALA A 1 328 ? -1.783 -10.670 -15.588 1.00 98.25 328 ALA A O 1
ATOM 2524 N N . ILE A 1 329 ? -2.032 -9.173 -13.939 1.00 98.50 329 ILE A N 1
ATOM 2525 C CA . ILE A 1 329 ? -2.220 -10.154 -12.868 1.00 98.50 329 ILE A CA 1
ATOM 2526 C C . ILE A 1 329 ? -3.448 -9.831 -12.022 1.00 98.50 329 ILE A C 1
ATOM 2528 O O . ILE A 1 329 ? -3.832 -8.671 -11.892 1.00 98.50 329 ILE A O 1
ATOM 2532 N N . TYR A 1 330 ? -4.009 -10.865 -11.401 1.00 98.25 330 TYR A N 1
ATOM 2533 C CA . TYR A 1 330 ? -4.840 -10.743 -10.210 1.00 98.25 330 TYR A CA 1
ATOM 2534 C C . TYR A 1 330 ? -4.206 -11.548 -9.081 1.00 98.25 330 TYR A C 1
ATOM 2536 O O . TYR A 1 330 ? -4.000 -12.761 -9.208 1.00 98.25 330 TYR A O 1
ATOM 2544 N N . ASP A 1 331 ? -3.906 -10.869 -7.981 1.00 97.12 331 ASP A N 1
ATOM 2545 C CA . ASP A 1 331 ? -3.374 -11.480 -6.777 1.00 97.12 331 ASP A CA 1
ATOM 2546 C C . ASP A 1 331 ? -4.472 -11.610 -5.705 1.00 97.12 331 ASP A C 1
ATOM 2548 O O . ASP A 1 331 ? -4.838 -10.618 -5.069 1.00 97.12 331 ASP A O 1
ATOM 2552 N N . PRO A 1 332 ? -4.996 -12.825 -5.452 1.00 92.62 332 PRO A N 1
ATOM 2553 C CA . PRO A 1 332 ? -6.055 -13.036 -4.465 1.00 92.62 332 PRO A CA 1
ATOM 2554 C C . PRO A 1 332 ? -5.595 -12.824 -3.013 1.00 92.62 332 PRO A C 1
ATOM 2556 O O . PRO A 1 332 ? -6.440 -12.719 -2.118 1.00 92.62 332 PRO A O 1
ATOM 2559 N N . ASN A 1 333 ? -4.283 -12.788 -2.757 1.00 91.38 333 ASN A N 1
ATOM 2560 C CA . ASN A 1 333 ? -3.718 -12.634 -1.416 1.00 91.38 333 ASN A CA 1
ATOM 2561 C C . ASN A 1 333 ? -3.753 -11.170 -0.950 1.00 91.38 333 ASN A C 1
ATOM 2563 O O . ASN A 1 333 ? -3.908 -10.906 0.243 1.00 91.38 333 ASN A O 1
ATOM 2567 N N . THR A 1 334 ? -3.661 -10.222 -1.885 1.00 87.31 334 THR A N 1
ATOM 2568 C CA . THR A 1 334 ? -3.774 -8.773 -1.633 1.00 87.31 334 THR A CA 1
ATOM 2569 C C . THR A 1 334 ? -5.040 -8.155 -2.223 1.00 87.31 334 THR A C 1
ATOM 2571 O O . THR A 1 334 ? -5.332 -6.998 -1.937 1.00 87.31 334 THR A O 1
ATOM 2574 N N . ASP A 1 335 ? -5.806 -8.939 -2.986 1.00 90.31 335 ASP A N 1
ATOM 2575 C CA . ASP A 1 335 ? -6.988 -8.509 -3.734 1.00 90.31 335 ASP A CA 1
ATOM 2576 C C . ASP A 1 335 ? -6.692 -7.403 -4.755 1.00 90.31 335 ASP A C 1
ATOM 2578 O O . ASP A 1 335 ? -7.488 -6.489 -4.959 1.00 90.31 335 ASP A O 1
ATOM 2582 N N . LEU A 1 336 ? -5.524 -7.482 -5.395 1.00 92.69 336 LEU A N 1
ATOM 2583 C CA . LEU A 1 336 ? -5.049 -6.475 -6.337 1.00 92.69 336 LEU A CA 1
ATOM 2584 C C . LEU A 1 336 ? -5.069 -7.008 -7.770 1.00 92.69 336 LEU A C 1
ATOM 2586 O O . LEU A 1 336 ? -4.473 -8.045 -8.068 1.00 92.69 336 LEU A O 1
ATOM 2590 N N . THR A 1 337 ? -5.698 -6.252 -8.671 1.00 96.56 337 THR A N 1
ATOM 2591 C CA . THR A 1 337 ? -5.501 -6.397 -10.120 1.00 96.56 337 THR A CA 1
ATOM 2592 C C . THR A 1 337 ? -4.505 -5.343 -10.587 1.00 96.56 337 THR A C 1
ATOM 2594 O O . THR A 1 337 ? -4.673 -4.162 -10.289 1.00 96.56 337 THR A O 1
ATOM 2597 N N . LEU A 1 338 ? -3.462 -5.764 -11.302 1.00 96.94 338 LEU A N 1
ATOM 2598 C CA . LEU A 1 338 ? -2.366 -4.893 -11.730 1.00 96.94 338 LEU A CA 1
ATOM 2599 C C . LEU A 1 338 ? -1.902 -5.254 -13.145 1.00 96.94 338 LEU A C 1
ATOM 2601 O O . LEU A 1 338 ? -1.830 -6.424 -13.511 1.00 96.94 338 LEU A O 1
ATOM 2605 N N . TRP A 1 339 ? -1.556 -4.245 -13.936 1.00 97.81 339 TRP A N 1
ATOM 2606 C CA . TRP A 1 339 ? -0.994 -4.373 -15.282 1.00 97.81 339 TRP A CA 1
ATOM 2607 C C . TRP A 1 339 ? 0.283 -3.527 -15.406 1.00 97.81 339 TRP A C 1
ATOM 2609 O O . TRP A 1 339 ? 0.649 -2.840 -14.459 1.00 97.81 339 TRP A O 1
ATOM 2619 N N . GLU A 1 340 ? 0.961 -3.618 -16.556 1.00 97.88 340 GLU A N 1
ATOM 2620 C CA . GLU A 1 340 ? 2.378 -3.258 -16.776 1.00 97.88 340 GLU A CA 1
ATOM 2621 C C . GLU A 1 340 ? 3.361 -4.241 -16.131 1.00 97.88 340 GLU A C 1
ATOM 2623 O O . GLU A 1 340 ? 3.454 -4.363 -14.913 1.00 97.88 340 GLU A O 1
ATOM 2628 N N . SER A 1 341 ? 4.166 -4.925 -16.954 1.00 97.12 341 SER A N 1
ATOM 2629 C CA . SER A 1 341 ? 5.095 -5.951 -16.456 1.00 97.12 341 SER A CA 1
ATOM 2630 C C . SER A 1 341 ? 6.145 -5.392 -15.492 1.00 97.12 341 SER A C 1
ATOM 2632 O O . SER A 1 341 ? 6.537 -6.096 -14.570 1.00 97.12 341 SER A O 1
ATOM 2634 N N . GLY A 1 342 ? 6.579 -4.138 -15.671 1.00 97.31 342 GLY A N 1
ATOM 2635 C CA . GLY A 1 342 ? 7.498 -3.475 -14.739 1.00 97.31 342 GLY A CA 1
ATOM 2636 C C . GLY A 1 342 ? 6.861 -3.220 -13.370 1.00 97.31 342 GLY A C 1
ATOM 2637 O O . GLY A 1 342 ? 7.436 -3.588 -12.350 1.00 97.31 342 GLY A O 1
ATOM 2638 N N . ALA A 1 343 ? 5.634 -2.692 -13.348 1.00 98.31 343 ALA A N 1
ATOM 2639 C CA . ALA A 1 343 ? 4.892 -2.472 -12.107 1.00 98.31 343 ALA A CA 1
ATOM 2640 C C . ALA A 1 343 ? 4.577 -3.795 -11.390 1.00 98.31 343 ALA A C 1
ATOM 2642 O O . ALA A 1 343 ? 4.701 -3.890 -10.171 1.00 98.31 343 ALA A O 1
ATOM 2643 N N . ILE A 1 344 ? 4.231 -4.842 -12.149 1.00 98.62 344 ILE A N 1
ATOM 2644 C CA . ILE A 1 344 ? 4.031 -6.197 -11.620 1.00 98.62 344 ILE A CA 1
ATOM 2645 C C . ILE A 1 344 ? 5.311 -6.721 -10.954 1.00 98.62 344 ILE A C 1
ATOM 2647 O O . ILE A 1 344 ? 5.241 -7.273 -9.861 1.00 98.62 344 ILE A O 1
ATOM 2651 N N . ILE A 1 345 ? 6.477 -6.531 -11.577 1.00 98.38 345 ILE A N 1
ATOM 2652 C CA . ILE A 1 345 ? 7.771 -6.930 -11.006 1.00 98.38 345 ILE A CA 1
ATOM 2653 C C . ILE A 1 345 ? 8.018 -6.229 -9.663 1.00 98.38 345 ILE A C 1
ATOM 2655 O O . ILE A 1 345 ? 8.308 -6.909 -8.677 1.00 98.38 345 ILE A O 1
ATOM 2659 N N . GLU A 1 346 ? 7.860 -4.902 -9.596 1.00 97.56 346 GLU A N 1
ATOM 2660 C CA . GLU A 1 346 ? 8.042 -4.140 -8.349 1.00 97.56 346 GLU A CA 1
ATOM 2661 C C . GLU A 1 346 ? 7.053 -4.575 -7.260 1.00 97.56 346 GLU A C 1
ATOM 2663 O O . GLU A 1 346 ? 7.413 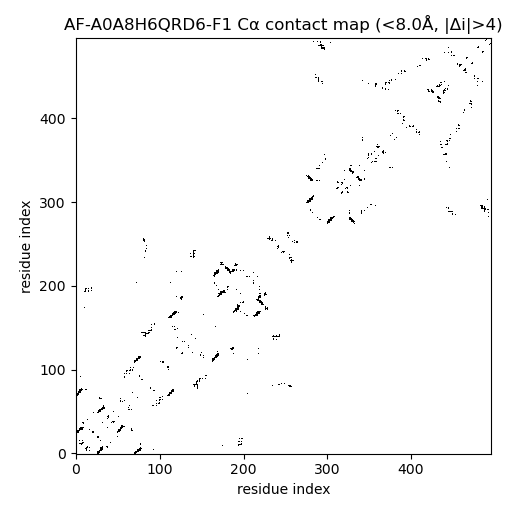-4.725 -6.086 1.00 97.56 346 GLU A O 1
ATOM 2668 N N . TYR A 1 347 ? 5.806 -4.838 -7.650 1.00 98.00 347 TYR A N 1
ATOM 2669 C CA . TYR A 1 347 ? 4.784 -5.382 -6.767 1.00 98.00 347 TYR A CA 1
ATOM 2670 C C . TYR A 1 347 ? 5.200 -6.741 -6.184 1.00 98.00 347 TYR A C 1
ATOM 2672 O O . TYR A 1 347 ? 5.175 -6.912 -4.963 1.00 98.00 347 TYR A O 1
ATOM 2680 N N . LEU A 1 348 ? 5.639 -7.684 -7.023 1.00 97.75 348 LEU A N 1
ATOM 2681 C CA . LEU A 1 348 ? 6.001 -9.030 -6.580 1.00 97.75 348 LEU A CA 1
ATOM 2682 C C . LEU A 1 348 ? 7.183 -9.007 -5.610 1.00 97.75 348 LEU A C 1
ATOM 2684 O O . LEU A 1 348 ? 7.098 -9.599 -4.536 1.00 97.75 348 LEU A O 1
ATOM 2688 N N . VAL A 1 349 ? 8.261 -8.285 -5.930 1.00 96.38 349 VAL A N 1
ATOM 2689 C CA . VAL A 1 349 ? 9.432 -8.238 -5.038 1.00 96.38 349 VAL A CA 1
ATOM 2690 C C . VAL A 1 349 ? 9.134 -7.513 -3.725 1.00 96.38 349 VAL A C 1
ATOM 2692 O O . VAL A 1 349 ? 9.596 -7.937 -2.669 1.00 96.38 349 VAL A O 1
ATOM 2695 N N . SER A 1 350 ? 8.313 -6.460 -3.748 1.00 92.06 350 SER A N 1
ATOM 2696 C CA . SER A 1 350 ? 7.960 -5.725 -2.526 1.00 92.06 350 SER A CA 1
ATOM 2697 C C . SER A 1 350 ? 7.048 -6.513 -1.580 1.00 92.06 350 SER A C 1
ATOM 2699 O O . SER A 1 350 ? 7.118 -6.305 -0.367 1.00 92.06 350 SER A O 1
ATOM 2701 N N . HIS A 1 351 ? 6.213 -7.414 -2.106 1.00 93.12 351 HIS A N 1
ATOM 2702 C CA . HIS A 1 351 ? 5.252 -8.186 -1.310 1.00 93.12 351 HIS A CA 1
ATOM 2703 C C . HIS A 1 351 ? 5.745 -9.591 -0.952 1.00 93.12 351 HIS A C 1
ATOM 2705 O O . HIS A 1 351 ? 5.388 -10.098 0.114 1.00 93.12 351 HIS A O 1
ATOM 2711 N N . TYR A 1 352 ? 6.575 -10.197 -1.804 1.00 94.38 352 TYR A N 1
ATOM 2712 C CA . TYR A 1 352 ? 6.926 -11.615 -1.718 1.00 94.38 352 TYR A CA 1
ATOM 2713 C C . TYR A 1 352 ? 8.428 -11.909 -1.663 1.00 94.38 352 TYR A C 1
ATOM 2715 O O . TYR A 1 352 ? 8.795 -13.070 -1.514 1.00 94.38 352 TYR A O 1
ATOM 2723 N N . ASP A 1 353 ? 9.302 -10.895 -1.693 1.00 92.50 353 ASP A N 1
ATOM 2724 C CA . ASP A 1 353 ? 10.751 -11.080 -1.512 1.00 92.50 353 ASP A CA 1
ATOM 2725 C C . ASP A 1 353 ? 11.310 -10.397 -0.243 1.00 92.50 353 ASP A C 1
ATOM 2727 O O . ASP A 1 353 ? 12.232 -9.578 -0.315 1.00 92.50 353 ASP A O 1
ATOM 2731 N N . PRO A 1 354 ? 10.795 -10.714 0.962 1.00 80.31 354 PRO A N 1
ATOM 2732 C CA . PRO A 1 354 ? 11.186 -10.030 2.198 1.00 80.31 354 PRO A CA 1
ATOM 2733 C C . PRO A 1 354 ? 12.646 -10.279 2.601 1.00 80.31 354 PRO A C 1
ATOM 2735 O O . PRO A 1 354 ? 13.205 -9.523 3.391 1.00 80.31 354 PRO A O 1
ATOM 2738 N N . ASN A 1 355 ? 13.255 -11.349 2.084 1.00 83.31 355 ASN A N 1
ATOM 2739 C CA . ASN A 1 355 ? 14.653 -11.698 2.339 1.00 83.31 355 ASN A CA 1
ATOM 2740 C C . ASN A 1 355 ? 15.591 -11.158 1.257 1.00 83.31 355 ASN A C 1
ATOM 2742 O O . ASN A 1 355 ? 16.789 -11.434 1.303 1.00 83.31 355 ASN A O 1
ATOM 2746 N N . HIS A 1 356 ? 15.059 -10.414 0.285 1.00 89.69 356 HIS A N 1
ATOM 2747 C CA . HIS A 1 356 ? 15.832 -9.844 -0.803 1.00 89.69 356 HIS A CA 1
ATOM 2748 C C . HIS A 1 356 ? 16.632 -10.910 -1.569 1.00 89.69 356 HIS A C 1
ATOM 2750 O O . HIS A 1 356 ? 17.813 -10.716 -1.853 1.00 89.69 356 HIS A O 1
ATOM 2756 N N . ARG A 1 357 ? 16.014 -12.053 -1.900 1.00 93.25 357 ARG A N 1
ATOM 2757 C CA . ARG A 1 357 ? 16.623 -13.113 -2.718 1.00 93.25 357 ARG A CA 1
ATOM 2758 C C . ARG A 1 357 ? 16.929 -12.599 -4.121 1.00 93.25 357 ARG A C 1
ATOM 2760 O O . ARG A 1 357 ? 18.042 -12.789 -4.598 1.00 93.25 357 ARG A O 1
ATOM 2767 N N . ILE A 1 358 ? 15.978 -11.891 -4.728 1.00 96.12 358 ILE A N 1
ATOM 2768 C CA . ILE A 1 358 ? 16.097 -11.306 -6.074 1.00 96.12 358 ILE A CA 1
ATOM 2769 C C . ILE A 1 358 ? 15.867 -9.789 -6.079 1.00 96.12 358 ILE A C 1
ATOM 2771 O O . ILE A 1 358 ? 15.704 -9.181 -7.132 1.00 96.12 358 ILE A O 1
ATOM 2775 N N . SER A 1 359 ? 15.850 -9.153 -4.912 1.00 96.50 359 SER A N 1
ATOM 2776 C CA . SER A 1 359 ? 15.670 -7.709 -4.758 1.00 96.50 359 SER A CA 1
ATOM 2777 C C . SER A 1 359 ? 16.692 -7.108 -3.798 1.00 96.50 359 SER A C 1
ATOM 2779 O O . SER A 1 359 ? 17.654 -7.763 -3.386 1.00 96.50 359 SER A O 1
ATOM 2781 N N . PHE A 1 360 ? 16.508 -5.835 -3.462 1.00 91.75 360 PHE A N 1
ATOM 2782 C CA . PHE A 1 360 ? 17.348 -5.092 -2.531 1.00 91.75 360 PHE A CA 1
ATOM 2783 C C . PHE A 1 360 ? 16.464 -4.384 -1.499 1.00 91.75 360 PHE A C 1
ATOM 2785 O O . PHE A 1 360 ? 15.302 -4.098 -1.802 1.00 91.75 360 PHE A O 1
ATOM 2792 N N . PRO A 1 361 ? 16.992 -4.061 -0.304 1.00 83.81 361 PRO A N 1
ATOM 2793 C CA . PRO A 1 361 ? 16.242 -3.323 0.705 1.00 83.81 361 PRO A CA 1
ATOM 2794 C C . PRO A 1 361 ? 15.644 -2.034 0.142 1.00 83.81 361 PRO A C 1
ATOM 2796 O O . PRO A 1 361 ? 16.353 -1.234 -0.476 1.00 83.81 361 PRO A O 1
ATOM 2799 N N . ALA A 1 362 ? 14.343 -1.833 0.359 1.00 79.25 362 ALA A N 1
ATOM 2800 C CA . ALA A 1 362 ? 13.640 -0.640 -0.098 1.00 79.25 362 ALA A CA 1
ATOM 2801 C C . ALA A 1 362 ? 14.327 0.632 0.431 1.00 79.25 362 ALA A C 1
ATOM 2803 O O . ALA A 1 362 ? 14.730 0.692 1.592 1.00 79.25 362 ALA A O 1
ATOM 2804 N N . GLY A 1 363 ? 14.486 1.635 -0.435 1.00 75.31 363 GLY A N 1
ATOM 2805 C CA . GLY A 1 363 ? 15.177 2.887 -0.108 1.00 75.31 363 GLY A CA 1
ATOM 2806 C C . GLY A 1 363 ? 16.710 2.809 -0.105 1.00 75.31 363 GLY A C 1
ATOM 2807 O O . GLY A 1 363 ? 17.360 3.834 0.074 1.00 75.31 363 GLY A O 1
ATOM 2808 N N . SER A 1 364 ? 17.313 1.636 -0.325 1.00 80.50 364 SER A N 1
ATOM 2809 C CA . SER A 1 364 ? 18.764 1.539 -0.517 1.00 80.50 364 SER A CA 1
ATOM 2810 C C . SER A 1 364 ? 19.197 2.079 -1.885 1.00 80.50 364 SER A C 1
ATOM 2812 O O . SER A 1 364 ? 18.442 2.021 -2.859 1.00 80.50 364 SER A O 1
ATOM 2814 N N . ASN A 1 365 ? 20.458 2.511 -1.993 1.00 85.44 365 ASN A N 1
ATOM 2815 C CA . ASN A 1 365 ? 21.051 2.897 -3.280 1.00 85.44 365 ASN A CA 1
ATOM 2816 C C . ASN A 1 365 ? 20.970 1.757 -4.309 1.00 85.44 365 ASN A C 1
ATOM 2818 O O . ASN A 1 365 ? 20.726 2.006 -5.485 1.00 85.44 365 ASN A O 1
ATOM 2822 N N . LEU A 1 366 ? 21.126 0.502 -3.872 1.00 91.31 366 LEU A N 1
ATOM 2823 C CA . LEU A 1 366 ? 21.004 -0.662 -4.753 1.00 91.31 366 LEU A CA 1
ATOM 2824 C C . LEU A 1 366 ? 19.572 -0.844 -5.268 1.00 91.31 366 LEU A C 1
ATOM 2826 O O . LEU A 1 366 ? 19.399 -1.143 -6.443 1.00 91.31 366 LEU A O 1
ATOM 2830 N N . ALA A 1 367 ? 18.549 -0.612 -4.438 1.00 87.56 367 ALA A N 1
ATOM 2831 C CA . ALA A 1 367 ? 17.162 -0.634 -4.900 1.00 87.56 367 ALA A CA 1
ATOM 2832 C C . ALA A 1 367 ? 16.896 0.472 -5.931 1.00 87.56 367 ALA A C 1
ATOM 2834 O O . ALA A 1 367 ? 16.312 0.192 -6.972 1.00 87.56 367 ALA A O 1
ATOM 2835 N N . ALA A 1 368 ? 17.396 1.691 -5.700 1.00 88.31 368 ALA A N 1
ATOM 2836 C CA . ALA A 1 368 ? 17.265 2.788 -6.661 1.00 88.31 368 ALA A CA 1
ATOM 2837 C C . ALA A 1 368 ? 17.942 2.467 -8.009 1.00 88.31 368 ALA A C 1
ATOM 2839 O O . ALA A 1 368 ? 17.354 2.686 -9.067 1.00 88.31 368 ALA A O 1
ATOM 2840 N N . LEU A 1 369 ? 19.146 1.886 -7.980 1.00 97.44 369 LEU A N 1
ATOM 2841 C CA . LEU A 1 369 ? 19.857 1.446 -9.185 1.00 97.44 369 LEU A CA 1
ATOM 2842 C C . LEU A 1 369 ? 19.139 0.286 -9.893 1.00 97.44 369 LEU A C 1
ATOM 2844 O O . LEU A 1 369 ? 19.062 0.270 -11.118 1.00 97.44 369 LEU A O 1
ATOM 2848 N N . ALA A 1 370 ? 18.587 -0.672 -9.148 1.00 98.00 370 ALA A N 1
ATOM 2849 C CA . ALA A 1 370 ? 17.815 -1.776 -9.717 1.00 98.00 370 ALA A CA 1
ATOM 2850 C C . ALA A 1 370 ? 16.535 -1.273 -10.404 1.00 98.00 370 ALA A C 1
ATOM 2852 O O . ALA A 1 370 ? 16.246 -1.656 -11.538 1.00 98.00 370 ALA A O 1
ATOM 2853 N N . THR A 1 371 ? 15.821 -0.345 -9.765 1.00 97.81 371 THR A N 1
ATOM 2854 C CA . THR A 1 371 ? 14.666 0.342 -10.350 1.00 97.81 371 THR A CA 1
ATOM 2855 C C . THR A 1 371 ? 15.066 1.147 -11.593 1.00 97.81 371 THR A C 1
ATOM 2857 O O . THR A 1 371 ? 14.374 1.068 -12.603 1.00 97.81 371 THR A O 1
ATOM 2860 N N . GLN A 1 372 ? 16.215 1.837 -11.599 1.00 98.56 372 GLN A N 1
ATOM 2861 C CA . GLN A 1 372 ? 16.733 2.511 -12.800 1.00 98.56 372 GLN A CA 1
ATOM 2862 C C . GLN A 1 372 ? 16.877 1.539 -13.984 1.00 98.56 372 GLN A C 1
ATOM 2864 O O . GLN A 1 372 ? 16.424 1.843 -15.088 1.00 98.56 372 GLN A O 1
ATOM 2869 N N . TRP A 1 373 ? 17.472 0.361 -13.766 1.00 98.56 373 TRP A N 1
ATOM 2870 C CA . TRP A 1 373 ? 17.610 -0.660 -14.811 1.00 98.56 373 TRP A CA 1
ATOM 2871 C C . TRP A 1 373 ? 16.266 -1.229 -15.265 1.00 98.56 373 TRP A C 1
ATOM 2873 O O . TRP A 1 373 ? 16.082 -1.446 -16.462 1.00 98.56 373 TRP A O 1
ATOM 2883 N N . LEU A 1 374 ? 15.307 -1.411 -14.354 1.00 98.50 374 LEU A N 1
ATOM 2884 C CA . LEU A 1 374 ? 13.945 -1.817 -14.703 1.00 98.50 374 LEU A CA 1
ATOM 2885 C C . LEU A 1 374 ? 13.237 -0.764 -15.569 1.00 98.50 374 LEU A C 1
ATOM 2887 O O . LEU A 1 374 ? 12.599 -1.106 -16.563 1.00 98.50 374 LEU A O 1
ATOM 2891 N N . PHE A 1 375 ? 13.379 0.524 -15.254 1.00 98.50 375 PHE A N 1
ATOM 2892 C CA . PHE A 1 375 ? 12.814 1.588 -16.085 1.00 98.50 375 PHE A CA 1
ATOM 2893 C C . PHE A 1 375 ? 13.527 1.716 -17.432 1.00 98.50 375 PHE A C 1
ATOM 2895 O O . PHE A 1 375 ? 12.867 1.963 -18.444 1.00 98.50 375 PHE A O 1
ATOM 2902 N N . PHE A 1 376 ? 14.842 1.490 -17.496 1.00 98.56 376 PHE A N 1
ATOM 2903 C CA . PHE A 1 376 ? 15.558 1.439 -18.771 1.00 98.56 376 PHE A CA 1
ATOM 2904 C C . PHE A 1 376 ? 15.121 0.236 -19.623 1.00 98.56 376 PHE A C 1
ATOM 2906 O O . PHE A 1 376 ? 14.960 0.361 -20.835 1.00 98.56 376 PHE A O 1
ATOM 2913 N N . GLN A 1 377 ? 14.809 -0.899 -18.998 1.00 97.94 377 GLN A N 1
ATOM 2914 C CA . GLN A 1 377 ? 14.177 -2.040 -19.660 1.00 97.94 377 GLN A CA 1
ATOM 2915 C C . GLN A 1 377 ? 12.809 -1.641 -20.243 1.00 97.94 377 GLN A C 1
ATOM 2917 O O . GLN A 1 377 ? 12.558 -1.811 -21.439 1.00 97.94 377 GLN A O 1
ATOM 2922 N N . ALA A 1 378 ? 11.937 -1.068 -19.408 1.00 97.00 378 ALA A N 1
ATOM 2923 C CA . ALA A 1 378 ? 10.553 -0.752 -19.753 1.00 97.00 378 ALA A CA 1
ATOM 2924 C C . ALA A 1 378 ? 10.415 0.363 -20.803 1.00 97.00 378 ALA A C 1
ATOM 2926 O O . ALA A 1 378 ? 9.498 0.318 -21.621 1.00 97.00 378 ALA A O 1
ATOM 2927 N N . SER A 1 379 ? 11.321 1.346 -20.801 1.00 97.06 379 SER A N 1
ATOM 2928 C CA . SER A 1 379 ? 11.264 2.519 -21.690 1.00 97.06 379 SER A CA 1
ATOM 2929 C C . SER A 1 379 ? 12.300 2.511 -22.821 1.00 97.06 379 SER A C 1
ATOM 2931 O O . SER A 1 379 ? 12.081 3.155 -23.845 1.00 97.06 379 SER A O 1
ATOM 2933 N N . GLY A 1 380 ? 13.405 1.776 -22.666 1.00 96.38 380 GLY A N 1
ATOM 2934 C CA . GLY A 1 380 ? 14.522 1.725 -23.613 1.00 96.38 380 GLY A CA 1
ATOM 2935 C C . GLY A 1 380 ? 14.603 0.413 -24.391 1.00 96.38 380 GLY A C 1
ATOM 2936 O O . GLY A 1 380 ? 14.580 0.424 -25.613 1.00 96.38 380 GLY A O 1
ATOM 2937 N N . GLN A 1 381 ? 14.659 -0.742 -23.729 1.00 97.81 381 GLN A N 1
ATOM 2938 C CA . GLN A 1 381 ? 14.725 -2.017 -24.458 1.00 97.81 381 GLN A CA 1
ATOM 2939 C C . GLN A 1 381 ? 13.375 -2.351 -25.105 1.00 97.81 381 GLN A C 1
ATOM 2941 O O . GLN A 1 381 ? 13.273 -2.505 -26.321 1.00 97.81 381 GLN A O 1
ATOM 2946 N N . GLY A 1 382 ? 12.316 -2.436 -24.296 1.00 96.19 382 GLY A N 1
ATOM 2947 C CA . GLY A 1 382 ? 11.050 -3.023 -24.725 1.00 96.19 382 GLY A CA 1
ATOM 2948 C C . GLY A 1 382 ? 10.391 -2.328 -25.922 1.00 96.19 382 GLY A C 1
ATOM 2949 O O . GLY A 1 382 ? 10.095 -2.997 -26.915 1.00 96.19 382 GLY A O 1
ATOM 2950 N N . PRO A 1 383 ? 10.160 -1.003 -25.882 1.00 97.31 383 PRO A N 1
ATOM 2951 C CA . PRO A 1 383 ? 9.512 -0.299 -26.982 1.00 97.31 383 PRO A CA 1
ATOM 2952 C C . PRO A 1 383 ? 10.312 -0.375 -28.284 1.00 97.31 383 PRO A C 1
ATOM 2954 O O . PRO A 1 383 ? 9.735 -0.664 -29.331 1.00 97.31 383 PRO A O 1
ATOM 2957 N N . TYR A 1 384 ? 11.630 -0.170 -28.227 1.00 98.19 384 TYR A N 1
ATOM 2958 C CA . TYR A 1 384 ? 12.475 -0.090 -29.419 1.00 98.19 384 TYR A CA 1
ATOM 2959 C C . TYR A 1 384 ? 12.733 -1.462 -30.051 1.00 98.19 384 TYR A C 1
ATOM 2961 O O . TYR A 1 384 ? 12.662 -1.585 -31.274 1.00 98.19 384 TYR A O 1
ATOM 2969 N N . TYR A 1 385 ? 12.910 -2.512 -29.243 1.00 97.62 385 TYR A N 1
ATOM 2970 C CA . TYR A 1 385 ? 12.982 -3.891 -29.741 1.00 97.62 385 TYR A CA 1
ATOM 2971 C C . TYR A 1 385 ? 11.646 -4.305 -30.369 1.00 97.62 385 TYR A C 1
ATOM 2973 O O . TYR A 1 385 ? 11.610 -4.935 -31.427 1.00 97.62 385 TYR A O 1
ATOM 2981 N N . GLY A 1 386 ? 10.531 -3.888 -29.761 1.00 96.50 386 GLY A N 1
ATOM 2982 C CA . GLY A 1 386 ? 9.198 -4.085 -30.320 1.00 96.50 386 GLY A CA 1
ATOM 2983 C C . GLY A 1 386 ? 9.017 -3.421 -31.686 1.00 96.50 386 GLY A C 1
ATOM 2984 O O . GLY A 1 386 ? 8.447 -4.042 -32.581 1.00 96.50 386 GLY A O 1
ATOM 2985 N N . GLN A 1 387 ? 9.532 -2.201 -31.879 1.00 98.06 387 GLN A N 1
ATOM 2986 C CA . GLN A 1 387 ? 9.483 -1.534 -33.184 1.00 98.06 387 GLN A CA 1
ATOM 2987 C C . GLN A 1 387 ? 10.350 -2.244 -34.229 1.00 98.06 387 GLN A C 1
ATOM 2989 O O . GLN A 1 387 ? 9.885 -2.447 -35.350 1.00 98.06 387 GLN A O 1
ATOM 2994 N N . ALA A 1 388 ? 11.560 -2.691 -33.871 1.00 97.31 388 ALA A N 1
ATOM 2995 C CA . ALA A 1 388 ? 12.397 -3.483 -34.776 1.00 97.31 388 ALA A CA 1
ATOM 2996 C C . ALA A 1 388 ? 11.659 -4.741 -35.259 1.00 97.31 388 ALA A C 1
ATOM 2998 O O . ALA A 1 388 ? 11.555 -4.991 -36.462 1.00 97.31 388 ALA A O 1
ATOM 2999 N N . ALA A 1 389 ? 11.068 -5.491 -34.323 1.00 96.06 389 ALA A N 1
ATOM 3000 C CA . ALA A 1 389 ? 10.285 -6.680 -34.635 1.00 96.06 389 ALA A CA 1
ATOM 3001 C C . ALA A 1 389 ? 9.057 -6.361 -35.502 1.00 96.06 389 ALA A C 1
ATOM 3003 O O . ALA A 1 389 ? 8.780 -7.081 -36.464 1.00 96.06 389 ALA A O 1
ATOM 3004 N N . TRP A 1 390 ? 8.349 -5.267 -35.203 1.00 97.25 390 TRP A N 1
ATOM 3005 C CA . TRP A 1 390 ? 7.200 -4.811 -35.982 1.00 97.25 390 TRP A CA 1
ATOM 3006 C C . TRP A 1 390 ? 7.566 -4.519 -37.435 1.00 97.25 390 TRP A C 1
ATOM 3008 O O . TRP A 1 390 ? 6.999 -5.140 -38.334 1.00 97.25 390 TRP A O 1
ATOM 3018 N N . PHE A 1 391 ? 8.551 -3.654 -37.682 1.00 97.88 391 PHE A N 1
ATOM 3019 C CA . PHE A 1 391 ? 8.961 -3.306 -39.045 1.00 97.88 391 PHE A CA 1
ATOM 3020 C C . PHE A 1 391 ? 9.585 -4.481 -39.808 1.00 97.88 391 PHE A C 1
ATOM 3022 O O . PHE A 1 391 ? 9.406 -4.587 -41.022 1.00 97.88 391 PHE A O 1
ATOM 3029 N N . LYS A 1 392 ? 10.262 -5.411 -39.120 1.00 96.06 392 LYS A N 1
ATOM 3030 C CA . LYS A 1 392 ? 10.827 -6.611 -39.753 1.00 96.06 392 LYS A CA 1
ATOM 3031 C C . LYS A 1 392 ? 9.748 -7.619 -40.161 1.00 96.06 392 LYS A C 1
ATOM 3033 O O . LYS A 1 392 ? 9.769 -8.114 -41.296 1.00 96.06 392 LYS A O 1
ATOM 3038 N N . LYS A 1 393 ? 8.827 -7.958 -39.250 1.00 94.88 393 LYS A N 1
ATOM 3039 C CA . LYS A 1 393 ? 7.925 -9.118 -39.390 1.00 94.88 393 LYS A CA 1
ATOM 3040 C C . LYS A 1 393 ? 6.477 -8.765 -39.721 1.00 94.88 393 LYS A C 1
ATOM 3042 O O . LYS A 1 393 ? 5.849 -9.533 -40.441 1.00 94.88 393 LYS A O 1
ATOM 3047 N N . PHE A 1 394 ? 5.952 -7.656 -39.206 1.00 94.75 394 PHE A N 1
ATOM 3048 C CA . PHE A 1 394 ? 4.503 -7.435 -39.127 1.00 94.75 394 PHE A CA 1
ATOM 3049 C C . PHE A 1 394 ? 3.994 -6.233 -39.930 1.00 94.75 394 PHE A C 1
ATOM 3051 O O . PHE A 1 394 ? 2.840 -6.244 -40.350 1.00 94.75 394 PHE A O 1
ATOM 3058 N N . HIS A 1 395 ? 4.820 -5.208 -40.154 1.00 97.56 395 HIS A N 1
ATOM 3059 C CA . HIS A 1 395 ? 4.425 -4.038 -40.936 1.00 97.56 395 HI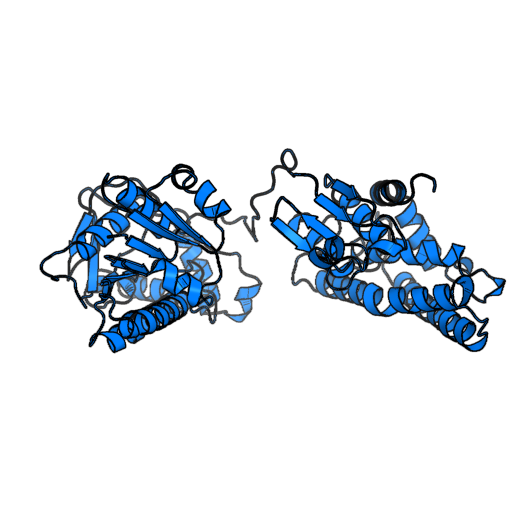S A CA 1
ATOM 3060 C C . HIS A 1 395 ? 4.025 -4.461 -42.368 1.00 97.56 395 HIS A C 1
ATOM 3062 O O . HIS A 1 395 ? 4.744 -5.265 -42.973 1.00 97.56 395 HIS A O 1
ATOM 3068 N N . PRO A 1 396 ? 2.899 -3.952 -42.917 1.00 96.94 396 PRO A N 1
ATOM 3069 C CA . PRO A 1 396 ? 2.365 -4.401 -44.210 1.00 96.94 396 PRO A CA 1
ATOM 3070 C C . PRO A 1 396 ? 3.313 -4.115 -45.381 1.00 96.94 396 PRO A C 1
ATOM 3072 O O . PRO A 1 396 ? 3.315 -4.833 -46.376 1.00 96.94 396 PRO A O 1
ATOM 3075 N N . GLU A 1 397 ? 4.151 -3.092 -45.234 1.00 97.69 397 GLU A N 1
ATOM 3076 C CA . GLU A 1 397 ? 5.171 -2.701 -46.204 1.00 97.69 397 GLU A CA 1
ATOM 3077 C C . GLU A 1 397 ? 6.572 -2.892 -45.628 1.00 97.69 397 GLU A C 1
ATOM 3079 O O . GLU A 1 397 ? 6.799 -2.706 -44.428 1.00 97.69 397 GLU A O 1
ATOM 3084 N N . LYS A 1 398 ? 7.541 -3.208 -46.492 1.00 96.06 398 LYS A N 1
ATOM 3085 C CA . LYS A 1 398 ? 8.954 -3.218 -46.108 1.00 96.06 398 LYS A CA 1
ATOM 3086 C C . LYS A 1 398 ? 9.493 -1.794 -46.136 1.00 96.06 398 LYS A C 1
ATOM 3088 O O . LYS A 1 398 ? 9.552 -1.174 -47.191 1.00 96.06 398 LYS A O 1
ATOM 3093 N N . VAL A 1 399 ? 9.915 -1.307 -44.970 1.00 98.00 399 VAL A N 1
ATOM 3094 C CA . VAL A 1 399 ? 10.475 0.038 -44.780 1.00 98.00 399 VAL A CA 1
ATOM 3095 C C . VAL A 1 399 ? 11.922 -0.101 -44.288 1.00 98.00 399 VAL A C 1
ATOM 3097 O O . VAL A 1 399 ? 12.149 -0.135 -43.075 1.00 98.00 399 VAL A O 1
ATOM 3100 N N . PRO A 1 400 ? 12.918 -0.228 -45.193 1.00 96.81 400 PRO A N 1
ATOM 3101 C CA . PRO A 1 400 ? 14.300 -0.527 -44.809 1.00 96.81 400 PRO A CA 1
ATOM 3102 C C . PRO A 1 400 ? 14.896 0.482 -43.826 1.00 96.81 400 PRO A C 1
ATOM 3104 O O . PRO A 1 400 ? 15.525 0.084 -42.852 1.00 96.81 400 PRO A O 1
ATOM 3107 N N . SER A 1 401 ? 14.622 1.775 -44.013 1.00 98.19 401 SER A N 1
ATOM 3108 C CA . SER A 1 401 ? 15.116 2.837 -43.127 1.00 98.19 401 SER A CA 1
ATOM 3109 C C . SER A 1 401 ? 14.592 2.722 -41.690 1.00 98.19 401 SER A C 1
ATOM 3111 O O . SER A 1 401 ? 15.300 3.068 -40.745 1.00 98.19 401 SER A O 1
ATOM 3113 N N . ALA A 1 402 ? 13.370 2.211 -41.498 1.00 98.12 402 ALA A N 1
ATOM 3114 C CA . ALA A 1 402 ? 12.816 1.968 -40.170 1.00 98.12 402 ALA A CA 1
ATOM 3115 C C . ALA A 1 402 ? 13.486 0.757 -39.510 1.00 98.12 402 ALA A C 1
ATOM 3117 O O . ALA A 1 402 ? 13.905 0.852 -38.358 1.00 98.12 402 ALA A O 1
ATOM 3118 N N . VAL A 1 403 ? 13.649 -0.351 -40.246 1.00 97.31 403 VAL A N 1
ATOM 3119 C CA . VAL A 1 403 ? 14.376 -1.534 -39.751 1.00 97.31 403 VAL A CA 1
ATOM 3120 C C . VAL A 1 403 ? 15.799 -1.146 -39.353 1.00 97.31 403 VAL A C 1
ATOM 3122 O O . VAL A 1 403 ? 16.188 -1.381 -38.213 1.00 97.31 403 VAL A O 1
ATOM 3125 N N . GLU A 1 404 ? 16.533 -0.460 -40.230 1.00 97.88 404 GLU A N 1
ATOM 3126 C CA . GLU A 1 404 ? 17.900 -0.001 -39.969 1.00 97.88 404 GLU A CA 1
ATOM 3127 C C . GLU A 1 404 ? 17.975 0.891 -38.721 1.00 97.88 404 GLU A C 1
ATOM 3129 O O . GLU A 1 404 ? 18.832 0.694 -37.858 1.00 97.88 404 GLU A O 1
ATOM 3134 N N . ARG A 1 405 ? 17.050 1.851 -38.579 1.00 98.56 405 ARG A N 1
ATOM 3135 C CA . ARG A 1 405 ? 16.978 2.721 -37.398 1.00 98.56 405 ARG A CA 1
ATOM 3136 C C . ARG A 1 405 ? 16.819 1.916 -36.111 1.00 98.56 405 ARG A C 1
ATOM 3138 O O . ARG A 1 405 ? 17.525 2.185 -35.140 1.00 98.56 405 ARG A O 1
ATOM 3145 N N . TYR A 1 406 ? 15.878 0.975 -36.073 1.00 98.44 406 TYR A N 1
ATOM 3146 C CA . TYR A 1 406 ? 15.595 0.234 -34.845 1.00 98.44 406 TYR A CA 1
ATOM 3147 C C . TYR A 1 406 ? 16.623 -0.867 -34.566 1.00 98.44 406 TYR A C 1
ATOM 3149 O O . TYR A 1 406 ? 16.894 -1.129 -33.399 1.00 98.44 406 TYR A O 1
ATOM 3157 N N . VAL A 1 407 ? 17.277 -1.437 -35.583 1.00 98.19 407 VAL A N 1
ATOM 3158 C CA . VAL A 1 407 ? 18.440 -2.318 -35.378 1.00 98.19 407 VAL A CA 1
ATOM 3159 C C . VAL A 1 407 ? 19.638 -1.535 -34.835 1.00 98.19 407 VAL A C 1
ATOM 3161 O O . VAL A 1 407 ? 20.300 -1.996 -33.905 1.00 98.19 407 VAL A O 1
ATOM 3164 N N . LYS A 1 408 ? 19.892 -0.313 -35.318 1.00 98.50 408 LYS A N 1
ATOM 3165 C CA . LYS A 1 408 ? 20.901 0.576 -34.710 1.00 98.50 408 LYS A CA 1
ATOM 3166 C C . LYS A 1 408 ? 20.597 0.856 -33.237 1.00 98.50 408 LYS A C 1
ATOM 3168 O O . LYS A 1 408 ? 21.512 0.854 -32.417 1.00 98.50 408 LYS A O 1
ATOM 3173 N N . GLU A 1 409 ? 19.326 1.041 -32.886 1.00 98.38 409 GLU A N 1
ATOM 3174 C CA . GLU A 1 409 ? 18.928 1.233 -31.489 1.00 98.38 409 GLU A CA 1
ATOM 3175 C C . GLU A 1 409 ? 19.064 -0.046 -30.648 1.00 98.38 409 GLU A C 1
ATOM 3177 O O . GLU A 1 409 ? 19.488 0.043 -29.496 1.00 98.38 409 GLU A O 1
ATOM 3182 N N . ILE A 1 410 ? 18.801 -1.233 -31.214 1.00 98.25 410 ILE A N 1
ATOM 3183 C CA . ILE A 1 410 ? 19.107 -2.517 -30.560 1.00 98.25 410 ILE A CA 1
ATOM 3184 C C . ILE A 1 410 ? 20.590 -2.579 -30.199 1.00 98.25 410 ILE A C 1
ATOM 3186 O O . ILE A 1 410 ? 20.916 -2.749 -29.025 1.00 98.25 410 ILE A O 1
ATOM 3190 N N . ASN A 1 411 ? 21.472 -2.360 -31.179 1.00 98.38 411 ASN A N 1
ATOM 3191 C CA . ASN A 1 411 ? 22.922 -2.362 -30.977 1.00 98.38 411 ASN A CA 1
ATOM 3192 C C . ASN A 1 411 ? 23.360 -1.326 -29.930 1.00 98.38 411 ASN A C 1
ATOM 3194 O O . ASN A 1 411 ? 24.205 -1.610 -29.082 1.00 98.38 411 ASN A O 1
ATOM 3198 N N . ARG A 1 412 ? 22.761 -0.127 -29.935 1.00 98.50 412 ARG A N 1
ATOM 3199 C CA . ARG A 1 412 ? 23.051 0.916 -28.942 1.00 98.50 412 ARG A CA 1
ATOM 3200 C C . ARG A 1 412 ? 22.662 0.476 -27.529 1.00 98.50 412 ARG A C 1
ATOM 3202 O O . ARG A 1 412 ? 23.458 0.628 -26.606 1.00 98.50 412 ARG A O 1
ATOM 3209 N N . VAL A 1 413 ? 21.451 -0.053 -27.345 1.00 98.44 413 VAL A N 1
ATOM 3210 C CA . VAL A 1 413 ? 20.953 -0.522 -26.040 1.00 98.44 413 VAL A CA 1
ATOM 3211 C C . VAL A 1 413 ? 21.772 -1.716 -25.542 1.00 98.44 413 VAL A C 1
ATOM 3213 O O . VAL A 1 413 ? 22.174 -1.724 -24.378 1.00 98.44 413 VAL A O 1
ATOM 3216 N N . THR A 1 414 ? 22.089 -2.682 -26.408 1.00 98.06 414 THR A N 1
ATOM 3217 C CA . THR A 1 414 ? 22.958 -3.817 -26.058 1.00 98.06 414 THR A CA 1
ATOM 3218 C C . THR A 1 414 ? 24.378 -3.356 -25.728 1.00 98.06 414 THR A C 1
ATOM 3220 O O . THR A 1 414 ? 24.945 -3.819 -24.747 1.00 98.06 414 THR A O 1
ATOM 3223 N N . GLY A 1 415 ? 24.919 -2.366 -26.443 1.00 98.31 415 GLY A N 1
ATOM 3224 C CA . GLY A 1 415 ? 26.217 -1.763 -26.124 1.00 98.31 415 GLY A CA 1
ATOM 3225 C C . GLY A 1 415 ? 26.263 -1.078 -24.752 1.00 98.31 415 GLY A C 1
ATOM 3226 O O . GLY A 1 415 ? 27.294 -1.114 -24.081 1.00 98.31 415 GLY A O 1
ATOM 3227 N N . VAL A 1 416 ? 25.147 -0.500 -24.285 1.00 98.56 416 VAL A N 1
ATOM 3228 C CA . VAL A 1 416 ? 25.046 0.035 -22.913 1.00 98.56 416 VAL A CA 1
ATOM 3229 C C . VAL A 1 416 ? 25.130 -1.087 -21.876 1.00 98.56 416 VAL A C 1
ATOM 3231 O O . VAL A 1 416 ? 25.838 -0.926 -20.881 1.00 98.56 416 VAL A O 1
ATOM 3234 N N . LEU A 1 417 ? 24.443 -2.215 -22.101 1.00 97.94 417 LEU A N 1
ATOM 3235 C CA . LEU A 1 417 ? 24.552 -3.391 -21.229 1.00 97.94 417 LEU A CA 1
ATOM 3236 C C . LEU A 1 417 ? 25.979 -3.940 -21.221 1.00 97.94 417 LEU A C 1
ATOM 3238 O O . LEU A 1 417 ? 26.538 -4.133 -20.146 1.00 97.94 417 LEU A O 1
ATOM 3242 N N . GLU A 1 418 ? 26.576 -4.126 -22.398 1.00 98.19 418 GLU A N 1
ATOM 3243 C CA . GLU A 1 418 ? 27.930 -4.659 -22.571 1.00 98.19 418 GLU A CA 1
ATOM 3244 C C . GLU A 1 418 ? 28.956 -3.834 -21.793 1.00 98.19 418 GLU A C 1
ATOM 3246 O O . GLU A 1 418 ? 29.661 -4.350 -20.926 1.00 98.19 418 GLU A O 1
ATOM 3251 N N . GLY A 1 419 ? 28.979 -2.517 -22.023 1.00 98.31 419 GLY A N 1
ATOM 3252 C CA . GLY A 1 419 ? 29.904 -1.620 -21.337 1.00 98.31 419 GLY A CA 1
ATOM 3253 C C . GLY A 1 419 ? 29.631 -1.483 -19.836 1.00 98.31 419 GLY A C 1
ATOM 3254 O O . GLY A 1 419 ? 30.534 -1.133 -19.071 1.00 98.31 419 GLY A O 1
ATOM 3255 N N . HIS A 1 420 ? 28.398 -1.720 -19.378 1.00 98.06 420 HIS A N 1
ATOM 3256 C CA . HIS A 1 420 ? 28.089 -1.762 -17.947 1.00 98.06 420 HIS A CA 1
ATOM 3257 C C . HIS A 1 420 ? 28.577 -3.061 -17.308 1.00 98.06 420 HIS A C 1
ATOM 3259 O O . HIS A 1 420 ? 29.327 -2.993 -16.336 1.00 98.06 420 HIS A O 1
ATOM 3265 N N . LEU A 1 421 ? 28.211 -4.215 -17.872 1.00 97.38 421 LEU A N 1
ATOM 3266 C CA . LEU A 1 421 ? 28.582 -5.546 -17.382 1.00 97.38 421 LEU A CA 1
ATOM 3267 C C . LEU A 1 421 ? 30.100 -5.752 -17.367 1.00 97.38 421 LEU A C 1
ATOM 3269 O O . LEU A 1 421 ? 30.614 -6.273 -16.381 1.00 97.38 421 LEU A O 1
ATOM 3273 N N . ALA A 1 422 ? 30.822 -5.247 -18.374 1.00 96.81 422 ALA A N 1
ATOM 3274 C CA . ALA A 1 422 ? 32.288 -5.275 -18.427 1.00 96.81 422 ALA A CA 1
ATOM 3275 C C . ALA A 1 422 ? 32.965 -4.604 -17.214 1.00 96.81 422 ALA A C 1
ATOM 3277 O O . ALA A 1 422 ? 34.105 -4.914 -16.875 1.00 96.81 422 ALA A O 1
ATOM 3278 N N . ARG A 1 423 ? 32.275 -3.657 -16.563 1.00 95.50 423 ARG A N 1
ATOM 3279 C CA . ARG A 1 423 ? 32.778 -2.902 -15.404 1.00 95.50 423 ARG A CA 1
ATOM 3280 C C . ARG A 1 423 ? 32.237 -3.408 -14.071 1.00 95.50 423 ARG A C 1
ATOM 3282 O O . ARG A 1 423 ? 32.657 -2.906 -13.029 1.00 95.50 423 ARG A O 1
ATOM 3289 N N . GLN A 1 424 ? 31.286 -4.341 -14.080 1.00 93.88 424 GLN A N 1
ATOM 3290 C CA . GLN A 1 424 ? 30.718 -4.859 -12.843 1.00 93.88 424 GLN A CA 1
ATOM 3291 C C . GLN A 1 424 ? 31.676 -5.863 -12.193 1.00 93.88 424 GLN A C 1
ATOM 3293 O O . GLN A 1 424 ? 32.243 -6.715 -12.877 1.00 93.88 424 GLN A O 1
ATOM 3298 N N . PRO A 1 425 ? 31.867 -5.790 -10.866 1.00 86.06 425 PRO A N 1
ATOM 3299 C CA . PRO A 1 425 ? 32.719 -6.737 -10.170 1.00 86.06 425 PRO A CA 1
ATOM 3300 C C . PRO A 1 425 ? 32.067 -8.123 -10.130 1.00 86.06 425 PRO A C 1
ATOM 3302 O O . PRO A 1 425 ? 30.857 -8.259 -9.925 1.00 86.06 425 PRO A O 1
ATOM 3305 N N . VAL A 1 426 ? 32.890 -9.164 -10.244 1.00 83.31 426 VAL A N 1
ATOM 3306 C CA . VAL A 1 426 ? 32.501 -10.529 -9.875 1.00 83.31 426 VAL A CA 1
ATOM 3307 C C . VAL A 1 426 ? 32.823 -10.708 -8.398 1.00 83.31 426 VAL A C 1
ATOM 3309 O O . VAL A 1 426 ? 33.982 -10.603 -7.998 1.00 83.31 426 VAL A O 1
ATOM 3312 N N . ALA A 1 427 ? 31.804 -10.927 -7.567 1.00 69.88 427 ALA A N 1
ATOM 3313 C CA . ALA A 1 427 ? 32.021 -11.187 -6.147 1.00 69.88 427 ALA A CA 1
ATOM 3314 C C . ALA A 1 427 ? 32.864 -12.461 -5.965 1.00 69.88 427 ALA A C 1
ATOM 3316 O O . ALA A 1 427 ? 32.664 -13.444 -6.677 1.00 69.88 427 ALA A O 1
ATOM 3317 N N . THR A 1 428 ? 33.793 -12.466 -5.006 1.00 69.56 428 THR A N 1
ATOM 3318 C CA 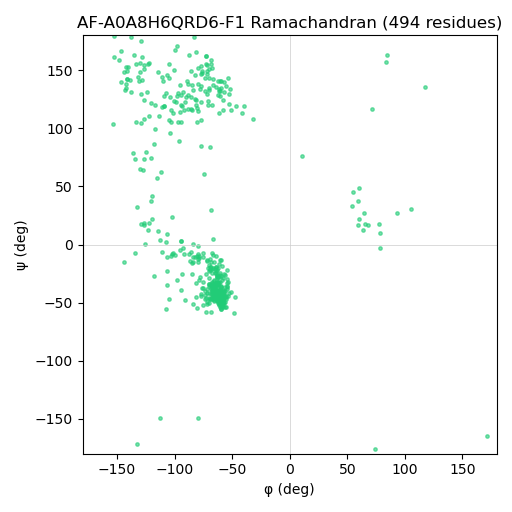. THR A 1 428 ? 34.613 -13.647 -4.701 1.00 69.56 428 THR A CA 1
ATOM 3319 C C . THR A 1 428 ? 33.713 -14.833 -4.341 1.00 69.56 428 THR A C 1
ATOM 3321 O O . THR A 1 428 ? 33.003 -14.785 -3.339 1.00 69.56 428 THR A O 1
ATOM 3324 N N . GLY A 1 429 ? 33.735 -15.887 -5.164 1.00 67.12 429 GLY A N 1
ATOM 3325 C CA . GLY A 1 429 ? 32.861 -17.058 -5.011 1.00 67.12 429 GLY A CA 1
ATOM 3326 C C . GLY A 1 429 ? 31.420 -16.875 -5.513 1.00 67.12 429 GLY A C 1
ATOM 3327 O O . GLY A 1 429 ? 30.583 -17.728 -5.232 1.00 67.12 429 GLY A O 1
ATOM 3328 N N . GLY A 1 430 ? 31.117 -15.783 -6.224 1.00 70.06 430 GLY A N 1
ATOM 3329 C CA . GLY A 1 430 ? 29.818 -15.519 -6.853 1.00 70.06 430 GLY A CA 1
ATOM 3330 C C . GLY A 1 430 ? 29.771 -15.874 -8.344 1.00 70.06 430 GLY A C 1
ATOM 3331 O O . GLY A 1 430 ? 30.794 -16.138 -8.969 1.00 70.06 430 GLY A O 1
ATOM 3332 N N . ASP A 1 431 ? 28.572 -15.834 -8.925 1.00 81.12 431 ASP A N 1
ATOM 3333 C CA . ASP A 1 431 ? 28.261 -16.207 -10.314 1.00 81.12 431 ASP A CA 1
ATOM 3334 C C . ASP A 1 431 ? 28.073 -14.992 -11.253 1.00 81.12 431 ASP A C 1
ATOM 3336 O O . ASP A 1 431 ? 27.389 -15.111 -12.266 1.00 81.12 431 ASP A O 1
ATOM 3340 N N . GLY A 1 432 ? 28.662 -13.830 -10.912 1.00 85.25 432 GLY A N 1
ATOM 3341 C CA . GLY A 1 432 ? 28.586 -12.534 -11.625 1.00 85.25 432 GLY A CA 1
ATOM 3342 C C . GLY A 1 432 ? 29.569 -12.378 -12.803 1.00 85.25 432 GLY A C 1
ATOM 3343 O O . GLY A 1 432 ? 30.259 -13.336 -13.144 1.00 85.25 432 GLY A O 1
ATOM 3344 N N . PRO A 1 433 ? 29.576 -11.249 -13.542 1.00 93.25 433 PRO A N 1
ATOM 3345 C CA . PRO A 1 433 ? 28.964 -9.961 -13.209 1.00 93.25 433 PRO A CA 1
ATOM 3346 C C . PRO A 1 433 ? 27.439 -9.901 -13.395 1.00 93.25 433 PRO A C 1
ATOM 3348 O O . PRO A 1 433 ? 26.894 -10.485 -14.329 1.00 93.25 433 PRO A O 1
ATOM 3351 N N . TRP A 1 434 ? 26.787 -9.122 -12.526 1.00 95.88 434 TRP A N 1
ATOM 3352 C CA . TRP A 1 434 ? 25.346 -8.830 -12.511 1.00 95.88 434 TRP A CA 1
ATOM 3353 C C . TRP A 1 434 ? 25.110 -7.319 -12.585 1.00 95.88 434 TRP A C 1
ATOM 3355 O O . TRP A 1 434 ? 25.979 -6.556 -12.164 1.00 95.88 434 TRP A O 1
ATOM 3365 N N . LEU A 1 435 ? 23.948 -6.866 -13.071 1.00 97.44 435 LEU A N 1
ATOM 3366 C CA . LEU A 1 435 ? 23.690 -5.438 -13.313 1.00 97.44 435 LEU A CA 1
ATOM 3367 C C . LEU A 1 435 ? 23.812 -4.573 -12.052 1.00 97.44 435 LEU A C 1
ATOM 3369 O O . LEU A 1 435 ? 24.261 -3.427 -12.136 1.00 97.44 435 LEU A O 1
ATOM 3373 N N . VAL A 1 436 ? 23.398 -5.094 -10.893 1.00 96.00 436 VAL A N 1
ATOM 3374 C CA . VAL A 1 436 ? 23.396 -4.355 -9.624 1.00 96.00 436 VAL A CA 1
ATOM 3375 C C . VAL A 1 436 ? 23.793 -5.268 -8.468 1.00 96.00 436 VAL A C 1
ATOM 3377 O O . VAL A 1 436 ? 23.324 -6.395 -8.352 1.00 96.00 436 VAL A O 1
ATOM 3380 N N . GLY A 1 437 ? 24.631 -4.762 -7.561 1.00 89.81 437 GLY A N 1
ATOM 3381 C CA . GLY A 1 437 ? 24.823 -5.358 -6.235 1.00 89.81 437 GLY A CA 1
ATOM 3382 C C . GLY A 1 437 ? 25.461 -6.751 -6.210 1.00 89.81 437 GLY A C 1
ATOM 3383 O O . GLY A 1 437 ? 25.345 -7.432 -5.195 1.00 89.81 437 GLY A O 1
ATOM 3384 N N . GLY A 1 438 ? 26.116 -7.176 -7.295 1.00 90.62 438 GLY A N 1
ATOM 3385 C CA . GLY A 1 438 ? 26.898 -8.415 -7.341 1.00 90.62 438 GLY A CA 1
ATOM 3386 C C . GLY A 1 438 ? 26.084 -9.710 -7.246 1.00 90.62 438 GLY A C 1
ATOM 3387 O O . GLY A 1 438 ? 26.670 -10.755 -6.979 1.00 90.62 438 GLY A O 1
ATOM 3388 N N . LYS A 1 439 ? 24.764 -9.664 -7.469 1.00 91.94 439 LYS A N 1
ATOM 3389 C CA . LYS A 1 439 ? 23.882 -10.842 -7.522 1.00 91.94 439 LYS A CA 1
ATOM 3390 C C . LYS A 1 439 ? 22.809 -10.678 -8.599 1.00 91.94 439 LYS A C 1
ATOM 3392 O O . LYS A 1 439 ? 22.387 -9.555 -8.866 1.00 91.94 439 LYS A O 1
ATOM 3397 N N . CYS A 1 440 ? 22.316 -11.790 -9.141 1.00 95.62 440 CYS A N 1
ATOM 3398 C CA . CYS A 1 440 ? 21.159 -11.775 -10.034 1.00 95.62 440 CYS A CA 1
ATOM 3399 C C . CYS A 1 440 ? 19.924 -11.252 -9.287 1.00 95.62 440 CYS A C 1
ATOM 3401 O O . CYS A 1 440 ? 19.592 -11.730 -8.199 1.00 95.62 440 CYS A O 1
ATOM 3403 N N . SER A 1 441 ? 19.246 -10.264 -9.863 1.00 97.06 441 SER A N 1
ATOM 3404 C CA . SER A 1 441 ? 18.078 -9.615 -9.269 1.00 97.06 441 SER A CA 1
ATOM 3405 C C . SER A 1 441 ? 16.980 -9.380 -10.305 1.00 97.06 441 SER A C 1
ATOM 3407 O O . SER A 1 441 ? 17.161 -9.638 -11.494 1.00 97.06 441 SER A O 1
ATOM 3409 N N . PHE A 1 442 ? 15.840 -8.827 -9.886 1.00 98.12 442 PHE A N 1
ATOM 3410 C CA . PHE A 1 442 ? 14.781 -8.414 -10.808 1.00 98.12 442 PHE A CA 1
ATOM 3411 C C . PHE A 1 442 ? 15.278 -7.422 -11.871 1.00 98.12 442 PHE A C 1
ATOM 3413 O O . PHE A 1 442 ? 14.711 -7.378 -12.961 1.00 98.12 442 PHE A O 1
ATOM 3420 N N . ALA A 1 443 ? 16.341 -6.659 -11.575 1.00 97.62 443 ALA A N 1
ATOM 3421 C CA . ALA A 1 443 ? 16.972 -5.767 -12.539 1.00 97.62 443 ALA A CA 1
ATOM 3422 C C . ALA A 1 443 ? 17.560 -6.537 -13.723 1.00 97.62 443 ALA A C 1
ATOM 3424 O O . ALA A 1 443 ? 17.516 -6.022 -14.829 1.00 97.62 443 ALA A O 1
ATOM 3425 N N . ASP A 1 444 ? 18.064 -7.755 -13.504 1.00 98.19 444 ASP A N 1
ATOM 3426 C CA . ASP A 1 444 ? 18.587 -8.640 -14.544 1.00 98.19 444 ASP A CA 1
ATOM 3427 C C . ASP A 1 444 ? 17.453 -9.429 -15.212 1.00 98.19 444 ASP A C 1
ATOM 3429 O O . ASP A 1 444 ? 17.275 -9.398 -16.432 1.00 98.19 444 ASP A O 1
ATOM 3433 N N . LEU A 1 445 ? 16.616 -10.074 -14.391 1.00 97.75 445 LEU A N 1
ATOM 3434 C CA . LEU A 1 445 ? 15.546 -10.969 -14.841 1.00 97.75 445 LEU A CA 1
ATOM 3435 C C . LEU A 1 445 ? 14.531 -10.270 -15.764 1.00 97.75 445 LEU A C 1
ATOM 3437 O O . LEU A 1 445 ? 13.972 -10.895 -16.668 1.00 97.75 445 LEU A O 1
ATOM 3441 N N . ALA A 1 446 ? 14.316 -8.963 -15.580 1.00 97.00 446 ALA A N 1
ATOM 3442 C CA . ALA A 1 446 ? 13.438 -8.167 -16.433 1.00 97.00 446 ALA A CA 1
ATOM 3443 C C . ALA A 1 446 ? 13.912 -8.082 -17.897 1.00 97.00 446 ALA A C 1
ATOM 3445 O O . ALA A 1 446 ? 13.107 -7.814 -18.783 1.00 97.00 446 ALA A O 1
ATOM 3446 N N . TRP A 1 447 ? 15.189 -8.310 -18.196 1.00 96.81 447 TRP A N 1
ATOM 3447 C CA . TRP A 1 447 ? 15.735 -8.125 -19.546 1.00 96.81 447 TRP A CA 1
ATOM 3448 C C . TRP A 1 447 ? 15.745 -9.400 -20.391 1.00 96.81 447 TRP A C 1
ATOM 3450 O O . TRP A 1 447 ? 15.690 -9.308 -21.621 1.00 96.81 447 TRP A O 1
ATOM 3460 N N . ILE A 1 448 ? 15.772 -10.573 -19.742 1.00 92.19 448 ILE A N 1
ATOM 3461 C CA . ILE A 1 448 ? 15.988 -11.896 -20.361 1.00 92.19 448 ILE A CA 1
ATOM 3462 C C . ILE A 1 448 ? 15.102 -12.092 -21.587 1.00 92.19 448 ILE A C 1
ATOM 3464 O O . ILE A 1 448 ? 15.582 -12.295 -22.696 1.00 92.19 448 ILE A O 1
ATOM 3468 N N . SER A 1 449 ? 13.790 -11.997 -21.381 1.00 91.12 449 SER A N 1
ATOM 3469 C CA . SER A 1 449 ? 12.782 -12.293 -22.406 1.00 91.12 449 SER A CA 1
ATOM 3470 C C . SER A 1 449 ? 12.969 -11.524 -23.719 1.00 91.12 449 SER A C 1
ATOM 3472 O O . SER A 1 449 ? 12.866 -12.120 -24.786 1.00 91.12 449 SER A O 1
ATOM 3474 N N . TRP A 1 450 ? 13.261 -10.219 -23.674 1.00 94.88 450 TRP A N 1
ATOM 3475 C CA . TRP A 1 450 ? 13.496 -9.435 -24.889 1.00 94.88 450 TRP A CA 1
ATOM 3476 C C . TRP A 1 450 ? 14.848 -9.754 -25.510 1.00 94.88 450 TRP A C 1
ATOM 3478 O O . TRP A 1 450 ? 14.919 -9.844 -26.733 1.00 94.88 450 TRP A O 1
ATOM 3488 N N . GLN A 1 451 ? 15.891 -9.941 -24.694 1.00 93.75 451 GLN A N 1
ATOM 3489 C CA . GLN A 1 451 ? 17.224 -10.254 -25.206 1.00 93.75 451 GLN A CA 1
ATOM 3490 C C . GLN A 1 451 ? 17.264 -11.628 -25.878 1.00 93.75 451 GLN A C 1
ATOM 3492 O O . GLN A 1 451 ? 17.934 -11.792 -26.887 1.00 93.75 451 GLN A O 1
ATOM 3497 N N . PHE A 1 452 ? 16.488 -12.582 -25.367 1.00 89.75 452 PHE A N 1
ATOM 3498 C CA . PHE A 1 452 ? 16.318 -13.899 -25.965 1.00 89.75 452 PHE A CA 1
ATOM 3499 C C . PHE A 1 452 ? 15.440 -13.859 -27.223 1.00 89.75 452 PHE A C 1
ATOM 3501 O O . PHE A 1 452 ? 15.798 -14.414 -28.251 1.00 89.75 452 PHE A O 1
ATOM 3508 N N . ILE A 1 453 ? 14.287 -13.186 -27.186 1.00 89.56 453 ILE A N 1
ATOM 3509 C CA . ILE A 1 453 ? 13.356 -13.200 -28.327 1.00 89.56 453 ILE A CA 1
ATOM 3510 C C . ILE A 1 453 ? 13.908 -12.421 -29.523 1.00 89.56 453 ILE A C 1
ATOM 3512 O O . ILE A 1 453 ? 13.648 -12.794 -30.668 1.00 89.56 453 ILE A O 1
ATOM 3516 N N . ILE A 1 454 ? 14.664 -11.341 -29.295 1.00 92.69 454 ILE A N 1
ATOM 3517 C CA . ILE A 1 454 ? 15.149 -10.518 -30.405 1.00 92.69 454 ILE A CA 1
ATOM 3518 C C . ILE A 1 454 ? 16.138 -11.271 -31.298 1.00 92.69 454 ILE A C 1
ATOM 3520 O O . ILE A 1 454 ? 16.106 -11.056 -32.506 1.00 92.69 454 ILE A O 1
ATOM 3524 N N . THR A 1 455 ? 16.933 -12.201 -30.751 1.00 90.94 455 THR A N 1
ATOM 3525 C CA . THR A 1 455 ? 17.892 -13.011 -31.528 1.00 90.94 455 THR A CA 1
ATOM 3526 C C . THR A 1 455 ? 17.200 -14.005 -32.460 1.00 90.94 455 THR A C 1
ATOM 3528 O O . THR A 1 455 ? 17.794 -14.439 -33.439 1.00 90.94 455 THR A O 1
ATOM 3531 N N . ALA A 1 456 ? 15.927 -14.335 -32.215 1.00 89.75 456 ALA A N 1
ATOM 3532 C CA . ALA A 1 456 ? 15.108 -15.134 -33.127 1.00 89.75 456 ALA A CA 1
ATOM 3533 C C . ALA A 1 456 ? 14.433 -14.286 -34.227 1.00 89.75 456 ALA A C 1
ATOM 3535 O O . ALA A 1 456 ? 13.939 -14.817 -35.225 1.00 89.75 456 ALA A O 1
ATOM 3536 N N . ILE A 1 457 ? 14.376 -12.960 -34.062 1.00 93.06 457 ILE A N 1
ATOM 3537 C CA . ILE A 1 457 ? 13.653 -12.052 -34.966 1.00 93.06 457 ILE A CA 1
ATOM 3538 C C . ILE A 1 457 ? 14.604 -11.279 -35.876 1.00 93.06 457 ILE A C 1
ATOM 3540 O O . ILE A 1 457 ? 14.337 -11.196 -37.078 1.00 93.06 457 ILE A O 1
ATOM 3544 N N . ILE A 1 458 ? 15.659 -10.716 -35.292 1.00 94.75 458 ILE A N 1
ATOM 3545 C CA . ILE A 1 458 ? 16.712 -9.948 -35.951 1.00 94.75 458 ILE A CA 1
ATOM 3546 C C . ILE A 1 458 ? 17.926 -10.864 -36.047 1.00 94.75 458 ILE A C 1
ATOM 3548 O O . ILE A 1 458 ? 18.442 -11.318 -35.027 1.00 94.75 458 ILE A O 1
ATOM 3552 N N . GLN A 1 459 ? 18.308 -11.183 -37.275 1.00 93.00 459 GLN A N 1
ATOM 3553 C CA . GLN A 1 459 ? 19.386 -12.119 -37.581 1.00 93.00 459 GLN A CA 1
ATOM 3554 C C . GLN A 1 459 ? 20.683 -11.353 -37.914 1.00 93.00 459 GLN A C 1
ATOM 3556 O O . GLN A 1 459 ? 20.636 -10.138 -38.118 1.00 93.00 459 GLN A O 1
ATOM 3561 N N . PRO A 1 460 ? 21.853 -12.016 -37.984 1.00 94.69 460 PRO A N 1
ATOM 3562 C CA . PRO A 1 460 ? 23.115 -11.332 -38.280 1.00 94.69 460 PRO A CA 1
ATOM 3563 C C . PRO A 1 460 ? 23.106 -10.502 -39.576 1.00 94.69 460 PRO A C 1
ATOM 3565 O O . PRO A 1 460 ? 23.719 -9.439 -39.627 1.00 94.69 460 PRO A O 1
ATOM 3568 N N . ASP A 1 461 ? 22.366 -10.932 -40.601 1.00 93.88 461 ASP A N 1
ATOM 3569 C CA . ASP A 1 461 ? 22.168 -10.207 -41.865 1.00 93.88 461 ASP A CA 1
ATOM 3570 C C . ASP A 1 461 ? 21.355 -8.909 -41.713 1.00 93.88 461 ASP A C 1
ATOM 3572 O O . ASP A 1 461 ? 21.476 -8.009 -42.542 1.00 93.88 461 ASP A O 1
ATOM 3576 N N . ASP A 1 462 ? 20.577 -8.774 -40.637 1.00 93.25 462 ASP A N 1
ATOM 3577 C CA . ASP A 1 462 ? 19.900 -7.527 -40.276 1.00 93.25 462 ASP A CA 1
ATOM 3578 C C . ASP A 1 462 ? 20.834 -6.515 -39.593 1.00 93.25 462 ASP A C 1
ATOM 3580 O O . ASP A 1 462 ? 20.449 -5.358 -39.419 1.00 93.25 462 ASP A O 1
ATOM 3584 N N . GLY A 1 463 ? 22.054 -6.921 -39.217 1.00 94.38 463 GLY A N 1
ATOM 3585 C CA . GLY A 1 463 ? 23.046 -6.064 -38.564 1.00 94.38 463 GLY A CA 1
ATOM 3586 C C . GLY A 1 463 ? 23.022 -6.118 -37.035 1.00 94.38 463 GLY A C 1
ATOM 3587 O O . GLY A 1 463 ? 23.380 -5.136 -36.386 1.00 94.38 463 GLY A O 1
ATOM 3588 N N . TYR A 1 464 ? 22.574 -7.231 -36.449 1.00 96.00 464 TYR A N 1
ATOM 3589 C CA . TYR A 1 464 ? 22.697 -7.498 -35.015 1.00 96.00 464 TYR A CA 1
ATOM 3590 C C . TYR A 1 464 ? 22.984 -8.978 -34.759 1.00 96.00 464 TYR A C 1
ATOM 3592 O O . TYR A 1 464 ? 22.291 -9.856 -35.271 1.00 96.00 464 TYR A O 1
ATOM 3600 N N . THR A 1 465 ? 23.966 -9.249 -33.905 1.00 95.50 465 THR A N 1
ATOM 3601 C CA . THR A 1 465 ? 24.216 -10.570 -33.330 1.00 95.50 465 THR A CA 1
ATOM 3602 C C . THR A 1 465 ? 24.641 -10.418 -31.874 1.00 95.50 465 THR A C 1
ATOM 3604 O O . THR A 1 465 ? 25.351 -9.481 -31.516 1.00 95.50 465 THR A O 1
ATOM 3607 N N . VAL A 1 466 ? 24.197 -11.333 -31.009 1.00 94.38 466 VAL A N 1
ATOM 3608 C CA . VAL A 1 466 ? 24.607 -11.335 -29.594 1.00 94.38 466 VAL A CA 1
ATOM 3609 C C . VAL A 1 466 ? 26.086 -11.705 -29.427 1.00 94.38 466 VAL A C 1
ATOM 3611 O O . VAL A 1 466 ? 26.691 -11.345 -28.425 1.00 94.38 466 VAL A O 1
ATOM 3614 N N . GLU A 1 467 ? 26.681 -12.369 -30.423 1.00 95.12 467 GLU A N 1
ATOM 3615 C CA . GLU A 1 467 ? 28.094 -12.775 -30.412 1.00 95.12 467 GLU A CA 1
ATOM 3616 C C . GLU A 1 467 ? 29.065 -11.581 -30.402 1.00 95.12 467 GLU A C 1
ATOM 3618 O O . GLU A 1 467 ? 30.179 -11.705 -29.899 1.00 95.12 467 GLU A O 1
ATOM 3623 N N . ASP A 1 468 ? 28.629 -10.405 -30.867 1.00 97.00 468 ASP A N 1
ATOM 3624 C CA . ASP A 1 468 ? 29.422 -9.167 -30.820 1.00 97.00 468 ASP A CA 1
ATOM 3625 C C . ASP A 1 468 ? 29.486 -8.552 -29.404 1.00 97.00 468 ASP A C 1
ATOM 3627 O O . ASP A 1 468 ? 30.221 -7.592 -29.168 1.00 97.00 468 ASP A O 1
ATOM 3631 N N . TYR A 1 469 ? 28.719 -9.099 -28.453 1.00 97.81 469 TYR A N 1
ATOM 3632 C CA . TYR A 1 469 ? 28.559 -8.600 -27.086 1.00 97.81 469 TYR A CA 1
ATOM 3633 C C . TYR A 1 469 ? 28.861 -9.712 -26.066 1.00 97.81 469 TYR A C 1
ATOM 3635 O O . TYR A 1 469 ? 27.937 -10.278 -25.466 1.00 97.81 469 TYR A O 1
ATOM 3643 N N . PRO A 1 470 ? 30.142 -10.083 -25.882 1.00 97.06 470 PRO A N 1
ATOM 3644 C CA . PRO A 1 470 ? 30.526 -11.254 -25.097 1.00 97.06 470 PRO A CA 1
ATOM 3645 C C . PRO A 1 470 ? 30.070 -11.197 -23.633 1.00 97.06 470 PRO A C 1
ATOM 3647 O O . PRO A 1 470 ? 29.681 -12.235 -23.092 1.00 97.06 470 PRO A O 1
ATOM 3650 N N . HIS A 1 471 ? 30.063 -10.027 -22.981 1.00 96.88 471 HIS A N 1
ATOM 3651 C CA . HIS A 1 471 ? 29.591 -9.921 -21.595 1.00 96.88 471 HIS A CA 1
ATOM 3652 C C . HIS A 1 471 ? 28.071 -10.065 -21.489 1.00 96.88 471 HIS A C 1
ATOM 3654 O O . HIS A 1 471 ? 27.582 -10.711 -20.560 1.00 96.88 471 HIS A O 1
ATOM 3660 N N . VAL A 1 472 ? 27.314 -9.506 -22.438 1.00 97.56 472 VAL A N 1
ATOM 3661 C CA . VAL A 1 472 ? 25.859 -9.706 -22.521 1.00 97.56 472 VAL A CA 1
ATOM 3662 C C . VAL A 1 472 ? 25.528 -11.164 -22.812 1.00 97.56 472 VAL A C 1
ATOM 3664 O O . VAL A 1 472 ? 24.614 -11.701 -22.187 1.00 97.56 472 VAL A O 1
ATOM 3667 N N . LYS A 1 473 ? 26.259 -11.811 -23.726 1.00 96.00 473 LYS A N 1
ATOM 3668 C CA . LYS A 1 473 ? 26.068 -13.225 -24.055 1.00 96.00 473 LYS A CA 1
ATOM 3669 C C . LYS A 1 473 ? 26.260 -14.106 -22.821 1.00 96.00 473 LYS A C 1
ATOM 3671 O O . LYS A 1 473 ? 25.359 -14.857 -22.464 1.00 96.00 473 LYS A O 1
ATOM 3676 N N . ASP A 1 474 ? 27.390 -13.963 -22.134 1.00 95.50 474 ASP A N 1
ATOM 3677 C CA . ASP A 1 474 ? 27.686 -14.714 -20.910 1.00 95.50 474 ASP A CA 1
ATOM 3678 C C . ASP A 1 474 ? 26.661 -14.443 -19.789 1.00 95.50 474 ASP A C 1
ATOM 3680 O O . ASP A 1 474 ? 26.205 -15.363 -19.107 1.00 95.50 474 ASP A O 1
ATOM 3684 N N . TRP A 1 475 ? 26.243 -13.188 -19.605 1.00 96.50 475 TRP A N 1
ATOM 3685 C CA . TRP A 1 475 ? 25.193 -12.822 -18.647 1.00 96.50 475 TRP A CA 1
ATOM 3686 C C . TRP A 1 475 ? 23.838 -13.458 -18.990 1.00 96.50 475 TRP A C 1
ATOM 3688 O O . TRP A 1 475 ? 23.161 -13.986 -18.102 1.00 96.50 475 TRP A O 1
ATOM 3698 N N . LEU A 1 476 ? 23.456 -13.473 -20.270 1.00 95.44 476 LEU A N 1
ATOM 3699 C CA . LEU A 1 476 ? 22.231 -14.121 -20.734 1.00 95.44 476 LEU A CA 1
ATOM 3700 C C . LEU A 1 476 ? 22.291 -15.640 -20.540 1.00 95.44 476 LEU A C 1
ATOM 3702 O O . LEU A 1 476 ? 21.341 -16.209 -20.005 1.00 95.44 476 LEU A O 1
ATOM 3706 N N . ASP A 1 477 ? 23.404 -16.281 -20.903 1.00 94.44 477 ASP A N 1
ATOM 3707 C CA . ASP A 1 477 ? 23.608 -17.727 -20.759 1.00 94.44 477 ASP A CA 1
ATOM 3708 C C . ASP A 1 477 ? 23.481 -18.160 -19.287 1.00 94.44 477 ASP A C 1
ATOM 3710 O O . ASP A 1 477 ? 22.770 -19.120 -18.966 1.00 94.44 477 ASP A O 1
ATOM 3714 N N . ARG A 1 478 ? 24.078 -17.399 -18.359 1.00 94.56 478 ARG A N 1
ATOM 3715 C CA . ARG A 1 478 ? 23.955 -17.650 -16.913 1.00 94.56 478 ARG A CA 1
ATOM 3716 C C . ARG A 1 478 ? 22.533 -17.488 -16.403 1.00 94.56 478 ARG A C 1
ATOM 3718 O O . ARG A 1 478 ? 22.075 -18.322 -15.624 1.00 94.56 478 ARG A O 1
ATOM 3725 N N . MET A 1 479 ? 21.812 -16.454 -16.840 1.00 95.00 479 MET A N 1
ATOM 3726 C CA . MET A 1 479 ? 20.403 -16.290 -16.476 1.00 95.00 479 MET A CA 1
ATOM 3727 C C . MET A 1 479 ? 19.538 -17.426 -17.022 1.00 95.00 479 MET A C 1
ATOM 3729 O O . MET A 1 479 ? 18.747 -17.996 -16.277 1.00 95.00 479 MET A O 1
ATOM 3733 N N . MET A 1 480 ? 19.714 -17.802 -18.290 1.00 93.00 480 MET A N 1
ATOM 3734 C CA . MET A 1 480 ? 18.968 -18.892 -18.927 1.00 93.00 480 MET A CA 1
ATOM 3735 C C . MET A 1 480 ? 19.259 -20.257 -18.291 1.00 93.00 480 MET A C 1
ATOM 3737 O O . MET A 1 480 ? 18.414 -21.152 -18.321 1.00 93.00 480 MET A O 1
ATOM 3741 N N . ALA A 1 481 ? 20.423 -20.430 -17.660 1.00 93.69 481 ALA A N 1
ATOM 3742 C CA . ALA A 1 481 ? 20.748 -21.639 -16.912 1.00 93.69 481 ALA A CA 1
ATOM 3743 C C . ALA A 1 481 ? 19.954 -21.782 -15.597 1.00 93.69 481 ALA A C 1
ATOM 3745 O O . ALA A 1 481 ? 19.826 -22.906 -15.095 1.00 93.69 481 ALA A O 1
ATOM 3746 N N . ARG A 1 482 ? 19.397 -20.689 -15.049 1.00 94.25 482 ARG A N 1
ATOM 3747 C CA . ARG A 1 482 ? 18.719 -20.684 -13.744 1.00 94.25 482 ARG A CA 1
ATOM 3748 C C . ARG A 1 482 ? 17.430 -21.520 -13.760 1.00 94.25 482 ARG A C 1
ATOM 3750 O O . ARG A 1 482 ? 16.624 -21.380 -14.683 1.00 94.25 482 ARG A O 1
ATOM 3757 N N . PRO A 1 483 ? 17.163 -22.333 -12.718 1.00 95.12 483 PRO A N 1
ATOM 3758 C CA . PRO A 1 483 ? 15.946 -23.145 -12.649 1.00 95.12 483 PRO A CA 1
ATOM 3759 C C . PRO A 1 483 ? 14.647 -22.331 -12.714 1.00 95.12 483 PRO A C 1
ATOM 3761 O O . PRO A 1 483 ? 13.719 -22.726 -13.417 1.00 95.12 483 PRO A O 1
ATOM 3764 N N . GLY A 1 484 ? 14.589 -21.187 -12.019 1.00 94.50 484 GLY A N 1
ATOM 3765 C CA . GLY A 1 484 ? 13.416 -20.308 -12.022 1.00 94.50 484 GLY A CA 1
ATOM 3766 C C . GLY A 1 484 ? 13.146 -19.711 -13.403 1.00 94.50 484 GLY A C 1
ATOM 3767 O O . GLY A 1 484 ? 12.006 -19.718 -13.864 1.00 94.50 484 GLY A O 1
ATOM 3768 N N . VAL A 1 485 ? 14.204 -19.298 -14.108 1.00 95.38 485 VAL A N 1
ATOM 3769 C CA . VAL A 1 485 ? 14.112 -18.807 -15.490 1.00 95.38 485 VAL A CA 1
ATOM 3770 C C . VAL A 1 485 ? 13.601 -19.890 -16.437 1.00 95.38 485 VAL A C 1
ATOM 3772 O O . VAL A 1 485 ? 12.627 -19.650 -17.146 1.00 95.38 485 VAL A O 1
ATOM 3775 N N . LYS A 1 486 ? 14.187 -21.094 -16.415 1.00 94.56 486 LYS A N 1
ATOM 3776 C CA . LYS A 1 486 ? 13.734 -22.219 -17.256 1.00 94.56 486 LYS A CA 1
ATOM 3777 C C . LYS A 1 486 ? 12.265 -22.555 -17.020 1.00 94.56 486 LYS A C 1
ATOM 3779 O O . LYS A 1 486 ? 11.510 -22.693 -17.976 1.00 94.56 486 LYS A O 1
ATOM 3784 N N . LYS A 1 487 ? 11.853 -22.634 -15.751 1.00 94.31 487 LYS A N 1
ATOM 3785 C CA . LYS A 1 487 ? 10.460 -22.899 -15.379 1.00 94.31 487 LYS A CA 1
ATOM 3786 C C . LYS A 1 487 ? 9.520 -21.806 -15.895 1.00 94.31 487 LYS A C 1
ATOM 3788 O O . LYS A 1 487 ? 8.567 -22.117 -16.596 1.00 94.31 487 LYS A O 1
ATOM 3793 N N . GLY A 1 488 ? 9.818 -20.537 -15.610 1.00 93.62 488 GLY A N 1
ATOM 3794 C CA . GLY A 1 488 ? 8.971 -19.422 -16.040 1.00 93.62 488 GLY A CA 1
ATOM 3795 C C . GLY A 1 488 ? 8.894 -19.265 -17.563 1.00 93.62 488 GLY A C 1
ATOM 3796 O O . GLY A 1 488 ? 7.850 -18.883 -18.089 1.00 93.62 488 GLY A O 1
ATOM 3797 N N . MET A 1 489 ? 9.974 -19.591 -18.281 1.00 91.69 489 MET A N 1
ATOM 3798 C CA . MET A 1 489 ? 9.961 -19.667 -19.743 1.00 91.69 489 MET A CA 1
ATOM 3799 C C . MET A 1 489 ? 9.054 -20.802 -20.224 1.00 91.69 489 MET A C 1
ATOM 3801 O O . MET A 1 489 ? 8.176 -20.529 -21.034 1.00 91.69 489 MET A O 1
ATOM 3805 N N . ALA A 1 490 ? 9.180 -22.015 -19.675 1.00 91.06 490 ALA A N 1
ATOM 3806 C CA . ALA A 1 490 ? 8.348 -23.166 -20.041 1.00 91.06 490 ALA A CA 1
ATOM 3807 C C . ALA A 1 490 ? 6.848 -22.958 -19.741 1.00 91.06 490 ALA A C 1
ATOM 3809 O O . ALA A 1 490 ? 5.990 -23.384 -20.515 1.00 91.06 490 ALA A O 1
ATOM 3810 N N . ASP A 1 491 ? 6.511 -22.241 -18.662 1.00 89.38 491 ASP A N 1
ATOM 3811 C CA . ASP A 1 491 ? 5.119 -21.915 -18.316 1.00 89.38 491 ASP A CA 1
ATOM 3812 C C . ASP A 1 491 ? 4.430 -21.078 -19.423 1.00 89.38 491 ASP A C 1
ATOM 3814 O O . ASP A 1 491 ? 3.226 -21.219 -19.682 1.00 89.38 491 ASP A O 1
ATOM 3818 N N . ILE A 1 492 ? 5.196 -20.236 -20.132 1.00 88.56 492 ILE A N 1
ATOM 3819 C CA . ILE A 1 492 ? 4.712 -19.423 -21.260 1.00 88.56 492 ILE A CA 1
ATOM 3820 C C . ILE A 1 492 ? 4.944 -20.103 -22.616 1.00 88.56 492 ILE A C 1
ATOM 3822 O O . ILE A 1 492 ? 4.074 -20.054 -23.485 1.00 88.56 492 ILE A O 1
ATOM 3826 N N . TYR A 1 493 ? 6.081 -20.761 -22.790 1.00 83.62 493 TYR A N 1
ATOM 3827 C CA . TYR A 1 493 ? 6.543 -21.388 -24.021 1.00 83.62 493 TYR A CA 1
ATOM 3828 C C . TYR A 1 493 ? 6.861 -22.866 -23.745 1.00 83.62 493 TYR A C 1
ATOM 3830 O O . TYR A 1 493 ? 8.015 -23.224 -23.551 1.00 83.62 493 TYR A O 1
ATOM 3838 N N . PRO A 1 494 ? 5.848 -23.746 -23.698 1.00 68.31 494 PRO A N 1
ATOM 3839 C CA . PRO A 1 494 ? 6.051 -25.145 -23.311 1.00 68.31 494 PRO A CA 1
ATOM 3840 C C . PRO A 1 494 ? 6.907 -25.952 -24.304 1.00 68.31 494 PRO A C 1
ATOM 3842 O O . PRO A 1 494 ? 7.376 -27.027 -23.946 1.00 68.31 494 PRO A O 1
ATOM 3845 N N . ASP A 1 495 ? 7.117 -25.429 -25.518 1.00 62.47 495 ASP A N 1
ATOM 3846 C CA . ASP A 1 495 ? 7.845 -26.085 -26.614 1.00 62.47 495 ASP A CA 1
ATOM 3847 C C . ASP A 1 495 ? 9.252 -25.490 -26.869 1.00 62.47 495 ASP A C 1
ATOM 3849 O O . ASP A 1 495 ? 9.875 -25.810 -27.883 1.00 62.47 495 ASP A O 1
ATOM 3853 N N . THR A 1 496 ? 9.742 -24.602 -25.991 1.00 52.97 496 THR A N 1
ATOM 3854 C CA . THR A 1 496 ? 11.112 -24.036 -26.020 1.00 52.97 496 THR A CA 1
ATOM 3855 C C . THR A 1 496 ? 11.928 -24.541 -24.849 1.00 52.97 496 THR A C 1
ATOM 3857 O O . THR A 1 496 ? 13.124 -24.839 -25.054 1.00 52.97 496 THR A O 1
#

Solvent-accessible surface area (backbone atoms only — not comparable to full-atom values): 26553 Å² total; per-residue (Å²): 104,31,35,20,31,39,25,29,71,37,72,48,20,42,26,34,52,54,57,45,65,72,40,96,82,48,32,35,26,37,29,32,77,46,59,70,62,34,30,70,78,38,61,75,52,71,84,31,90,46,46,48,78,45,68,52,63,77,84,37,50,71,60,49,30,63,46,57,56,70,21,53,32,38,36,44,46,43,75,65,77,48,41,45,82,95,51,44,59,38,32,52,51,51,50,40,49,51,55,24,48,52,54,39,48,75,71,71,49,74,76,37,42,35,36,38,66,54,45,19,83,82,32,73,65,38,34,64,84,48,55,70,71,58,50,49,49,51,54,42,12,34,37,38,44,54,49,22,42,52,49,26,50,55,54,53,59,73,43,53,91,79,41,49,39,28,37,37,15,37,46,50,72,19,95,48,73,70,45,50,51,45,82,29,80,62,42,51,36,64,29,25,18,31,42,21,50,27,49,48,54,48,56,54,66,67,41,87,84,50,84,44,57,70,32,68,34,19,34,25,52,61,64,60,67,29,64,75,48,87,28,43,69,57,33,44,52,54,12,36,47,29,59,80,39,52,87,47,46,92,79,52,63,76,38,42,59,85,51,66,98,84,35,69,82,62,65,73,73,69,55,81,91,71,62,58,57,29,36,33,40,28,53,62,73,52,48,25,35,38,54,38,19,50,34,41,67,58,74,48,56,62,47,77,45,80,53,57,83,91,46,27,79,36,70,78,41,31,74,68,27,78,84,35,64,66,24,32,37,39,34,73,81,79,71,45,72,47,51,50,58,66,56,47,50,56,50,48,42,74,76,64,33,91,82,34,78,45,53,52,63,84,90,36,73,59,28,54,52,30,50,50,43,39,49,43,36,64,68,53,48,49,56,44,51,48,49,26,47,36,41,70,75,66,46,96,57,88,49,67,71,58,31,52,52,27,35,53,48,46,54,51,55,50,47,52,51,23,65,47,41,72,69,35,61,57,43,92,95,51,92,42,46,26,88,49,89,43,42,72,28,55,43,48,53,64,44,49,40,51,64,57,52,44,61,79,71,46,42,64,92,68,66,44,59,63,81,84,32,62,54,46,42,54,45,50,53,57,50,61,67,33,69,28,40,46,50,9,41,36,75,49,39,79,91,115

Nearest PDB structures (foldseek):
  4zb6-assembly2_C  TM=9.265E-01  e=8.632E-20  Phanerodontia chrysosporium
  4zba-assembly2_C  TM=9.427E-01  e=7.263E-19  Phanerodontia chrysosporium
  4zb8-assembly1_A  TM=9.320E-01  e=9.919E-19  Phanerodontia chrysosporium
  5a5k-assembly3_O  TM=8.329E-01  e=6.679E-11  Arabidopsis thaliana
  6qcf-assembly1_A9  TM=7.174E-01  e=7.418E-08  Ovis aries

Secondary structure (DSSP, 8-state):
--EEEETTTSHHHHHHHHHHHTSTT--EEEEES-HHHHHHH-GGGSS-TTEEEEES-TT-HHHHHHHHTT-SEEEE----SS--TT--HHHHHHHHHHHHHHHHHHTTPPPPEEEEE--GGG-TTTGGGS-HHHHHHHHHHTHHHHHHHHHHHHHHHHTTTTS-EEEEEE-SEES-----EEEESS---SSEEHHHHHHHHHHHHT-TT-TTTT-EEEEEESSSPPPPPTTHHHHHHHHHHHHH-GGGGGGSPP--TTS-SS-TT------TTSPPPEEEE---SSHHHHHHHHHHHTT--EEEE---TTTTTSHHHHTT-TT--S-EEEETTTTEEEE-HHHHHHHHHHHH-TT-SSS--TTSHHHHHHHHHHHHIIIIIHHHHHHHHIIIII-SS--HHHHHHHHHHHHHHHHHHHHHHTTSPPPTTS----SSTTS--HHHHHHHHHHHHHHHHS-GGGT--GGG-HHHHHHHHHHHHSHHHHHHHHHH-TT-

Foldseek 3Di:
DEEEQAPCLDQLNVLLVVVQVVDPPYAYLYEDQDPVSNCVSPVVQPPDPSYDYQHHDLPPLVSLLVSQAPHQEYEQPDAALALAPPDQRSQSNLVSNVSSVVVCVVVVGDAHEYEYEAALLLPCQACVVPDPVNSVLVCQLNVNRNVSRVNNLVVVLVVLVRHWYFYEHEYAEDAADAQEKDKDQRYHDPDDYSNNSSVVSVCQSPPPVNPRTSGYIHMYGDGDYGDDQPQVVVSSVLSNCCRVPVVCVVVGARRDSPDPPPCPPPPVPPPLVPFDAKEKEALDALQQLLLLLLCLLLVHHYDYDHDDLVRLPPPVNCVLPVVSDDIWIQGPVVRDTGDDSLVSLVVCCVNRVPVQSFADPPPDPLNVQLNVLSVCLRPQQPPLLVQLLCQQPPPPDNDLVSNLVSLVSVVVSLVVVLVQQVPADQPDVAPDDDNTDNDHHSSLSSNQRSVVVSCVRQDVVSPDDCVVRVSVVSSNVVQCPDPSSVRSCCSSVVPD

InterPro domains:
  IPR004045 Glutathione S-transferase, N-terminal [PF13409] (289-348)
  IPR004045 Glutathione S-transferase, N-terminal [PS50404] (275-356)
  IPR004046 Glutathione S-transferase, C-terminal [PF00043] (386-483)
  IPR010987 Glutathione S-transferase, C-terminal-like [PS50405] (363-496)
  IPR016040 NAD(P)-binding domain [PF13460] (7-208)
  IPR036249 Thioredoxin-like superfamily [SSF52833] (275-356)
  IPR036282 Glutathione S-transferase, C-terminal domain superfamily [SSF47616] (361-489)
  IPR036291 NAD(P)-binding domain superfamily [SSF51735] (2-212)
  IPR040079 Glutathione transferase family [SFLDS00019] (276-490)

Organism: NCBI:txid1287682